Protein AF-A0A133UNB1-F1 (afdb_monomer)

Radius of gyration: 30.19 Å; Cα contacts (8 Å, |Δi|>4): 813; chains: 1; bounding box: 70×57×89 Å

Organism: NCBI:txid1698264

Secondary structure (DSSP, 8-state):
----EEEEEE-GGGHHHHHHHHTTSSS-EEEEE-S-SSGGG--HHHHHHH--TTTSTTEEEEEE-TT--S-HHHHHHHH-S-EEE--SSGGGHHHHHHTGGG----SSS-HHHHHHHHHHHHHHHHHHHHHHHHHHH--TTSEEEESSGGG-EEEETTSPPPPEEEETTGGGS-HHHHHHHHHHHHHHT-SEEEEE--TT---HHHHHHHHHHHHHH--S-EEEE---HHHHHHHHHTT-SEEEEE-TTTTTTTTT--S-EEE-S-BTTTTB---SHHHHHHHHHHHHHHHHHTT-S-EEE---PPPTTTTHHHHHH---EEEEEEEETTT--EEEESSSPPPSS-TTT--S-EEEEEEEEE-S-SS-HHHHHHHS-HHHHHHHS-HHHHTTB---SSS-HHHHHHHHHHHHHHHHHHHTT----HHHHHHHHH-HHHHHHHHHHHH-TTS-HHHHTTTSHHHHHHHHHHH-

Foldseek 3Di:
DLQFEEEEEFEDCCQVLLVVQLVVAPGHYDYFYFPHHGQLPDELVRLLVRDDPVNCVRHQAYEGAQNNDYQQVVSCVNNVHHYFHEYNDSNCRRVCRNCVVPFDTHNNGHSNVSCVVVVVVVVVVVLVVLQVVLVVVPDPVFWDWFADDPQIDIDGDSHDDAAEAEPAQQLPDDLVRLLVSVVVVVVVPHQEYEYHHDPPDDDLVSLLVSLVSCVVRDRGAYEYADADQSNVVSNVVSPHQEYRAHEPQCLVVQQQAPHEHEYFLAHDVVRDDDPDQVSLVVSQVVSVVSNVVSNHPHYDYDSDQDDDPPCNVVNVQWPFFWWWWKAAPPPRAIAIESDPDDDCAQPVPRDRRIDTQDIDGDGDAPDDLVLLLVVDPLLVLQVLADPSLLSRYDDYPDPPSRNRSSSVQLSVLQLLCQLLVHHSDNVSSSCCRNPPVVVVVSLCSQPDDDDHSLRSVPPDNRSSSVSNSPSD

Mean predicted aligned error: 16.95 Å

pLDDT: mean 83.38, std 12.55, range [40.88, 97.94]

Solvent-accessible surface area (backbone atoms only — not comparable to full-atom values): 25930 Å² total; per-residue (Å²): 134,83,94,40,33,34,35,38,43,38,7,57,77,47,44,67,52,41,56,58,26,48,71,69,28,92,53,62,67,44,80,45,73,34,102,39,62,55,40,49,75,47,44,65,68,53,48,64,75,56,58,47,77,79,76,52,63,66,41,58,32,34,32,37,37,24,57,44,80,52,70,36,67,65,47,22,70,77,68,72,44,53,47,29,22,25,33,72,47,51,84,47,39,27,62,52,57,69,38,47,95,81,46,89,76,29,62,84,51,23,34,50,63,61,42,50,61,52,50,49,51,51,50,49,53,49,53,51,49,48,52,54,57,27,70,80,66,56,58,75,91,58,41,47,79,40,40,60,82,94,26,42,45,77,45,41,85,68,39,78,87,80,39,72,35,72,37,75,48,44,82,79,48,53,74,66,58,49,50,52,52,50,55,48,38,49,74,74,57,35,61,28,44,28,41,23,58,65,95,86,63,93,56,36,67,54,48,39,53,51,52,52,56,47,58,76,76,44,73,57,21,37,32,40,42,53,70,51,65,64,43,52,52,33,36,54,76,69,60,56,36,30,42,35,38,40,29,68,60,43,55,79,80,54,56,58,33,77,52,39,32,30,37,39,44,38,24,69,85,77,69,44,66,59,81,51,70,67,56,21,49,56,45,32,52,52,50,53,56,46,39,56,76,35,49,36,70,37,75,38,87,42,83,71,83,56,57,86,87,62,60,23,73,57,71,80,63,46,77,67,41,34,42,22,34,32,34,25,76,82,80,62,52,59,32,38,24,67,36,86,73,74,71,73,46,39,87,91,75,67,43,69,51,65,41,84,72,40,77,35,74,42,68,67,68,102,47,66,64,65,64,38,60,77,70,40,64,31,48,58,48,37,72,58,33,51,67,76,65,55,67,28,50,45,87,53,92,54,97,42,70,44,48,53,45,12,49,53,51,44,53,51,31,27,51,46,36,36,33,48,73,46,77,56,42,62,78,51,24,54,39,42,50,61,33,62,73,59,32,50,56,35,50,51,55,22,67,38,81,98,50,54,34,17,62,53,37,74,83,47,71,56,56,18,49,50,34,30,69,72,72,98

Nearest PDB structures (foldseek):
  4d8z-assembly2_B  TM=7.518E-01  e=2.051E-05  Bacillus anthracis str. A2012
  5ks8-assembly1_F  TM=3.456E-01  e=5.263E-04  Methylobacillus flagellatus KT
  5ks8-assembly1_C  TM=3.121E-01  e=2.000E-04  Methylobacillus flagellatus KT
  5ks8-assembly1_E  TM=3.091E-01  e=9.300E-04  Methylobacillus flagellatus KT
  3ivs-assembly1_B  TM=3.575E-01  e=8.091E-03  Schizosaccharomyces pombe

Sequence (472 aa):
MNKGVILLVTGKRAEELVKKYSAQSEVDTRVRVLPIEIASFMDMDHILSGLKKKDLKESSMILVPGQAGFDLSSAEEEVGVPIFKGPNHAADIPMVLNNLNDLELSKELSASKLLVEKAAELAKKRVHQIKGEAIESAGEDSNFRLGRNKGSIMVGKDFPPRIVGEIVNAPNLTAEELIDRTSRYLKEGADIIDIGMKAEKSDPEKIRETIRLLRENFNVPLSIDTTDESEIKAALEEGIDMIVSIDGSTIEEFGGLDIPAVIIPRNQDTNYFPEDQKEKLDYLLKLLKRAKKLEYERPIADPLLRPVGKDFADSESQLLFDVAVFRCRNCGNKLLSLSEEKPAKCPNCAKENLAVVVKEGVQGFPFDVLDMAEALDLEEIWDSCPEKSREMVAETYLDDSKFSGGALISVFAGLLCKAAGGKPKPGQIERVVRDEEYRERLLEKVSSPPLSAGHKLSGRQWMSEIATAFWD

Structure (mmCIF, N/CA/C/O backbone):
data_AF-A0A133UNB1-F1
#
_entry.id   AF-A0A133UNB1-F1
#
loop_
_atom_site.group_PDB
_atom_site.id
_atom_site.type_symbol
_atom_site.label_atom_id
_atom_site.label_alt_id
_atom_site.label_comp_id
_atom_site.label_asym_id
_atom_site.label_entity_id
_atom_site.label_seq_id
_atom_site.pdbx_PDB_ins_code
_atom_site.Cartn_x
_atom_site.Cartn_y
_atom_site.Cartn_z
_atom_site.occupancy
_atom_site.B_iso_or_equiv
_atom_site.auth_seq_id
_atom_site.auth_comp_id
_atom_site.auth_asym_id
_atom_site.auth_atom_id
_atom_site.pdbx_PDB_model_num
ATOM 1 N N . MET A 1 1 ? -20.532 -15.778 32.319 1.00 40.88 1 MET A N 1
ATOM 2 C CA . MET A 1 1 ? -21.490 -14.719 31.932 1.00 40.88 1 MET A CA 1
ATOM 3 C C . MET A 1 1 ? -21.739 -13.814 33.131 1.00 40.88 1 MET A C 1
ATOM 5 O O . MET A 1 1 ? -22.528 -14.177 33.996 1.00 40.88 1 MET A O 1
ATOM 9 N N . ASN A 1 2 ? -21.054 -12.671 33.216 1.00 42.34 2 ASN A N 1
ATOM 10 C CA . ASN A 1 2 ? -21.413 -11.624 34.176 1.00 42.34 2 ASN A CA 1
ATOM 11 C C . ASN A 1 2 ? -22.629 -10.871 33.620 1.00 42.34 2 ASN A C 1
ATOM 13 O O . ASN A 1 2 ? -22.497 -10.055 32.717 1.00 42.34 2 ASN A O 1
ATOM 17 N N . LYS A 1 3 ? -23.823 -11.199 34.125 1.00 52.75 3 LYS A N 1
ATOM 18 C CA . 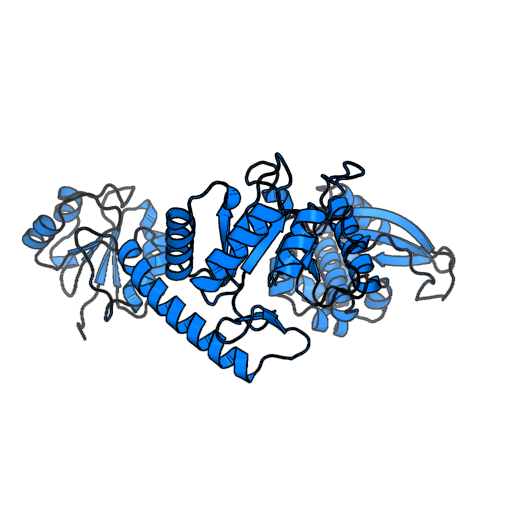LYS A 1 3 ? -25.099 -10.538 33.797 1.00 52.75 3 LYS A CA 1
ATOM 19 C C . LYS A 1 3 ? -25.206 -9.176 34.501 1.00 52.75 3 LYS A C 1
ATOM 21 O O . LYS A 1 3 ? -26.027 -9.018 35.399 1.00 52.75 3 LYS A O 1
ATOM 26 N N . GLY A 1 4 ? -24.348 -8.220 34.163 1.00 70.06 4 GLY A N 1
ATOM 27 C CA . GLY A 1 4 ? -24.418 -6.870 34.724 1.00 70.06 4 GLY A CA 1
ATOM 28 C C . GLY A 1 4 ? -24.035 -5.824 33.691 1.00 70.06 4 GLY A C 1
ATOM 29 O O . GLY A 1 4 ? -23.175 -6.074 32.849 1.00 70.06 4 GLY A O 1
ATOM 30 N N . VAL A 1 5 ? -24.679 -4.665 33.770 1.00 88.38 5 VAL A N 1
ATOM 31 C CA . VAL A 1 5 ? -24.543 -3.569 32.804 1.00 88.38 5 VAL A CA 1
ATOM 32 C C . VAL A 1 5 ? -23.169 -2.917 32.954 1.00 88.38 5 VAL A C 1
ATOM 34 O O . VAL A 1 5 ? -22.687 -2.741 34.070 1.00 88.38 5 VAL A O 1
ATOM 37 N N . ILE A 1 6 ? -22.520 -2.532 31.858 1.00 92.56 6 ILE A N 1
ATOM 38 C CA . ILE A 1 6 ? -21.236 -1.818 31.921 1.00 92.56 6 ILE A CA 1
ATOM 39 C C . ILE A 1 6 ? -21.482 -0.313 31.933 1.00 92.56 6 ILE A C 1
ATOM 41 O O . ILE A 1 6 ? -22.169 0.223 31.060 1.00 92.56 6 ILE A O 1
ATOM 45 N N . LEU A 1 7 ? -20.911 0.387 32.914 1.00 94.44 7 LEU A N 1
ATOM 46 C CA . LEU A 1 7 ? -21.036 1.837 33.025 1.00 94.44 7 LEU A CA 1
ATOM 47 C C . LEU A 1 7 ? -19.876 2.532 32.301 1.00 94.44 7 LEU A C 1
ATOM 49 O O . LEU A 1 7 ? -18.740 2.513 32.767 1.00 94.44 7 LEU A O 1
ATOM 53 N N . LEU A 1 8 ? -20.162 3.181 31.176 1.00 95.06 8 LEU A N 1
ATOM 54 C CA . LEU A 1 8 ? -19.206 3.999 30.434 1.00 95.06 8 LEU A CA 1
ATOM 55 C C . LEU A 1 8 ? -19.224 5.428 30.976 1.00 95.06 8 LEU A C 1
ATOM 57 O O . LEU A 1 8 ? -20.251 6.107 30.910 1.00 95.06 8 LEU A O 1
ATOM 61 N N . VAL A 1 9 ? -18.097 5.903 31.493 1.00 94.56 9 VAL A N 1
ATOM 62 C CA . VAL A 1 9 ? -17.977 7.249 32.063 1.00 94.56 9 VAL A CA 1
ATOM 63 C C . VAL A 1 9 ? -17.326 8.180 31.051 1.00 94.56 9 VAL A C 1
ATOM 65 O O . VAL A 1 9 ? -16.306 7.853 30.450 1.00 94.56 9 VAL A O 1
ATOM 68 N N . THR A 1 10 ? -17.913 9.357 30.844 1.00 95.06 10 THR A N 1
ATOM 69 C CA . THR A 1 10 ? -17.414 10.327 29.861 1.00 95.06 10 THR A CA 1
ATOM 70 C C . THR A 1 10 ? -17.668 11.776 30.284 1.00 95.06 10 THR A C 1
ATOM 72 O O . THR A 1 10 ? -18.382 12.042 31.252 1.00 95.06 10 THR A O 1
ATOM 75 N N . GLY A 1 11 ? -17.066 12.721 29.562 1.00 93.06 11 GLY A N 1
ATOM 76 C CA . GLY A 1 11 ? -17.346 14.157 29.656 1.00 93.06 11 GLY A CA 1
ATOM 77 C C . GLY A 1 11 ? -18.366 14.611 28.608 1.00 93.06 11 GLY A C 1
ATOM 78 O O . GLY A 1 11 ? -18.685 13.872 27.675 1.00 93.06 11 GLY A O 1
ATOM 79 N N . LYS A 1 12 ? -18.854 15.847 28.725 1.00 92.62 12 LYS A N 1
ATOM 80 C CA . LYS A 1 12 ? -19.942 16.384 27.889 1.00 92.62 12 LYS A CA 1
ATOM 81 C C . LYS A 1 12 ? -19.642 16.345 26.391 1.00 92.62 12 LYS A C 1
ATOM 83 O O . LYS A 1 12 ? -20.497 15.946 25.609 1.00 92.62 12 LYS A O 1
ATOM 88 N N . ARG A 1 13 ? -18.422 16.702 25.963 1.00 92.56 13 ARG A N 1
ATOM 89 C CA . ARG A 1 13 ? -18.083 16.763 24.525 1.00 92.56 13 ARG A CA 1
ATOM 90 C C . ARG A 1 13 ? -18.101 15.404 23.829 1.00 92.56 13 ARG A C 1
ATOM 92 O O . ARG A 1 13 ? -18.276 15.353 22.616 1.00 92.56 13 ARG A O 1
ATOM 99 N N . ALA A 1 14 ? -17.888 14.323 24.574 1.00 92.25 14 ALA A N 1
ATOM 100 C CA . ALA A 1 14 ? -17.831 12.971 24.030 1.00 92.25 14 ALA A CA 1
ATOM 101 C C . ALA A 1 14 ? -19.132 12.182 24.255 1.00 92.25 14 ALA A C 1
ATOM 103 O O . ALA A 1 14 ? -19.212 11.039 23.819 1.00 92.25 14 ALA A O 1
ATOM 104 N N . GLU A 1 15 ? -20.148 12.768 24.898 1.00 94.44 15 GLU A N 1
ATOM 105 C CA . GLU A 1 15 ? -21.415 12.107 25.231 1.00 94.44 15 GLU A CA 1
ATOM 106 C C . GLU A 1 15 ? -22.074 11.449 24.013 1.00 94.44 15 GLU A C 1
ATOM 108 O O . GLU A 1 15 ? -22.327 10.244 24.025 1.00 94.44 15 GLU A O 1
ATOM 113 N N . GLU A 1 16 ? -22.308 12.222 22.952 1.00 95.00 16 GLU A N 1
ATOM 114 C CA . GLU A 1 16 ? -23.017 11.738 21.763 1.00 95.00 16 GLU A CA 1
ATOM 115 C C . GLU A 1 16 ? -22.234 10.646 21.028 1.00 95.00 16 GLU A C 1
ATOM 117 O O . GLU A 1 16 ? -22.813 9.658 20.579 1.00 95.00 16 GLU A O 1
ATOM 122 N N . LEU A 1 17 ? -20.903 10.767 20.963 1.00 93.50 17 LEU A N 1
ATOM 123 C CA . LEU A 1 17 ? -20.051 9.740 20.362 1.00 93.50 17 LEU A CA 1
ATOM 124 C C . LEU A 1 17 ? -20.059 8.455 21.192 1.00 93.50 17 LEU A C 1
ATOM 126 O O . LEU A 1 17 ? -20.219 7.374 20.633 1.00 93.50 17 LEU A O 1
ATOM 130 N N . VAL A 1 18 ? -19.918 8.562 22.515 1.00 95.00 18 VAL A N 1
ATOM 131 C CA . VAL A 1 18 ? -19.911 7.399 23.411 1.00 95.00 18 VAL A CA 1
ATOM 132 C C . VAL A 1 18 ? -21.253 6.673 23.356 1.00 95.00 18 VAL A C 1
ATOM 134 O O . VAL A 1 18 ? -21.245 5.459 23.204 1.00 95.00 18 VAL A O 1
ATOM 137 N N . LYS A 1 19 ? -22.390 7.385 23.381 1.00 95.12 19 LYS A N 1
ATOM 138 C CA . LYS A 1 19 ? -23.723 6.775 23.207 1.00 95.12 19 LYS A CA 1
ATOM 139 C C . LYS A 1 19 ? -23.887 6.106 21.842 1.00 95.12 19 LYS A C 1
ATOM 141 O O . LYS A 1 19 ? -24.414 4.999 21.764 1.00 95.12 19 LYS A O 1
ATOM 146 N N . LYS A 1 20 ? -23.445 6.771 20.766 1.00 94.75 20 LYS A N 1
ATOM 147 C CA . LYS A 1 20 ? -23.517 6.232 19.401 1.00 94.75 20 LYS A CA 1
ATOM 148 C C . LYS A 1 20 ? -22.780 4.899 19.301 1.00 94.75 20 LYS A C 1
ATOM 150 O O . LYS A 1 20 ? -23.335 3.945 18.769 1.00 94.75 20 LYS A O 1
ATOM 155 N N . TYR A 1 21 ? -21.541 4.846 19.782 1.00 93.25 21 TYR A N 1
ATOM 156 C CA . TYR A 1 21 ? -20.708 3.652 19.664 1.00 93.25 21 TYR A CA 1
ATOM 157 C C . TYR A 1 21 ? -21.062 2.581 20.698 1.00 93.25 21 TYR A C 1
ATOM 159 O O . TYR A 1 21 ? -21.015 1.399 20.380 1.00 93.25 21 TYR A O 1
ATOM 167 N N . SER A 1 22 ? -21.506 2.950 21.901 1.00 93.31 22 SER A N 1
ATOM 168 C CA . SER A 1 22 ? -21.967 1.965 22.884 1.00 93.31 22 SER A CA 1
ATOM 169 C C . SER A 1 22 ? -23.191 1.185 22.392 1.00 93.31 22 SER A C 1
ATOM 171 O O . SER A 1 22 ? -23.295 -0.006 22.654 1.00 93.31 22 SER A O 1
ATOM 173 N N . ALA A 1 23 ? -24.078 1.827 21.623 1.00 91.56 23 ALA A N 1
ATOM 174 C CA . ALA A 1 23 ? -25.249 1.190 21.016 1.00 91.56 23 ALA A CA 1
ATOM 175 C C . ALA A 1 23 ? -24.919 0.205 19.874 1.00 91.56 23 ALA A C 1
ATOM 177 O O . ALA A 1 23 ? -25.809 -0.503 19.414 1.00 91.56 23 ALA A O 1
ATOM 178 N N . GLN A 1 24 ? -23.669 0.167 19.399 1.00 89.62 24 GLN A N 1
ATOM 179 C CA . GLN A 1 24 ? -23.202 -0.770 18.366 1.00 89.62 24 GLN A CA 1
ATOM 180 C C . GLN A 1 24 ? -22.583 -2.047 18.957 1.00 89.62 24 GLN A C 1
ATOM 182 O O . GLN A 1 24 ? -22.114 -2.902 18.210 1.00 89.62 24 GLN A O 1
ATOM 187 N N . SER A 1 25 ? -22.531 -2.166 20.286 1.00 85.19 25 SER A N 1
ATOM 188 C CA . SER A 1 25 ? -22.046 -3.364 20.967 1.00 85.19 25 SER A CA 1
ATOM 189 C C . SER A 1 25 ? -23.198 -4.299 21.327 1.00 85.19 25 SER A C 1
ATOM 191 O O . SER A 1 25 ? -24.309 -3.856 21.602 1.00 85.19 25 SER A O 1
ATOM 193 N N . GLU A 1 26 ? -22.906 -5.598 21.378 1.00 82.69 26 GLU A N 1
ATOM 194 C CA . GLU A 1 26 ? -23.832 -6.628 21.864 1.00 82.69 26 GLU A CA 1
ATOM 195 C C . GLU A 1 26 ? -23.939 -6.655 23.401 1.00 82.69 26 GLU A C 1
ATOM 197 O O . GLU A 1 26 ? -24.746 -7.397 23.961 1.00 82.69 26 GLU A O 1
ATOM 202 N N . VAL A 1 27 ? -23.113 -5.865 24.098 1.00 87.94 27 VAL A N 1
ATOM 203 C CA . VAL A 1 27 ? -23.056 -5.808 25.561 1.00 87.94 27 VAL A CA 1
ATOM 204 C C . VAL A 1 27 ? -23.938 -4.681 26.094 1.00 87.94 27 VAL A C 1
ATOM 206 O O . VAL A 1 27 ? -23.853 -3.538 25.645 1.00 87.94 27 VAL A O 1
ATOM 209 N N . ASP A 1 28 ? -24.737 -4.983 27.120 1.00 89.38 28 ASP A N 1
ATOM 210 C CA . ASP A 1 28 ? -25.562 -3.984 27.798 1.00 89.38 28 ASP A CA 1
ATOM 211 C C . ASP A 1 28 ? -24.693 -2.904 28.455 1.00 89.38 28 ASP A C 1
ATOM 213 O O . ASP A 1 28 ? -23.895 -3.171 29.363 1.00 89.38 28 ASP A O 1
ATOM 217 N N . THR A 1 29 ? -24.882 -1.655 28.029 1.00 92.56 29 THR A N 1
ATOM 218 C CA . THR A 1 29 ? -24.123 -0.506 28.530 1.00 92.56 29 THR A CA 1
ATOM 219 C C . THR A 1 29 ? -25.015 0.641 28.988 1.00 92.56 29 THR A C 1
ATOM 221 O O . THR A 1 29 ? -26.127 0.851 28.505 1.00 92.56 29 THR A O 1
ATOM 224 N N . ARG A 1 30 ? -24.504 1.431 29.935 1.00 92.75 30 ARG A N 1
ATOM 225 C CA . ARG A 1 30 ? -25.076 2.714 30.355 1.00 92.75 30 ARG A CA 1
ATOM 226 C C . ARG A 1 30 ? -24.005 3.784 30.279 1.00 92.75 30 ARG A C 1
ATOM 228 O O . ARG A 1 30 ? -22.881 3.564 30.710 1.00 92.75 30 ARG A O 1
ATOM 235 N N . VAL A 1 31 ? -24.363 4.963 29.784 1.00 93.38 31 VAL A N 1
ATOM 236 C CA . VAL A 1 31 ? -23.437 6.098 29.692 1.00 93.38 31 VAL A CA 1
ATOM 237 C C . VAL A 1 31 ? -23.688 7.063 30.844 1.00 93.38 31 VAL A C 1
ATOM 239 O O . VAL A 1 31 ? -24.808 7.546 31.029 1.00 93.38 31 VAL A O 1
ATOM 242 N N . ARG A 1 32 ? -22.642 7.369 31.616 1.00 93.69 32 ARG A N 1
ATOM 243 C CA . ARG A 1 32 ? -22.661 8.377 32.676 1.00 93.69 32 ARG A CA 1
ATOM 244 C C . ARG A 1 32 ? -21.779 9.557 32.300 1.00 93.69 32 ARG A C 1
ATOM 246 O O . ARG A 1 32 ? -20.558 9.459 32.247 1.00 93.69 32 ARG A O 1
ATOM 253 N N . VAL A 1 33 ? -22.427 10.696 32.092 1.00 93.25 33 VAL A N 1
ATOM 254 C CA . VAL A 1 33 ? -21.751 11.960 31.797 1.00 93.25 33 VAL A CA 1
ATOM 255 C C . VAL A 1 33 ? -21.441 12.682 33.102 1.00 93.25 33 VAL A C 1
ATOM 257 O O . VAL A 1 33 ? -22.346 12.968 33.896 1.00 93.25 33 VAL A O 1
ATOM 260 N N . LEU A 1 34 ? -20.159 12.946 33.329 1.00 92.00 34 LEU A N 1
ATOM 261 C CA . LEU A 1 34 ? -19.669 13.742 34.448 1.00 92.00 34 LEU A CA 1
ATOM 262 C C . LEU A 1 34 ? -19.736 15.239 34.109 1.00 92.00 34 LEU A C 1
ATOM 264 O O . LEU A 1 34 ? -19.734 15.600 32.930 1.00 92.00 34 LEU A O 1
ATOM 268 N N . PRO A 1 35 ? -19.772 16.137 35.111 1.00 88.50 35 PRO A N 1
ATOM 269 C CA . PRO A 1 35 ? -19.821 17.583 34.890 1.00 88.50 35 PRO A CA 1
ATOM 270 C C . PRO A 1 35 ? -18.476 18.179 34.408 1.00 88.50 35 PRO A C 1
ATOM 272 O O . PRO A 1 35 ? -18.092 19.256 34.848 1.00 88.50 35 PRO A O 1
ATOM 275 N N . ILE A 1 36 ? -17.791 17.515 33.470 1.00 89.62 36 ILE A N 1
ATOM 276 C CA . ILE A 1 36 ? -16.530 17.937 32.837 1.00 89.62 36 ILE A CA 1
ATOM 277 C C . ILE A 1 36 ? -16.702 18.067 31.326 1.00 89.62 36 ILE A C 1
ATOM 279 O O . ILE A 1 36 ? -17.439 17.298 30.711 1.00 89.62 36 ILE A O 1
ATOM 283 N N . GLU A 1 37 ? -16.006 19.017 30.704 1.00 90.62 37 GLU A N 1
ATOM 284 C CA . GLU A 1 37 ? -16.081 19.208 29.250 1.00 90.62 37 GLU A CA 1
ATOM 285 C C . GLU A 1 37 ? -15.335 18.105 28.485 1.00 90.62 37 GLU A C 1
ATOM 287 O O . GLU A 1 37 ? -15.884 17.513 27.552 1.00 90.62 37 GLU A O 1
ATOM 292 N N . ILE A 1 38 ? -14.097 17.803 28.890 1.00 87.25 38 ILE A N 1
ATOM 293 C CA . ILE A 1 38 ? -13.209 16.853 28.210 1.00 87.25 38 ILE A CA 1
ATOM 294 C C . ILE A 1 38 ? -12.983 15.640 29.110 1.00 87.25 38 ILE A C 1
ATOM 296 O O . ILE A 1 38 ? -12.517 15.767 30.237 1.00 87.25 38 ILE A O 1
ATOM 300 N N . ALA A 1 39 ? -13.299 14.455 28.589 1.00 84.44 39 ALA A N 1
ATOM 301 C CA . ALA A 1 39 ? -13.310 13.212 29.354 1.00 84.44 39 ALA A CA 1
ATOM 302 C C . ALA A 1 39 ? -11.917 12.792 29.872 1.00 84.44 39 ALA A C 1
ATOM 304 O O . ALA A 1 39 ? -11.819 12.188 30.935 1.00 84.44 39 ALA A O 1
ATOM 305 N N . SER A 1 40 ? -10.839 13.135 29.157 1.00 85.56 40 SER A N 1
ATOM 306 C CA . SER A 1 40 ? -9.460 12.828 29.567 1.00 85.56 40 SER A CA 1
ATOM 307 C C . SER A 1 40 ? -8.966 13.648 30.765 1.00 85.56 40 SER A C 1
ATOM 309 O O . SER A 1 40 ? -7.991 13.253 31.392 1.00 85.56 40 SER A O 1
ATOM 311 N N . PHE A 1 41 ? -9.645 14.745 31.121 1.00 88.00 41 PHE A N 1
ATOM 312 C CA . PHE A 1 41 ? -9.322 15.575 32.294 1.00 88.00 41 PHE A CA 1
ATOM 313 C C . PHE A 1 41 ? -10.056 15.139 33.566 1.00 88.00 41 PHE A C 1
ATOM 315 O O . PHE A 1 41 ? -10.123 15.885 34.536 1.00 88.00 41 PHE A O 1
ATOM 322 N N . MET A 1 42 ? -10.651 13.950 33.549 1.00 88.12 42 MET A N 1
ATOM 323 C CA . MET A 1 42 ? -11.288 13.368 34.720 1.00 88.12 42 MET A CA 1
ATOM 324 C C . MET A 1 42 ? -10.258 13.091 35.820 1.00 88.12 42 MET A C 1
ATOM 326 O O . MET A 1 42 ? -9.142 12.659 35.532 1.00 88.12 42 MET A O 1
ATOM 330 N N . ASP A 1 43 ? -10.667 13.298 37.067 1.00 89.19 43 ASP A N 1
ATOM 331 C CA . ASP A 1 43 ? -9.901 12.988 38.273 1.00 89.19 43 ASP A CA 1
ATOM 332 C C . ASP A 1 43 ? -10.789 12.276 39.315 1.00 89.19 43 ASP A C 1
ATOM 334 O O . ASP A 1 43 ? -11.961 11.963 39.062 1.00 89.19 43 ASP A O 1
ATOM 338 N N . MET A 1 44 ? -10.215 12.037 40.495 1.00 86.69 44 MET A N 1
ATOM 339 C CA . MET A 1 44 ? -10.882 11.385 41.618 1.00 86.69 44 MET A CA 1
ATOM 340 C C . MET A 1 44 ? -12.155 12.123 42.067 1.00 86.69 44 MET A C 1
ATOM 342 O O . MET A 1 44 ? -13.193 11.491 42.271 1.00 86.69 44 MET A O 1
ATOM 346 N N . ASP A 1 45 ? -12.118 13.453 42.169 1.00 86.81 45 ASP A N 1
ATOM 347 C CA . ASP A 1 45 ? -13.248 14.254 42.651 1.00 86.81 45 ASP A CA 1
ATOM 348 C C . ASP A 1 45 ? -14.426 14.190 41.676 1.00 86.81 45 ASP A C 1
ATOM 350 O O . ASP A 1 45 ? -15.588 14.077 42.088 1.00 86.81 45 ASP A O 1
ATOM 354 N N . HIS A 1 46 ? -14.152 14.202 40.370 1.00 90.00 46 HIS A N 1
ATOM 355 C CA . HIS A 1 46 ? -15.186 14.048 39.348 1.00 90.00 46 HIS A CA 1
ATOM 356 C C . HIS A 1 46 ? -15.862 12.673 39.412 1.00 90.00 46 HIS A C 1
ATOM 358 O O . HIS A 1 46 ? -17.086 12.589 39.262 1.00 90.00 46 HIS A O 1
ATOM 364 N N . ILE A 1 47 ? -15.095 11.606 39.656 1.00 88.25 47 ILE A N 1
ATOM 365 C CA . ILE A 1 47 ? -15.632 10.251 39.833 1.00 88.25 47 ILE A CA 1
ATOM 366 C C . ILE A 1 47 ? -16.503 10.173 41.087 1.00 88.25 47 ILE A C 1
ATOM 368 O O . ILE A 1 47 ? -17.673 9.799 40.992 1.00 88.25 47 ILE A O 1
ATOM 372 N N . LEU A 1 48 ? -15.973 10.579 42.243 1.00 85.00 48 LEU A N 1
ATOM 373 C CA . LEU A 1 48 ? -16.667 10.462 43.527 1.00 85.00 48 LEU A CA 1
ATOM 374 C C . LEU A 1 48 ? -17.933 11.323 43.593 1.00 85.00 48 LEU A C 1
ATOM 376 O O . LEU A 1 48 ? -18.969 10.886 44.095 1.00 85.00 48 LEU A O 1
ATOM 380 N N . SER A 1 49 ? -17.884 12.545 43.056 1.00 84.19 49 SER A N 1
ATOM 381 C CA . SER A 1 49 ? -19.046 13.443 43.033 1.00 84.19 49 SER A CA 1
ATOM 382 C C . SER A 1 49 ? -20.075 13.064 41.961 1.00 84.19 49 SER A C 1
ATOM 384 O O . SER A 1 49 ? -21.279 13.317 42.114 1.00 84.19 49 SER A O 1
ATOM 386 N N . GLY A 1 50 ? -19.621 12.460 40.861 1.00 82.19 50 GLY A N 1
ATOM 387 C CA . GLY A 1 50 ? -20.442 12.174 39.694 1.00 82.19 50 GLY A CA 1
ATOM 388 C C . GLY A 1 50 ? -21.103 10.797 39.687 1.00 82.19 50 GLY A C 1
ATOM 389 O O . GLY A 1 50 ? -22.188 10.658 39.105 1.00 82.19 50 GLY A O 1
ATOM 390 N N . LEU A 1 51 ? -20.514 9.802 40.354 1.00 85.25 51 LEU A N 1
ATOM 391 C CA . LEU A 1 51 ? -21.059 8.451 40.480 1.00 85.25 51 LEU A CA 1
ATOM 392 C C . LEU A 1 51 ? -21.875 8.314 41.770 1.00 85.25 51 LEU A C 1
ATOM 394 O O . LEU A 1 51 ? -21.345 8.120 42.859 1.00 85.25 51 LEU A O 1
ATOM 398 N N . LYS A 1 52 ? -23.206 8.398 41.671 1.00 76.06 52 LYS A N 1
ATOM 399 C CA . LYS A 1 52 ? -24.080 8.201 42.839 1.00 76.06 52 LYS A CA 1
ATOM 400 C C . LYS A 1 52 ? -24.365 6.711 43.024 1.00 76.06 52 LYS A C 1
ATOM 402 O O . LYS A 1 52 ? -24.512 5.991 42.045 1.00 76.06 52 LYS A O 1
ATOM 407 N N . LYS A 1 53 ? -24.615 6.254 44.260 1.00 71.69 53 LYS A N 1
ATOM 408 C CA . LYS A 1 53 ? -24.979 4.843 44.560 1.00 71.69 53 LYS A CA 1
ATOM 409 C C . LYS A 1 53 ? -26.118 4.273 43.698 1.00 71.69 53 LYS A C 1
ATOM 411 O O . LYS A 1 53 ? -26.180 3.073 43.472 1.00 71.69 53 LYS A O 1
ATOM 416 N N . LYS A 1 54 ? -27.028 5.122 43.209 1.00 68.56 54 LYS A N 1
ATOM 417 C CA . LYS A 1 54 ? -28.109 4.733 42.285 1.00 68.56 54 LYS A CA 1
ATOM 418 C C . LYS A 1 54 ? -27.630 4.398 40.863 1.00 68.56 54 LYS A C 1
ATOM 420 O O . LYS A 1 54 ? -28.286 3.617 40.188 1.00 68.56 54 LYS A O 1
ATOM 425 N N . ASP A 1 55 ? -26.522 4.990 40.421 1.00 67.12 55 ASP A N 1
ATOM 426 C CA . ASP A 1 55 ? -25.926 4.801 39.091 1.00 67.12 55 ASP A CA 1
ATOM 427 C C . ASP A 1 55 ? -25.081 3.516 39.040 1.00 67.12 55 ASP A C 1
ATOM 429 O O . ASP A 1 55 ? -24.808 2.991 37.967 1.00 67.12 55 ASP A O 1
ATOM 433 N N . LEU A 1 56 ? -24.707 3.007 40.218 1.00 75.38 56 LEU A N 1
ATOM 434 C CA . LEU A 1 56 ? -23.899 1.805 40.427 1.00 75.38 56 LEU A CA 1
ATOM 435 C C . LEU A 1 56 ? -24.745 0.544 40.648 1.00 75.38 56 LEU A C 1
ATOM 437 O O . LEU A 1 56 ? -24.225 -0.567 40.586 1.00 75.38 56 LEU A O 1
ATOM 441 N N . LYS A 1 57 ? -26.051 0.695 40.917 1.00 67.88 57 LYS A N 1
ATOM 442 C CA . LYS A 1 57 ? -26.960 -0.450 41.021 1.00 67.88 57 LYS A CA 1
ATOM 443 C C . LYS A 1 57 ? -26.988 -1.174 39.674 1.00 67.88 57 LYS A C 1
ATOM 445 O O . LYS A 1 57 ? -27.311 -0.546 38.670 1.00 67.88 57 LYS A O 1
ATOM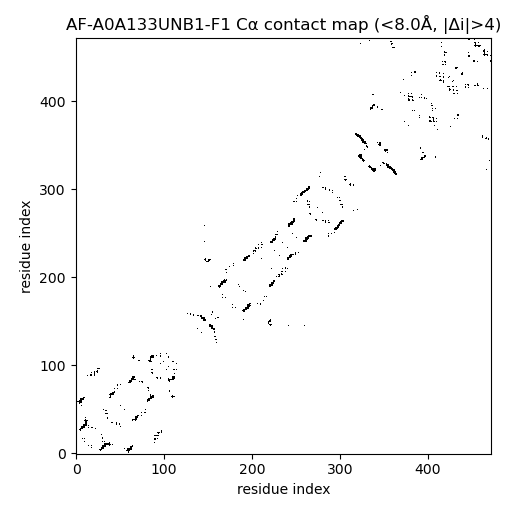 450 N N . GLU A 1 58 ? -26.678 -2.473 39.707 1.00 74.94 58 GLU A N 1
ATOM 451 C CA . GLU A 1 58 ? -26.657 -3.407 38.562 1.00 74.94 58 GLU A CA 1
ATOM 452 C C . GLU A 1 58 ? -25.438 -3.287 37.629 1.00 74.94 58 GLU A C 1
ATOM 454 O O . GLU A 1 58 ? -25.342 -4.038 36.654 1.00 74.94 58 GLU A O 1
ATOM 459 N N . SER A 1 59 ? -24.487 -2.399 37.939 1.00 83.94 59 SER A N 1
ATOM 460 C CA . SER A 1 59 ? -23.270 -2.242 37.142 1.00 83.94 59 SER A CA 1
ATOM 461 C C . SER A 1 59 ? -22.249 -3.334 37.476 1.00 83.94 59 SER A C 1
ATOM 463 O O . SER A 1 59 ? -21.895 -3.505 38.641 1.00 83.94 59 SER A O 1
ATOM 465 N N . SER A 1 60 ? -21.761 -4.068 36.472 1.00 89.06 60 SER A N 1
ATOM 466 C CA . SER A 1 60 ? -20.726 -5.100 36.668 1.00 89.06 60 SER A CA 1
ATOM 467 C C . SER A 1 60 ? -19.319 -4.509 36.752 1.00 89.06 60 SER A C 1
ATOM 469 O O . SER A 1 60 ? -18.468 -5.042 37.460 1.00 89.06 60 SER A O 1
ATOM 471 N N . MET A 1 61 ? -19.081 -3.411 36.035 1.00 92.50 61 MET A N 1
ATOM 472 C CA . MET A 1 61 ? -17.826 -2.664 36.018 1.00 92.50 61 MET A CA 1
ATOM 473 C C . MET A 1 61 ? -18.040 -1.257 35.452 1.00 92.50 61 MET A C 1
ATOM 475 O O . MET A 1 61 ? -19.080 -0.951 34.856 1.00 92.50 61 MET A O 1
ATOM 479 N N . ILE A 1 62 ? -17.024 -0.416 35.609 1.00 94.06 62 ILE A N 1
ATOM 480 C CA . ILE A 1 62 ? -16.963 0.954 35.118 1.00 94.06 62 ILE A CA 1
ATOM 481 C C . ILE A 1 62 ? -15.784 1.071 34.154 1.00 94.06 62 ILE A C 1
ATOM 483 O O . ILE A 1 62 ? -14.657 0.725 34.504 1.00 94.06 62 ILE A O 1
ATOM 487 N N . LEU A 1 63 ? -16.030 1.600 32.955 1.00 94.50 63 LEU A N 1
ATOM 488 C CA . LEU A 1 63 ? -14.972 1.972 32.019 1.00 94.50 63 LEU A CA 1
ATOM 489 C C . LEU A 1 63 ? -14.840 3.489 31.973 1.00 94.50 63 LEU A C 1
ATOM 491 O O . LEU A 1 63 ? -15.782 4.197 31.607 1.00 94.50 63 LEU A O 1
ATOM 495 N N . VAL A 1 64 ? -13.657 3.980 32.324 1.00 94.44 64 VAL A N 1
ATOM 496 C CA . VAL A 1 64 ? -13.283 5.391 32.171 1.00 94.44 64 VAL A CA 1
ATOM 497 C C . VAL A 1 64 ? -12.547 5.600 30.842 1.00 94.44 64 VAL A C 1
ATOM 499 O O . VAL A 1 64 ? -12.083 4.628 30.244 1.00 94.44 64 VAL A O 1
ATOM 502 N N . PRO A 1 65 ? -12.404 6.835 30.338 1.00 92.62 65 PRO A N 1
ATOM 503 C CA . PRO A 1 65 ? -11.632 7.089 29.125 1.00 92.62 65 PRO A CA 1
ATOM 504 C C . PRO A 1 65 ? -10.197 6.568 29.258 1.00 92.62 65 PRO A C 1
ATOM 506 O O . PRO A 1 65 ? -9.568 6.746 30.299 1.00 92.62 65 PRO A O 1
ATOM 509 N N . GLY A 1 66 ? -9.643 5.986 28.192 1.00 90.12 66 GLY A N 1
ATOM 510 C CA . GLY A 1 66 ? -8.293 5.408 28.219 1.00 90.12 66 GLY A CA 1
ATOM 511 C C . GLY A 1 66 ? -7.180 6.401 28.573 1.00 90.12 66 GLY A C 1
ATOM 512 O O . GLY A 1 66 ? -6.127 6.014 29.073 1.00 90.12 66 GLY A O 1
ATOM 513 N N . GLN A 1 67 ? -7.432 7.693 28.359 1.00 87.38 67 GLN A N 1
ATOM 514 C CA . GLN A 1 67 ? -6.514 8.789 28.675 1.00 87.38 67 GLN A CA 1
ATOM 515 C C . GLN A 1 67 ? -6.682 9.357 30.093 1.00 87.38 67 GLN A C 1
ATOM 517 O O . GLN A 1 67 ? -5.991 10.312 30.436 1.00 87.38 67 GLN A O 1
ATOM 522 N N . ALA A 1 68 ? -7.589 8.812 30.909 1.00 86.31 68 ALA A N 1
ATOM 523 C CA . ALA A 1 68 ? -7.728 9.223 32.301 1.00 86.31 68 ALA A CA 1
ATOM 524 C C . ALA A 1 68 ? -6.407 9.005 33.062 1.00 86.31 68 ALA A C 1
ATOM 526 O O . ALA A 1 68 ? -5.792 7.937 32.976 1.00 86.31 68 ALA A O 1
ATOM 527 N N . GLY A 1 69 ? -5.963 10.040 33.778 1.00 83.31 69 GLY A N 1
ATOM 528 C CA . GLY A 1 69 ? -4.632 10.112 34.390 1.00 83.31 69 GLY A CA 1
ATOM 529 C C . GLY A 1 69 ? -4.606 10.013 35.916 1.00 83.31 69 GLY A C 1
ATOM 530 O O . GLY A 1 69 ? -3.642 10.477 36.514 1.00 83.31 69 GLY A O 1
ATOM 531 N N . PHE A 1 70 ? -5.651 9.478 36.550 1.00 85.81 70 PHE A N 1
ATOM 532 C CA . PHE A 1 70 ? -5.763 9.375 38.010 1.00 85.81 70 PHE A CA 1
ATOM 533 C C . PHE A 1 70 ? -5.731 7.917 38.487 1.00 85.81 70 PHE A C 1
ATOM 535 O O . PHE A 1 70 ? -5.910 6.993 37.693 1.00 85.81 70 PHE A O 1
ATOM 542 N N . ASP A 1 71 ? -5.500 7.726 39.787 1.00 87.75 71 ASP A N 1
ATOM 543 C CA . ASP A 1 71 ? -5.418 6.404 40.410 1.00 87.75 71 ASP A CA 1
ATOM 544 C C . ASP A 1 71 ? -6.793 5.719 40.459 1.00 87.75 71 ASP A C 1
ATOM 546 O O . ASP A 1 71 ? -7.660 6.045 41.275 1.00 87.75 71 ASP A O 1
ATOM 550 N N . LEU A 1 72 ? -6.980 4.744 39.568 1.00 89.56 72 LEU A N 1
ATOM 551 C CA . LEU A 1 72 ? -8.210 3.961 39.489 1.00 89.56 72 LEU A CA 1
ATOM 552 C C . LEU A 1 72 ? -8.330 2.920 40.604 1.00 89.56 72 LEU A C 1
ATOM 554 O O . LEU A 1 72 ? -9.438 2.460 40.867 1.00 89.56 72 LEU A O 1
ATOM 558 N N . SER A 1 73 ? -7.230 2.544 41.260 1.00 90.38 73 SER A N 1
ATOM 559 C CA . SER A 1 73 ? -7.272 1.595 42.376 1.00 90.38 73 SER A CA 1
ATOM 560 C C . SER A 1 73 ? -7.943 2.238 43.582 1.00 90.38 73 SER A C 1
ATOM 562 O O . SER A 1 73 ? -8.921 1.693 44.086 1.00 90.38 73 SER A O 1
ATOM 564 N N . SER A 1 74 ? -7.512 3.449 43.946 1.00 87.69 74 SER A N 1
ATOM 565 C CA . SER A 1 74 ? -8.171 4.251 44.985 1.00 87.69 74 SER A CA 1
ATOM 566 C C . SER A 1 74 ? -9.635 4.554 44.633 1.00 87.69 74 SER A C 1
ATOM 568 O O . SER A 1 74 ? -10.520 4.463 45.483 1.00 87.69 74 SER A O 1
ATOM 570 N N . ALA A 1 75 ? -9.924 4.873 43.364 1.00 88.50 75 ALA A N 1
ATOM 571 C CA . ALA A 1 75 ? -11.294 5.113 42.903 1.00 88.50 75 ALA A CA 1
ATOM 572 C C . ALA A 1 75 ? -12.199 3.882 43.045 1.00 88.50 75 ALA A C 1
ATOM 574 O O . ALA A 1 75 ? -13.355 4.009 43.446 1.00 88.50 75 ALA A O 1
ATOM 575 N N . GLU A 1 76 ? -11.688 2.694 42.730 1.00 91.06 76 GLU A N 1
ATOM 576 C CA . GLU A 1 76 ? -12.423 1.440 42.872 1.00 91.06 76 GLU A CA 1
ATOM 577 C C . GLU A 1 76 ? -12.742 1.112 44.334 1.00 91.06 76 GLU A C 1
ATOM 579 O O . GLU A 1 76 ? -13.865 0.693 44.614 1.00 91.06 76 GLU A O 1
ATOM 584 N N . GLU A 1 77 ? -11.805 1.339 45.260 1.00 89.00 77 GLU A N 1
ATOM 585 C CA . GLU A 1 77 ? -12.021 1.108 46.697 1.00 89.00 77 GLU A CA 1
ATOM 586 C C . GLU A 1 77 ? -13.171 1.962 47.252 1.00 89.00 77 GLU A C 1
ATOM 588 O O . GLU A 1 77 ? -14.038 1.455 47.965 1.00 89.00 77 GLU A O 1
ATOM 593 N N . GLU A 1 78 ? -13.227 3.239 46.870 1.00 87.38 78 GLU A N 1
ATOM 594 C CA . GLU A 1 78 ? -14.272 4.174 47.306 1.00 87.38 78 GLU A CA 1
ATOM 595 C C . GLU A 1 78 ? -15.634 3.904 46.639 1.00 87.38 78 GLU A C 1
ATOM 597 O O . GLU A 1 78 ? -16.696 4.033 47.260 1.00 87.38 78 GLU A O 1
ATOM 602 N N . VAL A 1 79 ? -15.628 3.534 45.354 1.00 86.94 79 VAL A N 1
ATOM 603 C CA . VAL A 1 79 ? -16.851 3.308 44.565 1.00 86.94 79 VAL A CA 1
ATOM 604 C C . VAL A 1 79 ? -17.448 1.917 44.819 1.00 86.94 79 VAL A C 1
ATOM 606 O O . VAL A 1 79 ? -18.670 1.750 44.754 1.00 86.94 79 VAL A O 1
ATOM 609 N N . GLY A 1 80 ? -16.614 0.920 45.124 1.00 87.12 80 GLY A N 1
ATOM 610 C CA . GLY A 1 80 ? -17.017 -0.462 45.401 1.00 87.12 80 GLY A CA 1
ATOM 611 C C . GLY A 1 80 ? -17.444 -1.270 44.167 1.00 87.12 80 GLY A C 1
ATOM 612 O O . GLY A 1 80 ? -18.076 -2.316 44.314 1.00 87.12 80 GLY A O 1
ATOM 613 N N . VAL A 1 81 ? -17.138 -0.788 42.958 1.00 90.44 81 VAL A N 1
ATOM 614 C CA . VAL A 1 81 ? -17.397 -1.460 41.672 1.00 90.44 81 VAL A CA 1
ATOM 615 C C . VAL A 1 81 ? -16.099 -1.450 40.865 1.00 90.44 81 VAL A C 1
ATOM 617 O O . VAL A 1 81 ? -15.482 -0.387 40.814 1.00 90.44 81 VAL A O 1
ATOM 620 N N . PRO A 1 82 ? -15.703 -2.558 40.206 1.00 92.56 82 PRO A N 1
ATOM 621 C CA . PRO A 1 82 ? -14.471 -2.610 39.421 1.00 92.56 82 PRO A CA 1
ATOM 622 C C . PRO A 1 82 ? -14.358 -1.474 38.400 1.00 92.56 82 PRO A C 1
ATOM 624 O O . PRO A 1 82 ? -15.303 -1.246 37.638 1.00 92.56 82 PRO A O 1
ATOM 627 N N . ILE A 1 83 ? -13.216 -0.782 38.363 1.00 93.62 83 ILE A N 1
ATOM 628 C CA . ILE A 1 83 ? -12.958 0.346 37.454 1.00 93.62 83 ILE A CA 1
ATOM 629 C C . ILE A 1 83 ? -11.743 0.042 36.583 1.00 93.62 83 ILE A C 1
ATOM 631 O O . ILE A 1 83 ? -10.673 -0.289 37.088 1.00 93.62 83 ILE A O 1
ATOM 635 N N . PHE A 1 84 ? -11.886 0.218 35.270 1.00 94.88 84 PHE A N 1
ATOM 636 C CA . PHE A 1 84 ? -10.808 0.001 34.309 1.00 94.88 84 PHE A CA 1
ATOM 637 C C . PHE A 1 84 ? -10.714 1.125 33.282 1.00 94.88 84 PHE A C 1
ATOM 639 O O . PHE A 1 84 ? -11.689 1.831 33.002 1.00 94.88 84 PHE A O 1
ATOM 646 N N . LYS A 1 85 ? -9.541 1.255 32.657 1.00 93.50 85 LYS A N 1
ATOM 647 C CA . LYS A 1 85 ? -9.369 2.126 31.497 1.00 93.50 85 LYS A CA 1
ATOM 648 C C . LYS A 1 85 ? -9.994 1.489 30.262 1.00 93.50 85 LYS A C 1
ATOM 650 O O . LYS A 1 85 ? -9.571 0.436 29.793 1.00 93.50 85 LYS A O 1
ATOM 655 N N . GLY A 1 86 ? -10.972 2.180 29.699 1.00 92.88 86 GLY A N 1
ATOM 656 C CA . GLY A 1 86 ? -11.527 1.909 28.382 1.00 92.88 86 GLY A CA 1
ATOM 657 C C . GLY A 1 86 ? -10.598 2.366 27.248 1.00 92.88 86 GLY A C 1
ATOM 658 O O . GLY A 1 86 ? -9.400 2.600 27.455 1.00 92.88 86 GLY A O 1
ATOM 659 N N . PRO A 1 87 ? -11.123 2.481 26.018 1.00 91.25 87 PRO A N 1
ATOM 660 C CA . PRO A 1 87 ? -10.331 2.908 24.874 1.00 91.25 87 PRO A CA 1
ATOM 661 C C . PRO A 1 87 ? -9.991 4.404 24.919 1.00 91.25 87 PRO A C 1
ATOM 663 O O . PRO A 1 87 ? -10.663 5.205 25.573 1.00 91.25 87 PRO A O 1
ATOM 666 N N . ASN A 1 88 ? -8.943 4.791 24.190 1.00 89.62 88 ASN A N 1
ATOM 667 C CA . ASN A 1 88 ? -8.566 6.191 23.989 1.00 89.62 88 ASN A CA 1
ATOM 668 C C . ASN A 1 88 ? -9.587 6.932 23.114 1.00 89.62 88 ASN A C 1
ATOM 670 O O . ASN A 1 88 ? -9.824 8.121 23.323 1.00 89.62 88 ASN A O 1
ATOM 674 N N . HIS A 1 89 ? -10.193 6.231 22.152 1.00 89.38 89 HIS A N 1
ATOM 675 C CA . HIS A 1 89 ? -11.161 6.787 21.214 1.00 89.38 89 HIS A CA 1
ATOM 676 C C . HIS A 1 89 ? -12.526 6.122 21.392 1.00 89.38 89 HIS A C 1
ATOM 678 O O . HIS A 1 89 ? -12.631 4.906 21.524 1.00 89.38 89 HIS A O 1
ATOM 684 N N . ALA A 1 90 ? -13.598 6.920 21.353 1.00 89.94 90 ALA A N 1
ATOM 685 C CA . ALA A 1 90 ? -14.961 6.401 21.480 1.00 89.94 90 ALA A CA 1
ATOM 686 C C . ALA A 1 90 ? -15.327 5.412 20.355 1.00 89.94 90 ALA A C 1
ATOM 688 O O . ALA A 1 90 ? -16.136 4.519 20.578 1.00 89.94 90 ALA A O 1
ATOM 689 N N . ALA A 1 91 ? -14.711 5.548 19.175 1.00 87.88 91 ALA A N 1
ATOM 690 C CA . ALA A 1 91 ? -14.914 4.645 18.041 1.00 87.88 91 ALA A CA 1
ATOM 691 C C . ALA A 1 91 ? -14.482 3.197 18.332 1.00 87.88 91 ALA A C 1
ATOM 693 O O . ALA A 1 91 ? -15.042 2.278 17.745 1.00 87.88 91 ALA A O 1
ATOM 694 N N . ASP A 1 92 ? -13.562 2.986 19.279 1.00 88.44 92 ASP A N 1
ATOM 695 C CA . ASP A 1 92 ? -13.061 1.651 19.630 1.00 88.44 92 ASP A CA 1
ATOM 696 C C . ASP A 1 92 ? -13.928 0.964 20.704 1.00 88.44 92 ASP A C 1
ATOM 698 O O . ASP A 1 92 ? -13.687 -0.191 21.055 1.00 88.44 92 ASP A O 1
ATOM 702 N N . ILE A 1 93 ? -14.939 1.653 21.254 1.00 91.88 93 ILE A N 1
ATOM 703 C CA . ILE A 1 93 ? -15.841 1.101 22.281 1.00 91.88 93 ILE A CA 1
ATOM 704 C C . ILE A 1 93 ? -16.475 -0.230 21.845 1.00 91.88 93 ILE A C 1
ATOM 706 O O . ILE A 1 93 ? -16.401 -1.171 22.637 1.00 91.88 93 ILE A O 1
ATOM 710 N N . PRO A 1 94 ? -17.042 -0.379 20.627 1.00 89.69 94 PRO A N 1
ATOM 711 C CA . PRO A 1 94 ? -17.655 -1.638 20.211 1.00 89.69 94 PRO A CA 1
ATOM 712 C C . PRO A 1 94 ? -16.631 -2.774 20.203 1.00 89.69 94 PRO A C 1
ATOM 714 O O . PRO A 1 94 ? -16.912 -3.871 20.677 1.00 89.69 94 PRO A O 1
ATOM 717 N N . MET A 1 95 ? -15.414 -2.490 19.733 1.00 84.25 95 MET A N 1
ATOM 718 C CA . MET A 1 95 ? -14.329 -3.464 19.672 1.00 84.25 95 MET A CA 1
ATOM 719 C C . MET A 1 95 ? -13.896 -3.920 21.068 1.00 84.25 95 MET A C 1
ATOM 721 O O . MET A 1 95 ? -13.745 -5.121 21.275 1.00 84.25 95 MET A O 1
ATOM 725 N N . VAL A 1 96 ? -13.741 -3.005 22.034 1.00 88.94 96 VAL A N 1
ATOM 726 C CA . VAL A 1 96 ? -13.427 -3.366 23.431 1.00 88.94 96 VAL A CA 1
ATOM 727 C C . VAL A 1 96 ? -14.545 -4.216 24.024 1.00 88.94 96 VAL A C 1
ATOM 729 O O . VAL A 1 96 ? -14.280 -5.305 24.526 1.00 88.94 96 VAL A O 1
ATOM 732 N N . LEU A 1 97 ? -15.789 -3.734 23.945 1.00 89.56 97 LEU A N 1
ATOM 733 C CA . LEU A 1 97 ? -16.939 -4.367 24.588 1.00 89.56 97 LEU A CA 1
ATOM 734 C C . LEU A 1 97 ? -17.216 -5.770 24.033 1.00 89.56 97 LEU A C 1
ATOM 736 O O . LEU A 1 97 ? -17.380 -6.715 24.802 1.00 89.56 97 LEU A O 1
ATOM 740 N N . ASN A 1 98 ? -17.178 -5.937 22.709 1.00 85.19 98 ASN A N 1
ATOM 741 C CA . ASN A 1 98 ? -17.431 -7.227 22.063 1.00 85.19 98 ASN A CA 1
ATOM 742 C C . ASN A 1 98 ? -16.311 -8.255 22.324 1.00 85.19 98 ASN A C 1
ATOM 744 O O . ASN A 1 98 ? -16.511 -9.446 22.109 1.00 85.19 98 ASN A O 1
ATOM 748 N N . ASN A 1 99 ? -15.141 -7.821 22.810 1.00 82.81 99 ASN A N 1
ATOM 749 C CA . ASN A 1 99 ? -13.984 -8.679 23.083 1.00 82.81 99 ASN A CA 1
ATOM 750 C C . ASN A 1 99 ? -13.676 -8.855 24.581 1.00 82.81 99 ASN A C 1
ATOM 752 O O . ASN A 1 99 ? -12.628 -9.415 24.908 1.00 82.81 99 ASN A O 1
ATOM 756 N N . LEU A 1 100 ? -14.556 -8.410 25.488 1.00 85.00 100 LEU A N 1
ATOM 757 C CA . LEU A 1 100 ? -14.309 -8.409 26.940 1.00 85.00 100 LEU A CA 1
ATOM 758 C C . LEU A 1 100 ? -14.025 -9.787 27.542 1.00 85.00 100 LEU A C 1
ATOM 760 O O . LEU A 1 100 ? -13.267 -9.879 28.499 1.00 85.00 100 LEU A O 1
ATOM 764 N N . ASN A 1 101 ? -14.610 -10.857 26.997 1.00 79.50 101 ASN A N 1
ATOM 765 C CA . ASN A 1 101 ? -14.369 -12.217 27.504 1.00 79.50 101 ASN A CA 1
ATOM 766 C C . ASN A 1 101 ? -12.912 -12.658 27.337 1.00 79.50 101 ASN A C 1
ATOM 768 O O . ASN A 1 101 ? -12.421 -13.487 28.094 1.00 79.50 101 ASN A O 1
ATOM 772 N N . ASP A 1 102 ? -12.243 -12.079 26.351 1.00 75.88 102 ASP A N 1
ATOM 773 C CA . ASP A 1 102 ? -10.913 -12.459 25.916 1.00 75.88 102 ASP A CA 1
ATOM 774 C C . ASP A 1 102 ? -9.928 -11.283 26.118 1.00 75.88 102 ASP A C 1
ATOM 776 O O . ASP A 1 102 ? -8.859 -11.262 25.509 1.00 75.88 102 ASP A O 1
ATOM 780 N N . LEU A 1 103 ? -10.315 -10.227 26.846 1.00 80.00 103 LEU A N 1
ATOM 781 C CA . LEU A 1 103 ? -9.506 -9.027 27.077 1.00 80.00 103 LEU A CA 1
ATOM 782 C C . LEU A 1 103 ? -9.390 -8.769 28.580 1.00 80.00 103 LEU A C 1
ATOM 784 O O . LEU A 1 103 ? -10.369 -8.417 29.236 1.00 80.00 103 LEU A O 1
ATOM 788 N N . GLU A 1 104 ? -8.178 -8.887 29.113 1.00 85.88 104 GLU A N 1
ATOM 789 C CA . GLU A 1 104 ? -7.897 -8.532 30.501 1.00 85.88 104 GLU A CA 1
ATOM 790 C C . GLU A 1 104 ? -7.684 -7.018 30.608 1.00 85.88 104 GLU A C 1
ATOM 792 O O . GLU A 1 104 ? -6.650 -6.482 30.215 1.00 85.88 104 GLU A O 1
ATOM 797 N N . LEU A 1 105 ? -8.711 -6.307 31.076 1.00 90.00 105 LEU A N 1
ATOM 798 C CA . LEU A 1 105 ? -8.677 -4.855 31.218 1.00 90.00 105 LEU A CA 1
ATOM 799 C C . LEU A 1 105 ? -7.687 -4.410 32.303 1.00 90.00 105 LEU A C 1
ATOM 801 O O . LEU A 1 105 ? -7.492 -5.082 33.313 1.00 90.00 105 LEU A O 1
ATOM 805 N N . SER A 1 106 ? -7.102 -3.225 32.120 1.00 90.31 106 SER A N 1
ATOM 806 C CA . SER A 1 106 ? -6.098 -2.668 33.030 1.00 90.31 106 SER A CA 1
ATOM 807 C C . SER A 1 106 ? -6.559 -1.355 33.660 1.00 90.31 106 SER A C 1
ATOM 809 O O . SER A 1 106 ? -7.320 -0.581 33.075 1.00 90.31 106 SER A O 1
ATOM 811 N N . LYS A 1 107 ? -6.064 -1.098 34.873 1.00 91.88 107 LYS A N 1
ATOM 812 C CA . LYS A 1 107 ? -6.175 0.199 35.556 1.00 91.88 107 LYS A CA 1
ATOM 813 C C . LYS A 1 107 ? -5.123 1.204 35.068 1.00 91.88 107 LYS A C 1
ATOM 815 O O . LYS A 1 107 ? -5.347 2.407 35.133 1.00 91.88 107 LYS A O 1
ATOM 820 N N . GLU A 1 108 ? -4.017 0.713 34.507 1.00 86.88 108 GLU A N 1
ATOM 821 C CA . GLU A 1 108 ? -2.864 1.520 34.087 1.00 86.88 108 GLU A CA 1
ATOM 822 C C . GLU A 1 108 ? -2.817 1.727 32.570 1.00 86.88 108 GLU A C 1
ATOM 824 O O . GLU A 1 108 ? -2.695 2.859 32.082 1.00 86.88 108 GLU A O 1
ATOM 829 N N . LEU A 1 109 ? -2.957 0.636 31.811 1.00 88.00 109 LEU A N 1
ATOM 830 C CA . LEU A 1 109 ? -2.938 0.638 30.351 1.00 88.00 109 LEU A CA 1
ATOM 831 C C . LEU A 1 109 ? -4.346 0.843 29.796 1.00 88.00 109 LEU A C 1
ATOM 833 O O . LEU A 1 109 ? -5.304 0.240 30.267 1.00 88.00 109 LEU A O 1
ATOM 837 N N . SER A 1 110 ? -4.479 1.674 28.762 1.00 89.69 110 SER A N 1
ATOM 838 C CA . SER A 1 110 ? -5.769 1.838 28.096 1.00 89.69 110 SER A CA 1
ATOM 839 C C . SER A 1 110 ? -6.158 0.596 27.306 1.00 89.69 110 SER A C 1
ATOM 841 O O . SER A 1 110 ? -5.299 -0.078 26.730 1.00 89.69 110 SER A O 1
ATOM 843 N N . ALA A 1 111 ? -7.464 0.335 27.206 1.00 86.81 111 ALA A N 1
ATOM 844 C CA . ALA A 1 111 ? -7.967 -0.784 26.418 1.00 86.81 111 ALA A CA 1
ATOM 845 C C . ALA A 1 111 ? -7.515 -0.704 24.952 1.00 86.81 111 ALA A C 1
ATOM 847 O O . ALA A 1 111 ? -7.261 -1.740 24.358 1.00 86.81 111 ALA A O 1
ATOM 848 N N . SER A 1 112 ? -7.311 0.495 24.383 1.00 82.31 112 SER A N 1
ATOM 849 C CA . SER A 1 112 ? -6.751 0.632 23.028 1.00 82.31 112 SER A CA 1
ATOM 850 C C . SER A 1 112 ? -5.356 0.008 22.909 1.00 82.31 112 SER A C 1
ATOM 852 O O . SER A 1 112 ? -5.078 -0.627 21.902 1.00 82.31 112 SER A O 1
ATOM 854 N N . LYS A 1 113 ? -4.482 0.128 23.922 1.00 82.25 113 LYS A N 1
ATOM 855 C CA . LYS A 1 113 ? -3.151 -0.510 23.891 1.00 82.25 113 LYS A CA 1
ATOM 856 C C . LYS A 1 113 ? -3.242 -2.029 24.012 1.00 82.25 113 LYS A C 1
ATOM 858 O O . LYS A 1 113 ? -2.568 -2.735 23.275 1.00 82.25 113 LYS A O 1
ATOM 863 N N . LEU A 1 114 ? -4.101 -2.516 24.904 1.00 80.94 114 LEU A N 1
ATOM 864 C CA . LEU A 1 114 ? -4.326 -3.951 25.108 1.00 80.94 114 LEU A CA 1
ATOM 865 C C . LEU A 1 114 ? -4.957 -4.603 23.869 1.00 80.94 114 LEU A C 1
ATOM 867 O O . LEU A 1 114 ? -4.628 -5.727 23.495 1.00 80.94 114 LEU A O 1
ATOM 871 N N . LEU A 1 115 ? -5.833 -3.862 23.191 1.00 75.25 115 LEU A N 1
ATOM 872 C CA . LEU A 1 115 ? -6.412 -4.272 21.926 1.00 75.25 115 LEU A CA 1
ATOM 873 C C . LEU A 1 115 ? -5.373 -4.369 20.813 1.00 75.25 115 LEU A C 1
ATOM 875 O O . LEU A 1 115 ? -5.546 -5.238 19.977 1.00 75.25 115 LEU A O 1
ATOM 879 N N . VAL A 1 116 ? -4.318 -3.547 20.771 1.00 69.94 116 VAL A N 1
ATOM 880 C CA . VAL A 1 116 ? -3.313 -3.619 19.689 1.00 69.94 116 VAL A CA 1
ATOM 881 C C . VAL A 1 116 ? -2.666 -5.002 19.623 1.00 69.94 116 VAL A C 1
ATOM 883 O O . VAL A 1 116 ? -2.581 -5.573 18.540 1.00 69.94 116 VAL A O 1
ATOM 886 N N . GLU A 1 117 ? -2.261 -5.576 20.756 1.00 67.94 117 GLU A N 1
ATOM 887 C CA . GLU A 1 117 ? -1.602 -6.890 20.780 1.00 67.94 117 GLU A CA 1
ATOM 888 C C . GLU A 1 117 ? -2.546 -8.006 20.325 1.00 67.94 117 GLU A C 1
ATOM 890 O O . GLU A 1 117 ? -2.201 -8.834 19.479 1.00 67.94 117 GLU A O 1
ATOM 895 N N . LYS A 1 118 ? -3.779 -7.988 20.827 1.00 67.00 118 LYS A N 1
ATOM 896 C CA . LYS A 1 118 ? -4.774 -9.003 20.494 1.00 67.00 118 LYS A CA 1
ATOM 897 C C . LYS A 1 118 ? -5.363 -8.829 19.095 1.00 67.00 118 LYS A C 1
ATOM 899 O O . LYS A 1 118 ? -5.596 -9.812 18.397 1.00 67.00 118 LYS A O 1
ATOM 904 N N . ALA A 1 119 ? -5.562 -7.593 18.648 1.00 66.81 119 ALA A N 1
ATOM 905 C CA . ALA A 1 119 ? -5.926 -7.271 17.275 1.00 66.81 119 ALA A CA 1
ATOM 906 C C . ALA A 1 119 ? -4.819 -7.701 16.316 1.00 66.81 119 ALA A C 1
ATOM 908 O O . ALA A 1 119 ? -5.129 -8.269 15.276 1.00 66.81 119 ALA A O 1
ATOM 909 N N . ALA A 1 120 ? -3.546 -7.519 16.680 1.00 70.50 120 ALA A N 1
ATOM 910 C CA . ALA A 1 120 ? -2.430 -8.043 15.906 1.00 70.50 120 ALA A CA 1
ATOM 911 C C . ALA A 1 120 ? -2.451 -9.578 15.855 1.00 70.50 120 ALA A C 1
ATOM 913 O O . ALA A 1 120 ? -2.209 -10.148 14.794 1.00 70.50 120 ALA A O 1
ATOM 914 N N . GLU A 1 121 ? -2.779 -10.269 16.950 1.00 72.12 121 GLU A N 1
ATOM 915 C CA . GLU A 1 121 ? -2.921 -11.731 16.948 1.00 72.12 121 GLU A CA 1
ATOM 916 C C . GLU A 1 121 ? -4.082 -12.203 16.053 1.00 72.12 121 GLU A C 1
ATOM 918 O O . GLU A 1 121 ? -3.910 -13.108 15.232 1.00 72.12 121 GLU A O 1
ATOM 923 N N . LEU A 1 122 ? -5.253 -11.570 16.161 1.00 67.94 122 LEU A N 1
ATOM 924 C CA . LEU A 1 122 ? -6.416 -11.859 15.317 1.00 67.94 122 LEU A CA 1
ATOM 925 C C . LEU A 1 122 ? -6.134 -11.547 13.844 1.00 67.94 122 LEU A C 1
ATOM 927 O O . LEU A 1 122 ? -6.448 -12.362 12.977 1.00 67.94 122 LEU A O 1
ATOM 931 N N . ALA A 1 123 ? -5.484 -10.418 13.558 1.00 72.44 123 ALA A N 1
ATOM 932 C CA . ALA A 1 123 ? -5.052 -10.044 12.218 1.00 72.44 123 ALA A CA 1
ATOM 933 C C . ALA A 1 123 ? -4.062 -11.070 11.658 1.00 72.44 123 ALA A C 1
ATOM 935 O O . ALA A 1 123 ? -4.234 -11.516 10.529 1.00 72.44 123 ALA A O 1
ATOM 936 N N . LYS A 1 124 ? -3.088 -11.532 12.454 1.00 76.25 124 LYS A N 1
ATOM 937 C CA . LYS A 1 124 ? -2.161 -12.607 12.060 1.00 76.25 124 LYS A CA 1
ATOM 938 C C . LYS A 1 124 ? -2.903 -13.899 11.723 1.00 76.25 124 LYS A C 1
ATOM 940 O O . LYS A 1 124 ? -2.632 -14.486 10.678 1.00 76.25 124 LYS A O 1
ATOM 945 N N . LYS A 1 125 ? -3.863 -14.322 12.556 1.00 75.94 125 LYS A N 1
ATOM 946 C CA . LYS A 1 125 ? -4.704 -15.504 12.282 1.00 75.94 125 LYS A CA 1
ATOM 947 C C . LYS A 1 125 ? -5.502 -15.332 10.991 1.00 75.94 125 LYS A C 1
ATOM 949 O O . LYS A 1 125 ? -5.525 -16.243 10.169 1.00 75.94 125 LYS A O 1
ATOM 954 N N . ARG A 1 126 ? -6.099 -14.156 10.779 1.00 75.00 126 ARG A N 1
ATOM 955 C CA . ARG A 1 126 ? -6.886 -13.861 9.579 1.00 75.00 126 ARG A CA 1
ATOM 956 C C . ARG A 1 126 ? -6.024 -13.822 8.321 1.00 75.00 126 ARG A C 1
ATOM 958 O O . ARG A 1 126 ? -6.393 -14.437 7.331 1.00 75.00 126 ARG A O 1
ATOM 965 N N . VAL A 1 127 ? -4.861 -13.175 8.367 1.00 80.31 127 VAL A N 1
ATOM 966 C CA . VAL A 1 127 ? -3.884 -13.164 7.267 1.00 80.31 127 VAL A CA 1
ATOM 967 C C . VAL A 1 127 ? -3.406 -14.580 6.959 1.00 80.31 127 VAL A C 1
ATOM 969 O O . VAL A 1 127 ? -3.295 -14.935 5.792 1.00 80.31 127 VAL A O 1
ATOM 972 N N . HIS A 1 128 ? -3.154 -15.407 7.977 1.00 80.06 128 HIS A N 1
ATOM 973 C CA . HIS A 1 128 ? -2.768 -16.804 7.778 1.00 80.06 128 HIS A CA 1
ATOM 974 C C . HIS A 1 128 ? -3.880 -17.617 7.103 1.00 80.06 128 HIS A C 1
ATOM 976 O O . HIS A 1 128 ? -3.605 -18.344 6.154 1.00 80.06 128 HIS A O 1
ATOM 982 N N . GLN A 1 129 ? -5.129 -17.439 7.540 1.00 78.44 129 GLN A N 1
ATOM 983 C CA . GLN A 1 129 ? -6.294 -18.064 6.917 1.00 78.44 129 GLN A CA 1
ATOM 984 C C . GLN A 1 129 ? -6.453 -17.631 5.452 1.00 78.44 129 GLN A C 1
ATOM 986 O O . GLN A 1 129 ? -6.536 -18.492 4.585 1.00 78.44 129 GLN A O 1
ATOM 991 N N . ILE A 1 130 ? -6.412 -16.321 5.171 1.00 76.38 130 ILE A N 1
ATOM 992 C CA . ILE A 1 130 ? -6.508 -15.778 3.805 1.00 76.38 130 ILE A CA 1
ATOM 993 C C . ILE A 1 130 ? -5.383 -16.337 2.933 1.00 76.38 130 ILE A C 1
ATOM 995 O O . ILE A 1 130 ? -5.636 -16.784 1.824 1.00 76.38 130 ILE A O 1
ATOM 999 N N . LYS A 1 131 ? -4.140 -16.364 3.437 1.00 76.44 131 LYS A N 1
ATOM 1000 C CA . LYS A 1 131 ? -3.002 -16.949 2.711 1.00 76.44 131 LYS A CA 1
ATOM 1001 C C . LYS A 1 131 ? -3.236 -18.437 2.402 1.00 76.44 131 LYS A C 1
ATOM 1003 O O . LYS A 1 131 ? -2.824 -18.875 1.336 1.00 76.44 131 LYS A O 1
ATOM 1008 N N . GLY A 1 132 ? -3.875 -19.196 3.296 1.00 75.31 132 GLY A N 1
ATOM 1009 C CA . GLY A 1 132 ? -4.229 -20.603 3.071 1.00 75.31 132 GLY A CA 1
ATOM 1010 C C . GLY A 1 132 ? -5.316 -20.789 2.008 1.00 75.31 132 GLY A C 1
ATOM 1011 O O . GLY A 1 132 ? -5.103 -21.520 1.047 1.00 75.31 132 GLY A O 1
ATOM 1012 N N . GLU A 1 133 ? -6.435 -20.074 2.140 1.00 73.38 133 GLU A N 1
ATOM 1013 C CA . GLU A 1 133 ? -7.569 -20.108 1.197 1.00 73.38 133 GLU A CA 1
ATOM 1014 C C . GLU A 1 133 ? -7.166 -19.624 -0.211 1.00 73.38 133 GLU A C 1
ATOM 1016 O O . GLU A 1 133 ? -7.581 -20.191 -1.225 1.00 73.38 133 GLU A O 1
ATOM 1021 N N . ALA A 1 134 ? -6.300 -18.608 -0.287 1.00 71.50 134 ALA A N 1
ATOM 1022 C CA . ALA A 1 134 ? -5.779 -18.076 -1.542 1.00 71.50 134 ALA A CA 1
ATOM 1023 C C . ALA A 1 134 ? -4.899 -19.085 -2.295 1.00 71.50 134 ALA A C 1
ATOM 1025 O O . ALA A 1 134 ? -4.939 -19.122 -3.517 1.00 71.50 134 ALA A O 1
ATOM 1026 N N . ILE A 1 135 ? -4.132 -19.944 -1.610 1.00 72.19 135 ILE A N 1
ATOM 1027 C CA . ILE A 1 135 ? -3.314 -20.971 -2.290 1.00 72.19 135 ILE A CA 1
ATOM 1028 C C . ILE A 1 135 ? -4.196 -21.966 -3.058 1.00 72.19 135 ILE A C 1
ATOM 1030 O O . ILE A 1 135 ? -3.789 -22.442 -4.113 1.00 72.19 135 ILE A O 1
ATOM 1034 N N . GLU A 1 136 ? -5.392 -22.269 -2.552 1.00 65.88 136 GLU A N 1
ATOM 1035 C CA . GLU A 1 136 ? -6.310 -23.231 -3.175 1.00 65.88 136 GLU A CA 1
ATOM 1036 C C . GLU A 1 136 ? -7.086 -22.647 -4.366 1.00 65.88 136 GLU A C 1
ATOM 1038 O O . GLU A 1 136 ? -7.567 -23.400 -5.212 1.00 65.88 136 GLU A O 1
ATOM 1043 N N . SER A 1 137 ? -7.208 -21.319 -4.437 1.00 65.12 137 SER A N 1
ATOM 1044 C CA . SER A 1 137 ? -8.066 -20.606 -5.396 1.00 65.12 137 SER A CA 1
ATOM 1045 C C . SER A 1 137 ? -7.321 -19.649 -6.335 1.00 65.12 137 SER A C 1
ATOM 1047 O O . SER A 1 137 ? -7.938 -19.104 -7.250 1.00 65.12 137 SER A O 1
ATOM 1049 N N . ALA A 1 138 ? -6.015 -19.449 -6.133 1.00 65.75 138 ALA A N 1
ATOM 1050 C CA . ALA A 1 138 ? -5.204 -18.507 -6.897 1.00 65.75 138 ALA A CA 1
ATOM 1051 C C . ALA A 1 138 ? -5.195 -18.842 -8.394 1.00 65.75 138 ALA A C 1
ATOM 1053 O O . ALA A 1 138 ? -4.786 -19.930 -8.804 1.00 65.75 138 ALA A O 1
ATOM 1054 N N . GLY A 1 139 ? -5.584 -17.866 -9.216 1.00 64.06 139 GLY A N 1
ATOM 1055 C CA . GLY A 1 139 ? -5.435 -17.958 -10.667 1.00 64.06 139 GLY A CA 1
ATOM 1056 C C . GLY A 1 139 ? -3.965 -17.849 -11.078 1.00 64.06 139 GLY A C 1
ATOM 1057 O O . GLY A 1 139 ? -3.233 -17.010 -10.547 1.00 64.06 139 GLY A O 1
ATOM 1058 N N . GLU A 1 140 ? -3.529 -18.670 -12.033 1.00 64.25 140 GLU A N 1
ATOM 1059 C CA . GLU A 1 140 ? -2.136 -18.686 -12.509 1.00 64.25 140 GLU A CA 1
ATOM 1060 C C . GLU A 1 140 ? -1.742 -17.387 -13.242 1.00 64.25 140 GLU A C 1
ATOM 1062 O O . GLU A 1 140 ? -0.587 -16.981 -13.179 1.00 64.25 140 GLU A O 1
ATOM 1067 N N . ASP A 1 141 ? -2.702 -16.678 -13.848 1.00 71.00 141 ASP A N 1
ATOM 1068 C CA . ASP A 1 141 ? -2.435 -15.499 -14.691 1.00 71.00 141 ASP A CA 1
ATOM 1069 C C . ASP A 1 141 ? -2.134 -14.206 -13.913 1.00 71.00 141 ASP A C 1
ATOM 1071 O O . ASP A 1 141 ? -1.606 -13.245 -14.470 1.00 71.00 141 ASP A O 1
ATOM 1075 N N . SER A 1 142 ? -2.497 -14.138 -12.629 1.00 73.00 142 SER A N 1
ATOM 1076 C CA . SER A 1 142 ? -2.400 -12.909 -11.820 1.00 73.00 142 SER A CA 1
ATOM 1077 C C . SER A 1 142 ? -1.539 -13.038 -10.571 1.00 73.00 142 SER A C 1
ATOM 1079 O O . SER A 1 142 ? -1.472 -12.101 -9.771 1.00 73.00 142 SER A O 1
ATOM 1081 N N . ASN A 1 143 ? -0.905 -14.194 -10.387 1.00 86.62 143 ASN A N 1
ATOM 1082 C CA . ASN A 1 143 ? -0.040 -14.462 -9.253 1.00 86.62 143 ASN A CA 1
ATOM 1083 C C . ASN A 1 143 ? 1.266 -15.087 -9.725 1.00 86.62 143 ASN A C 1
ATOM 1085 O O . ASN A 1 143 ? 1.312 -15.822 -10.703 1.00 86.62 143 ASN A O 1
ATOM 1089 N N . PHE A 1 144 ? 2.336 -14.843 -8.984 1.00 88.06 144 PHE A N 1
ATOM 1090 C CA . PHE A 1 144 ? 3.634 -15.420 -9.269 1.00 88.06 144 PHE A CA 1
ATOM 1091 C C . PHE A 1 144 ? 4.364 -15.809 -7.990 1.00 88.06 144 PHE A C 1
ATOM 1093 O O . PHE A 1 144 ? 4.084 -15.317 -6.898 1.00 88.06 144 PHE A O 1
ATOM 1100 N N . ARG A 1 145 ? 5.328 -16.717 -8.126 1.00 90.50 145 ARG A N 1
ATOM 1101 C CA . ARG A 1 145 ? 6.199 -17.124 -7.025 1.00 90.50 145 ARG A CA 1
ATOM 1102 C C . ARG A 1 145 ? 7.441 -16.242 -6.997 1.00 90.50 145 ARG A C 1
ATOM 1104 O O . ARG A 1 145 ? 8.148 -16.163 -8.000 1.00 90.50 145 ARG A O 1
ATOM 1111 N N . LEU A 1 146 ? 7.705 -15.623 -5.852 1.00 93.62 146 LEU A N 1
ATOM 1112 C CA . LEU A 1 146 ? 8.906 -14.841 -5.580 1.00 93.62 146 LEU A CA 1
ATOM 1113 C C . LEU A 1 146 ? 9.809 -15.598 -4.604 1.00 93.62 146 LEU A C 1
ATOM 1115 O O . LEU A 1 146 ? 9.325 -16.151 -3.615 1.00 93.62 146 LEU A O 1
ATOM 1119 N N . GLY A 1 147 ? 11.115 -15.599 -4.853 1.00 90.69 147 GLY A N 1
ATOM 1120 C CA . GLY A 1 147 ? 12.080 -16.315 -4.025 1.00 90.69 147 GLY A CA 1
ATOM 1121 C C . GLY A 1 147 ? 12.311 -17.759 -4.455 1.00 90.69 147 GLY A C 1
ATOM 1122 O O . GLY A 1 147 ? 11.638 -18.309 -5.330 1.00 90.69 147 GLY A O 1
ATOM 1123 N N . ARG A 1 148 ? 13.278 -18.397 -3.795 1.00 82.25 148 ARG A N 1
ATOM 1124 C CA . ARG A 1 148 ? 13.754 -19.746 -4.123 1.00 82.25 148 ARG A CA 1
ATOM 1125 C C . ARG A 1 148 ? 13.408 -20.740 -3.021 1.00 82.25 148 ARG A C 1
ATOM 1127 O O . ARG A 1 148 ? 13.296 -20.390 -1.846 1.00 82.25 148 ARG A O 1
ATOM 1134 N N . ASN A 1 149 ? 13.309 -22.015 -3.397 1.00 79.62 149 ASN A N 1
ATOM 1135 C CA . ASN A 1 149 ? 13.174 -23.138 -2.466 1.00 79.62 149 ASN A CA 1
ATOM 1136 C C . ASN A 1 149 ? 12.022 -22.945 -1.450 1.00 79.62 149 ASN A C 1
ATOM 1138 O O . ASN A 1 149 ? 10.947 -22.432 -1.773 1.00 79.62 149 ASN A O 1
ATOM 1142 N N . LYS A 1 150 ? 12.257 -23.367 -0.200 1.00 77.81 150 LYS A N 1
ATOM 1143 C CA . LYS A 1 150 ? 11.306 -23.298 0.920 1.00 77.81 150 LYS A CA 1
ATOM 1144 C C . LYS A 1 150 ? 10.992 -21.869 1.378 1.00 77.81 150 LYS A C 1
ATOM 1146 O O . LYS A 1 150 ? 10.097 -21.702 2.193 1.00 77.81 150 LYS A O 1
ATOM 1151 N N . GLY A 1 151 ? 11.765 -20.878 0.928 1.00 84.12 151 GLY A N 1
ATOM 1152 C CA . GLY A 1 151 ? 11.611 -19.471 1.307 1.00 84.12 151 GLY A CA 1
ATOM 1153 C C . GLY A 1 151 ? 10.708 -18.692 0.359 1.00 84.12 151 GLY A C 1
ATOM 1154 O O . GLY A 1 151 ? 10.463 -17.514 0.581 1.00 84.12 151 GLY A O 1
ATOM 1155 N N . SER A 1 152 ? 10.238 -19.334 -0.713 1.00 90.38 152 SER A N 1
ATOM 1156 C CA . SER A 1 152 ? 9.412 -18.672 -1.713 1.00 90.38 152 SER A CA 1
ATOM 1157 C C . SER A 1 152 ? 8.026 -18.296 -1.183 1.00 90.38 152 SER A C 1
ATOM 1159 O O . SER A 1 152 ? 7.403 -19.038 -0.420 1.00 90.38 152 SER A O 1
ATOM 1161 N N . ILE A 1 153 ? 7.523 -17.154 -1.644 1.00 91.50 153 ILE A N 1
ATOM 1162 C CA . ILE A 1 153 ? 6.200 -16.619 -1.314 1.00 91.50 153 ILE A CA 1
ATOM 1163 C C . ILE A 1 153 ? 5.383 -16.407 -2.591 1.00 91.50 153 ILE A C 1
ATOM 1165 O O . ILE A 1 153 ? 5.937 -16.199 -3.669 1.00 91.50 153 ILE A O 1
ATOM 1169 N N . MET A 1 154 ? 4.056 -16.450 -2.474 1.00 89.69 154 MET A N 1
ATOM 1170 C CA . MET A 1 154 ? 3.153 -16.114 -3.581 1.00 89.69 154 MET A CA 1
ATOM 1171 C C . MET A 1 154 ? 2.850 -14.618 -3.594 1.00 89.69 154 MET A C 1
ATOM 1173 O O . MET A 1 154 ? 2.478 -14.060 -2.571 1.00 89.69 154 MET A O 1
ATOM 1177 N N . VAL A 1 155 ? 2.965 -13.954 -4.729 1.00 90.25 155 VAL A N 1
ATOM 1178 C CA . VAL A 1 155 ? 2.687 -12.522 -4.880 1.00 90.25 155 VAL A CA 1
ATOM 1179 C C . VAL A 1 155 ? 1.610 -12.357 -5.937 1.00 90.25 155 VAL A C 1
ATOM 1181 O O . VAL A 1 155 ? 1.646 -13.055 -6.942 1.00 90.25 155 VAL A O 1
ATOM 1184 N N . GLY A 1 156 ? 0.655 -11.462 -5.715 1.00 87.06 156 GLY A N 1
ATOM 1185 C CA . GLY A 1 156 ? -0.409 -11.182 -6.673 1.00 87.06 156 GLY A CA 1
ATOM 1186 C C . GLY A 1 156 ? -1.707 -10.781 -5.989 1.00 87.06 156 GLY A C 1
ATOM 1187 O O . GLY A 1 156 ? -1.765 -10.678 -4.763 1.00 87.06 156 GLY A O 1
ATOM 1188 N N . LYS A 1 157 ? -2.738 -10.533 -6.799 1.00 84.56 157 LYS A N 1
ATOM 1189 C CA . LYS A 1 157 ? -4.010 -9.928 -6.365 1.00 84.56 157 LYS A CA 1
ATOM 1190 C C . LYS A 1 157 ? -4.785 -10.763 -5.336 1.00 84.56 157 LYS A C 1
ATOM 1192 O O . LYS A 1 157 ? -5.569 -10.208 -4.575 1.00 84.56 157 LYS A O 1
ATOM 1197 N N . ASP A 1 158 ? -4.560 -12.076 -5.317 1.00 83.75 158 ASP A N 1
ATOM 1198 C CA . ASP A 1 158 ? -5.295 -13.007 -4.453 1.00 83.75 158 ASP A CA 1
ATOM 1199 C C . ASP A 1 158 ? -4.652 -13.136 -3.060 1.00 83.75 158 ASP A C 1
ATOM 1201 O O . ASP A 1 158 ? -5.208 -13.761 -2.158 1.00 83.75 158 ASP A O 1
ATOM 1205 N N . PHE A 1 159 ? -3.475 -12.535 -2.855 1.00 84.94 159 PHE A N 1
ATOM 1206 C CA . PHE A 1 159 ? -2.736 -12.590 -1.598 1.00 84.94 159 PHE A CA 1
ATOM 1207 C C . PHE A 1 159 ? -2.730 -11.225 -0.898 1.00 84.94 159 PHE A C 1
ATOM 1209 O O . PHE A 1 159 ? -2.749 -10.188 -1.558 1.00 84.94 159 PHE A O 1
ATOM 1216 N N . PRO A 1 160 ? -2.631 -11.189 0.447 1.00 86.12 160 PRO A N 1
ATOM 1217 C CA . PRO A 1 160 ? -2.384 -9.943 1.163 1.00 86.12 160 PRO A CA 1
ATOM 1218 C C . PRO A 1 160 ? -1.118 -9.240 0.647 1.00 86.12 160 PRO A C 1
ATOM 1220 O O . PRO A 1 160 ? -0.188 -9.935 0.212 1.00 86.12 160 PRO A O 1
ATOM 1223 N N . PRO A 1 161 ? -1.039 -7.898 0.756 1.00 89.38 161 PRO A N 1
ATOM 1224 C CA . PRO A 1 161 ? 0.154 -7.148 0.383 1.00 89.38 161 PRO A CA 1
ATOM 1225 C C . PRO A 1 161 ? 1.413 -7.747 1.006 1.00 89.38 161 PRO A C 1
ATOM 1227 O O . PRO A 1 161 ? 1.411 -8.146 2.175 1.00 89.38 161 PRO A O 1
ATOM 1230 N N . ARG A 1 162 ? 2.484 -7.824 0.213 1.00 91.50 162 ARG A N 1
ATOM 1231 C CA . ARG A 1 162 ? 3.783 -8.300 0.687 1.00 91.50 162 ARG A CA 1
ATOM 1232 C C . ARG A 1 162 ? 4.555 -7.164 1.319 1.00 91.50 162 ARG A C 1
ATOM 1234 O O . ARG A 1 162 ? 4.620 -6.072 0.764 1.00 91.50 162 ARG A O 1
ATOM 1241 N N . ILE A 1 163 ? 5.128 -7.441 2.483 1.00 94.56 163 ILE A N 1
ATOM 1242 C CA . ILE A 1 163 ? 5.892 -6.456 3.238 1.00 94.56 163 ILE A CA 1
ATOM 1243 C C . ILE A 1 163 ? 7.358 -6.570 2.830 1.00 94.56 163 ILE A C 1
ATOM 1245 O O . ILE A 1 163 ? 7.989 -7.605 3.050 1.00 94.56 163 ILE A O 1
ATOM 1249 N N . VAL A 1 164 ? 7.891 -5.500 2.249 1.00 96.56 164 VAL A N 1
ATOM 1250 C CA . VAL A 1 164 ? 9.309 -5.368 1.904 1.00 96.56 164 VAL A CA 1
ATOM 1251 C C . VAL A 1 164 ? 10.011 -4.612 3.033 1.00 96.56 164 VAL A C 1
ATOM 1253 O O . VAL A 1 164 ? 9.637 -3.486 3.353 1.00 96.56 164 VAL A O 1
ATOM 1256 N N . GLY A 1 165 ? 10.986 -5.248 3.682 1.00 96.69 165 GLY A N 1
ATOM 1257 C CA . GLY A 1 165 ? 11.791 -4.645 4.742 1.00 96.69 165 GLY A CA 1
ATOM 1258 C C . GLY A 1 165 ? 13.112 -4.109 4.197 1.00 96.69 165 GLY A C 1
ATOM 1259 O O . GLY A 1 165 ? 14.033 -4.892 3.970 1.00 96.69 165 GLY A O 1
ATOM 1260 N N . GLU A 1 166 ? 13.212 -2.791 4.028 1.00 95.62 166 GLU A N 1
ATOM 1261 C CA . GLU A 1 166 ? 14.407 -2.127 3.492 1.00 95.62 166 GLU A CA 1
ATOM 1262 C C . GLU A 1 166 ? 15.522 -1.995 4.538 1.00 95.62 166 GLU A C 1
ATOM 1264 O O . GLU A 1 166 ? 15.397 -1.313 5.569 1.00 95.62 166 GLU A O 1
ATOM 1269 N N . ILE A 1 167 ? 16.660 -2.632 4.261 1.00 93.88 167 ILE A N 1
ATOM 1270 C CA . ILE A 1 167 ? 17.896 -2.437 5.013 1.00 93.88 167 ILE A CA 1
ATOM 1271 C C . ILE A 1 167 ? 18.666 -1.283 4.379 1.00 93.88 167 ILE A C 1
ATOM 1273 O O . ILE A 1 167 ? 19.523 -1.463 3.516 1.00 93.88 167 ILE A O 1
ATOM 1277 N N . VAL A 1 168 ? 18.377 -0.081 4.869 1.00 89.81 168 VAL A N 1
ATOM 1278 C CA . VAL A 1 168 ? 19.028 1.150 4.417 1.00 89.81 168 VAL A CA 1
ATOM 1279 C C . VAL A 1 168 ? 20.546 1.065 4.608 1.00 89.81 168 VAL A C 1
ATOM 1281 O O . VAL A 1 168 ? 21.029 0.758 5.707 1.00 89.81 168 VAL A O 1
ATOM 1284 N N . ASN A 1 169 ? 21.298 1.438 3.568 1.00 84.44 169 ASN A N 1
ATOM 1285 C CA . ASN A 1 169 ? 22.762 1.467 3.559 1.00 84.44 169 ASN A CA 1
ATOM 1286 C C . ASN A 1 169 ? 23.410 0.102 3.866 1.00 84.44 169 ASN A C 1
ATOM 1288 O O . ASN A 1 169 ? 24.471 0.071 4.502 1.00 84.44 169 ASN A O 1
ATOM 1292 N N . ALA A 1 170 ? 22.807 -1.004 3.417 1.00 87.50 170 ALA A N 1
ATOM 1293 C CA . ALA A 1 170 ? 23.286 -2.364 3.674 1.00 87.50 170 ALA A CA 1
ATOM 1294 C C . ALA A 1 170 ? 24.797 -2.575 3.404 1.00 87.50 170 ALA A C 1
ATOM 1296 O O . ALA A 1 170 ? 25.450 -3.176 4.259 1.00 87.50 170 ALA A O 1
ATOM 1297 N N . PRO A 1 171 ? 25.408 -2.018 2.334 1.00 82.75 171 PRO A N 1
ATOM 1298 C CA . PRO A 1 171 ? 26.848 -2.161 2.075 1.00 82.75 171 PRO A CA 1
ATOM 1299 C C . PRO A 1 171 ? 27.784 -1.651 3.182 1.00 82.75 171 PRO A C 1
ATOM 1301 O O . PRO A 1 171 ? 28.924 -2.100 3.268 1.00 82.75 171 PRO A O 1
ATOM 1304 N N . ASN A 1 172 ? 27.333 -0.711 4.023 1.00 85.81 172 ASN A N 1
ATOM 1305 C CA . ASN A 1 172 ? 28.160 -0.128 5.090 1.00 85.81 172 ASN A CA 1
ATOM 1306 C C . ASN A 1 172 ? 28.031 -0.859 6.427 1.00 85.81 172 ASN A C 1
ATOM 1308 O O . ASN A 1 172 ? 28.706 -0.489 7.387 1.00 85.81 172 ASN A O 1
ATOM 1312 N N . LEU A 1 173 ? 27.131 -1.836 6.515 1.00 89.81 173 LEU A N 1
ATOM 1313 C CA . LEU A 1 173 ? 26.923 -2.593 7.736 1.00 89.81 173 LEU A CA 1
ATOM 1314 C C . LEU A 1 173 ? 27.975 -3.687 7.860 1.00 89.81 173 LEU A C 1
ATOM 1316 O O . LEU A 1 173 ? 28.412 -4.295 6.880 1.00 89.81 173 LEU A O 1
ATOM 1320 N N . THR A 1 174 ? 28.363 -3.961 9.098 1.00 94.06 174 THR A N 1
ATOM 1321 C CA . THR A 1 174 ? 29.092 -5.185 9.413 1.00 94.06 174 THR A CA 1
ATOM 1322 C C . THR A 1 174 ? 28.192 -6.403 9.193 1.00 94.06 174 THR A C 1
ATOM 1324 O O . THR A 1 174 ? 26.963 -6.304 9.185 1.00 94.06 174 THR A O 1
ATOM 1327 N N . ALA A 1 175 ? 28.802 -7.581 9.041 1.00 95.25 175 ALA A N 1
ATOM 1328 C CA . ALA A 1 175 ? 28.053 -8.826 8.874 1.00 95.25 175 ALA A CA 1
ATOM 1329 C C . ALA A 1 175 ? 27.069 -9.078 10.033 1.00 95.25 175 ALA A C 1
ATOM 1331 O O . ALA A 1 175 ? 25.934 -9.485 9.802 1.00 95.25 175 ALA A O 1
ATOM 1332 N N . GLU A 1 176 ? 27.486 -8.786 11.269 1.00 96.44 176 GLU A N 1
ATOM 1333 C CA . GLU A 1 176 ? 26.655 -8.941 12.467 1.00 96.44 176 GLU A CA 1
ATOM 1334 C C . GLU A 1 176 ? 25.444 -7.998 12.448 1.00 96.44 176 GLU A C 1
ATOM 1336 O O . GLU A 1 176 ? 24.315 -8.447 12.634 1.00 96.44 176 GLU A O 1
ATOM 1341 N N . GLU A 1 177 ? 25.647 -6.713 12.140 1.00 96.31 177 GLU A N 1
ATOM 1342 C CA . GLU A 1 177 ? 24.555 -5.734 12.053 1.00 96.31 177 GLU A CA 1
ATOM 1343 C C . GLU A 1 177 ? 23.550 -6.078 10.952 1.00 96.31 177 GLU A C 1
ATOM 1345 O O . GLU A 1 177 ? 22.343 -5.903 11.135 1.00 96.31 177 GLU A O 1
ATOM 1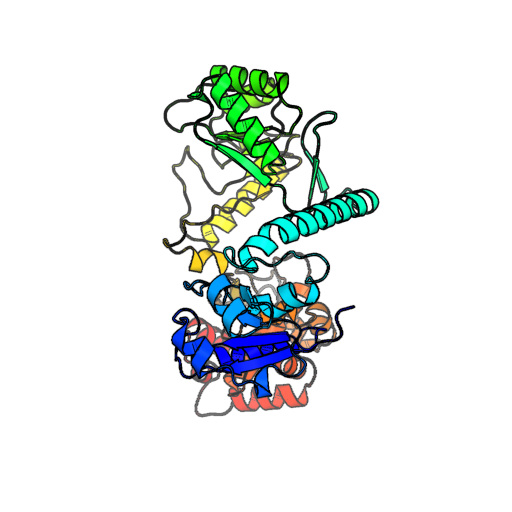350 N N . LEU A 1 178 ? 24.035 -6.558 9.805 1.00 96.12 178 LEU A N 1
ATOM 1351 C CA . LEU A 1 178 ? 23.186 -6.955 8.688 1.00 96.12 178 LEU A CA 1
ATOM 1352 C C . LEU A 1 178 ? 22.312 -8.162 9.060 1.00 96.12 178 LEU A C 1
ATOM 1354 O O . LEU A 1 178 ? 21.104 -8.149 8.805 1.00 96.12 178 LEU A O 1
ATOM 1358 N N . ILE A 1 179 ? 22.891 -9.172 9.716 1.00 97.50 179 ILE A N 1
ATOM 1359 C CA . ILE A 1 179 ? 22.161 -10.349 10.209 1.00 97.50 179 ILE A CA 1
ATOM 1360 C C . ILE A 1 179 ? 21.131 -9.944 11.271 1.00 97.50 179 ILE A C 1
ATOM 1362 O O . ILE A 1 179 ? 19.971 -10.353 11.180 1.00 97.50 179 ILE A O 1
ATOM 1366 N N . ASP A 1 180 ? 21.513 -9.119 12.248 1.00 97.00 180 ASP A N 1
ATOM 1367 C CA . ASP A 1 180 ? 20.626 -8.727 13.347 1.00 97.00 180 ASP A CA 1
ATOM 1368 C C . ASP A 1 180 ? 19.421 -7.910 12.847 1.00 97.00 180 ASP A C 1
ATOM 1370 O O . ASP A 1 180 ? 18.270 -8.203 13.186 1.00 97.00 180 ASP A O 1
ATOM 1374 N N . ARG A 1 181 ? 19.652 -6.951 11.936 1.00 97.19 181 ARG A N 1
ATOM 1375 C CA . ARG A 1 181 ? 18.569 -6.177 11.301 1.00 97.19 181 ARG A CA 1
ATOM 1376 C C . ARG A 1 181 ? 17.639 -7.055 10.476 1.00 97.19 181 ARG A C 1
ATOM 1378 O O . ARG A 1 181 ? 16.423 -6.911 10.596 1.00 97.19 181 ARG A O 1
ATOM 1385 N N . THR A 1 182 ? 18.198 -7.969 9.685 1.00 97.19 182 THR A N 1
ATOM 1386 C CA . THR A 1 182 ? 17.410 -8.911 8.879 1.00 97.19 182 THR A CA 1
ATOM 1387 C C . THR A 1 182 ? 16.521 -9.768 9.778 1.00 97.19 182 THR A C 1
ATOM 1389 O O . THR A 1 182 ? 15.309 -9.830 9.582 1.00 97.19 182 THR A O 1
ATOM 1392 N N . SER A 1 183 ? 17.099 -10.361 10.826 1.00 97.56 183 SER A N 1
ATOM 1393 C CA . SER A 1 183 ? 16.376 -11.170 11.812 1.00 97.56 183 SER A CA 1
ATOM 1394 C C . SER A 1 183 ? 15.230 -10.392 12.466 1.00 97.56 183 SER A C 1
ATOM 1396 O O . SER A 1 183 ? 14.104 -10.891 12.571 1.00 97.56 183 SER A O 1
ATOM 1398 N N . ARG A 1 184 ? 15.481 -9.132 12.847 1.00 96.94 184 ARG A N 1
ATOM 1399 C CA . ARG A 1 184 ? 14.458 -8.249 13.412 1.00 96.94 184 ARG A CA 1
ATOM 1400 C C . ARG A 1 184 ? 13.312 -7.992 12.431 1.00 96.94 184 ARG A C 1
ATOM 1402 O O . ARG A 1 184 ? 12.162 -8.179 12.815 1.00 96.94 184 ARG A O 1
ATOM 1409 N N . TYR A 1 185 ? 13.599 -7.616 11.186 1.00 96.94 185 TYR A N 1
ATOM 1410 C CA . TYR A 1 185 ? 12.558 -7.336 10.187 1.00 96.94 185 TYR A CA 1
ATOM 1411 C C . TYR A 1 185 ? 11.693 -8.557 9.881 1.00 96.94 185 TYR A C 1
ATOM 1413 O O . TYR A 1 185 ? 10.469 -8.443 9.814 1.00 96.94 185 TYR A O 1
ATOM 1421 N N . LEU A 1 186 ? 12.295 -9.744 9.783 1.00 95.12 186 LEU A N 1
ATOM 1422 C CA . LEU A 1 186 ? 11.539 -10.986 9.605 1.00 95.12 186 LEU A CA 1
ATOM 1423 C C . LEU A 1 186 ? 10.627 -11.275 10.806 1.00 95.12 186 LEU A C 1
ATOM 1425 O O . LEU A 1 186 ? 9.481 -11.686 10.634 1.00 95.12 186 LEU A O 1
ATOM 1429 N N . LYS A 1 187 ? 11.097 -11.010 12.032 1.00 92.31 187 LYS A N 1
ATOM 1430 C CA . LYS A 1 187 ? 10.285 -11.140 13.253 1.00 92.31 187 LYS A CA 1
ATOM 1431 C C . LYS A 1 187 ? 9.134 -10.126 13.306 1.00 92.31 187 LYS A C 1
ATOM 1433 O O . LYS A 1 187 ? 8.073 -10.435 13.851 1.00 92.31 187 LYS A O 1
ATOM 1438 N N . GLU A 1 188 ? 9.343 -8.934 12.754 1.00 90.00 188 GLU A N 1
ATOM 1439 C CA . GLU A 1 188 ? 8.347 -7.859 12.663 1.00 90.00 188 GLU A CA 1
ATOM 1440 C C . GLU A 1 188 ? 7.345 -8.061 11.513 1.00 90.00 188 GLU A C 1
ATOM 1442 O O . GLU A 1 188 ? 6.278 -7.451 11.529 1.00 90.00 188 GLU A O 1
ATOM 1447 N N . GLY A 1 189 ? 7.620 -8.990 10.591 1.00 90.31 189 GLY A N 1
ATOM 1448 C CA . GLY A 1 189 ? 6.666 -9.458 9.584 1.00 90.31 189 GLY A CA 1
ATOM 1449 C C . GLY A 1 189 ? 7.037 -9.157 8.134 1.00 90.31 189 GLY A C 1
ATOM 1450 O O . GLY A 1 189 ? 6.173 -9.310 7.275 1.00 90.31 189 GLY A O 1
ATOM 1451 N N . ALA A 1 190 ? 8.278 -8.750 7.846 1.00 95.12 190 ALA A N 1
ATOM 1452 C CA . ALA A 1 190 ? 8.751 -8.619 6.470 1.00 95.12 190 ALA A CA 1
ATOM 1453 C C . ALA A 1 190 ? 8.658 -9.968 5.731 1.00 95.12 190 ALA A C 1
ATOM 1455 O O . ALA A 1 190 ? 9.151 -10.988 6.217 1.00 95.12 190 ALA A O 1
ATOM 1456 N N . ASP A 1 191 ? 8.020 -9.969 4.559 1.00 94.94 191 ASP A N 1
ATOM 1457 C CA . ASP A 1 191 ? 7.979 -11.120 3.654 1.00 94.94 191 ASP A CA 1
ATOM 1458 C C . ASP A 1 191 ? 9.215 -11.141 2.728 1.00 94.94 191 ASP A C 1
ATOM 1460 O O . ASP A 1 191 ? 9.607 -12.212 2.272 1.00 94.94 191 ASP A O 1
ATOM 1464 N N . ILE A 1 192 ? 9.801 -9.973 2.429 1.00 97.31 192 ILE A N 1
ATOM 1465 C CA . ILE A 1 192 ? 10.932 -9.767 1.506 1.00 97.31 192 ILE A CA 1
ATOM 1466 C C . ILE A 1 192 ? 11.959 -8.865 2.197 1.00 97.31 192 ILE A C 1
ATOM 1468 O O . ILE A 1 192 ? 11.576 -7.917 2.885 1.00 97.31 192 ILE A O 1
ATOM 1472 N N . ILE A 1 193 ? 13.250 -9.143 2.016 1.00 97.81 193 ILE A N 1
ATOM 1473 C CA . ILE A 1 193 ? 14.332 -8.285 2.515 1.00 97.81 193 ILE A CA 1
ATOM 1474 C C . ILE A 1 193 ? 14.944 -7.532 1.346 1.00 97.81 193 ILE A C 1
ATOM 1476 O O . ILE A 1 193 ? 15.434 -8.151 0.402 1.00 97.81 193 ILE A O 1
ATOM 1480 N N . ASP A 1 194 ? 14.919 -6.208 1.438 1.00 97.62 194 ASP A N 1
ATOM 1481 C CA . ASP A 1 194 ? 15.433 -5.323 0.405 1.00 97.62 194 ASP A CA 1
ATOM 1482 C C . ASP A 1 194 ? 16.782 -4.729 0.805 1.00 97.62 194 ASP A C 1
ATOM 1484 O O . ASP A 1 194 ? 16.980 -4.258 1.932 1.00 97.62 194 ASP A O 1
ATOM 1488 N N . ILE A 1 195 ? 17.739 -4.825 -0.111 1.00 95.62 195 ILE A N 1
ATOM 1489 C CA . ILE A 1 195 ? 19.122 -4.411 0.089 1.00 95.62 195 ILE A CA 1
ATOM 1490 C C . ILE A 1 195 ? 19.257 -2.976 -0.431 1.00 95.62 195 ILE A C 1
ATOM 1492 O O . ILE A 1 195 ? 19.516 -2.763 -1.613 1.00 95.62 195 ILE A O 1
ATOM 1496 N N . GLY A 1 196 ? 19.106 -2.001 0.469 1.00 88.75 196 GLY A N 1
ATOM 1497 C CA . GLY A 1 196 ? 19.217 -0.575 0.159 1.00 88.75 196 GLY A CA 1
ATOM 1498 C C . GLY A 1 196 ? 20.656 -0.143 -0.140 1.00 88.75 196 GLY A C 1
ATOM 1499 O O . GLY A 1 196 ? 21.508 -0.162 0.764 1.00 88.75 196 GLY A O 1
ATOM 1500 N N . MET A 1 197 ? 20.934 0.282 -1.377 1.00 80.56 197 MET A N 1
ATOM 1501 C CA . MET A 1 197 ? 22.262 0.744 -1.810 1.00 80.56 197 MET A CA 1
ATOM 1502 C C . MET A 1 197 ? 22.483 2.249 -1.575 1.00 80.56 197 MET A C 1
ATOM 1504 O O . MET A 1 197 ? 21.564 3.015 -1.292 1.00 80.56 197 MET A O 1
ATOM 1508 N N . LYS A 1 198 ? 23.744 2.700 -1.666 1.00 67.81 198 LYS A N 1
ATOM 1509 C CA . LYS A 1 198 ? 24.104 4.128 -1.627 1.00 67.81 198 LYS A CA 1
ATOM 1510 C C . LYS A 1 198 ? 24.284 4.690 -3.033 1.00 67.81 198 LYS A C 1
ATOM 1512 O O . LYS A 1 198 ? 24.968 4.095 -3.850 1.00 67.81 198 LYS A O 1
ATOM 1517 N N . ALA A 1 199 ? 23.829 5.925 -3.235 1.00 58.09 199 ALA A N 1
ATOM 1518 C CA . ALA A 1 199 ? 23.958 6.662 -4.496 1.00 58.09 199 ALA A CA 1
ATOM 1519 C C . ALA A 1 199 ? 25.360 7.254 -4.787 1.00 58.09 199 ALA A C 1
ATOM 1521 O O . ALA A 1 199 ? 25.523 7.955 -5.781 1.00 58.09 199 ALA A O 1
ATOM 1522 N N . GLU A 1 200 ? 26.367 7.056 -3.926 1.00 63.47 200 GLU A N 1
ATOM 1523 C CA . GLU A 1 200 ? 27.655 7.761 -4.067 1.00 63.47 200 GLU A CA 1
ATOM 1524 C C . GLU A 1 200 ? 28.643 7.064 -5.017 1.00 63.47 200 GLU A C 1
ATOM 1526 O O . GLU A 1 200 ? 29.356 7.745 -5.755 1.00 63.47 200 GLU A O 1
ATOM 1531 N N . LYS A 1 201 ? 28.714 5.726 -5.010 1.00 73.88 201 LYS A N 1
ATOM 1532 C CA . LYS A 1 201 ? 29.600 4.963 -5.899 1.00 73.88 201 LYS A CA 1
ATOM 1533 C C . LYS A 1 201 ? 29.135 3.512 -6.023 1.00 73.88 201 LYS A C 1
ATOM 1535 O O . LYS A 1 201 ? 28.909 2.876 -4.999 1.00 73.88 201 LYS A O 1
ATOM 1540 N N . SER A 1 202 ? 29.090 3.020 -7.260 1.00 83.69 202 SER A N 1
ATOM 1541 C CA . SER A 1 202 ? 28.814 1.617 -7.575 1.00 83.69 202 SER A CA 1
ATOM 1542 C C . SER A 1 202 ? 29.853 0.680 -6.941 1.00 83.69 202 SER A C 1
ATOM 1544 O O . SER A 1 202 ? 31.064 0.927 -7.051 1.00 83.69 202 SER A O 1
ATOM 1546 N N . ASP A 1 203 ? 29.381 -0.375 -6.270 1.00 87.88 203 ASP A N 1
ATOM 1547 C CA . ASP A 1 203 ? 30.217 -1.421 -5.662 1.00 87.88 203 ASP A CA 1
ATOM 1548 C C . ASP A 1 203 ? 29.626 -2.837 -5.863 1.00 87.88 203 ASP A C 1
ATOM 1550 O O . ASP A 1 203 ? 29.030 -3.424 -4.950 1.00 87.88 203 ASP A O 1
ATOM 1554 N N . PRO A 1 204 ? 29.810 -3.428 -7.061 1.00 92.06 204 PRO A N 1
ATOM 1555 C CA . PRO A 1 204 ? 29.249 -4.736 -7.388 1.00 92.06 204 PRO A CA 1
ATOM 1556 C C . PRO A 1 204 ? 29.802 -5.878 -6.526 1.00 92.06 204 PRO A C 1
ATOM 1558 O O . PRO A 1 204 ? 29.067 -6.807 -6.198 1.00 92.06 204 PRO A O 1
ATOM 1561 N N . GLU A 1 205 ? 31.075 -5.826 -6.114 1.00 92.25 205 GLU A N 1
ATOM 1562 C CA . GLU A 1 205 ? 31.649 -6.866 -5.245 1.00 92.25 205 GLU A CA 1
ATOM 1563 C C . GLU A 1 205 ? 30.971 -6.869 -3.878 1.00 92.25 205 GLU A C 1
ATOM 1565 O O . GLU A 1 205 ? 30.651 -7.936 -3.344 1.00 92.25 205 GLU A O 1
ATOM 1570 N N . LYS A 1 206 ? 30.670 -5.682 -3.336 1.00 90.50 206 LYS A N 1
ATOM 1571 C CA . LYS A 1 206 ? 29.983 -5.594 -2.052 1.00 90.50 206 LYS A CA 1
ATOM 1572 C C . LYS A 1 206 ? 28.561 -6.140 -2.107 1.00 90.50 206 LYS A C 1
ATOM 1574 O O . LYS A 1 206 ? 28.112 -6.761 -1.143 1.00 90.50 206 LYS A O 1
ATOM 1579 N N . ILE A 1 207 ? 27.868 -5.974 -3.234 1.00 92.19 207 ILE A N 1
ATOM 1580 C CA . ILE A 1 207 ? 26.568 -6.618 -3.471 1.00 92.19 207 ILE A CA 1
ATOM 1581 C C . ILE A 1 207 ? 26.706 -8.132 -3.411 1.00 92.19 207 ILE A C 1
ATOM 1583 O O . ILE A 1 207 ? 25.916 -8.784 -2.724 1.00 92.19 207 ILE A O 1
ATOM 1587 N N . ARG A 1 208 ? 27.728 -8.692 -4.072 1.00 95.38 208 ARG A N 1
ATOM 1588 C CA . ARG A 1 208 ? 27.928 -10.143 -4.057 1.00 95.38 208 ARG A CA 1
ATOM 1589 C C . ARG A 1 208 ? 28.162 -10.671 -2.649 1.00 95.38 208 ARG A C 1
ATOM 1591 O O . ARG A 1 208 ? 27.534 -11.650 -2.249 1.00 95.38 208 ARG A O 1
ATOM 1598 N N . GLU A 1 209 ? 29.015 -10.003 -1.875 1.00 94.56 209 GLU A N 1
ATOM 1599 C CA . GLU A 1 209 ? 29.249 -10.344 -0.468 1.00 94.56 209 GLU A CA 1
ATOM 1600 C C . GLU A 1 209 ? 27.958 -10.302 0.361 1.00 94.56 209 GLU A C 1
ATOM 1602 O O . GLU A 1 209 ? 27.663 -11.245 1.097 1.00 94.56 209 GLU A O 1
ATOM 1607 N N . THR A 1 210 ? 27.177 -9.227 0.224 1.00 94.94 210 THR A N 1
ATOM 1608 C CA . THR A 1 210 ? 25.927 -9.020 0.964 1.00 94.94 210 THR A CA 1
ATOM 1609 C C . THR A 1 210 ? 24.888 -10.091 0.634 1.00 94.94 210 THR A C 1
ATOM 1611 O O . THR A 1 210 ? 24.315 -10.685 1.550 1.00 94.94 210 THR A O 1
ATOM 1614 N N . ILE A 1 211 ? 24.663 -10.385 -0.652 1.00 95.81 211 ILE A N 1
ATOM 1615 C CA . ILE A 1 211 ? 23.699 -11.409 -1.075 1.00 95.81 211 ILE A CA 1
ATOM 1616 C C . ILE A 1 211 ? 24.123 -12.779 -0.542 1.00 95.81 211 ILE A C 1
ATOM 1618 O O . ILE A 1 211 ? 23.302 -13.464 0.070 1.00 95.81 211 ILE A O 1
ATOM 1622 N N . ARG A 1 212 ? 25.397 -13.168 -0.698 1.00 96.06 212 ARG A N 1
ATOM 1623 C CA . ARG A 1 212 ? 25.905 -14.455 -0.189 1.00 96.06 212 ARG A CA 1
ATOM 1624 C C . ARG A 1 212 ? 25.696 -14.590 1.313 1.00 96.06 212 ARG A C 1
ATOM 1626 O O . ARG A 1 212 ? 25.124 -15.582 1.756 1.00 96.06 212 ARG A O 1
ATOM 1633 N N . LEU A 1 213 ? 26.070 -13.566 2.080 1.00 96.25 213 LEU A N 1
ATOM 1634 C CA . LEU A 1 213 ? 25.910 -13.571 3.531 1.00 96.25 213 LEU A CA 1
ATOM 1635 C C . LEU A 1 213 ? 24.441 -13.740 3.946 1.00 96.25 213 LEU A C 1
ATOM 1637 O O . LEU A 1 213 ? 24.133 -14.540 4.832 1.00 96.25 213 LEU A O 1
ATOM 1641 N N . LEU A 1 214 ? 23.519 -13.016 3.306 1.00 95.75 214 LEU A N 1
ATOM 1642 C CA . LEU A 1 214 ? 22.091 -13.131 3.604 1.00 95.75 214 LEU A CA 1
ATOM 1643 C C . LEU A 1 214 ? 21.539 -14.509 3.226 1.00 95.75 214 LEU A C 1
ATOM 1645 O O . LEU A 1 214 ? 20.770 -15.081 3.995 1.00 95.75 214 LEU A O 1
ATOM 1649 N N . ARG A 1 215 ? 21.960 -15.081 2.092 1.00 94.25 215 ARG A N 1
ATOM 1650 C CA . ARG A 1 215 ? 21.546 -16.427 1.659 1.00 94.25 215 ARG A CA 1
ATOM 1651 C C . ARG A 1 215 ? 22.068 -17.542 2.559 1.00 94.25 215 ARG A C 1
ATOM 1653 O O . ARG A 1 215 ? 21.376 -18.541 2.734 1.00 94.25 215 ARG A O 1
ATOM 1660 N N . GLU A 1 216 ? 23.260 -17.387 3.128 1.00 95.38 216 GLU A N 1
ATOM 1661 C CA . GLU A 1 216 ? 23.829 -18.351 4.079 1.00 95.38 216 GLU A CA 1
ATOM 1662 C C . GLU A 1 216 ? 23.049 -18.400 5.402 1.00 95.38 216 GLU A C 1
ATOM 1664 O O . GLU A 1 216 ? 22.995 -19.447 6.046 1.00 95.38 216 GLU A O 1
ATOM 1669 N N . ASN A 1 217 ? 22.423 -17.286 5.797 1.00 96.31 217 ASN A N 1
ATOM 1670 C CA . ASN A 1 217 ? 21.770 -17.143 7.101 1.00 96.31 217 ASN A CA 1
ATOM 1671 C C . ASN A 1 217 ? 20.235 -17.189 7.039 1.00 96.31 217 ASN A C 1
ATOM 1673 O O . ASN A 1 217 ? 19.594 -17.564 8.022 1.00 96.31 217 ASN A O 1
ATOM 1677 N N . PHE A 1 218 ? 19.629 -16.830 5.904 1.00 95.38 218 PHE A N 1
ATOM 1678 C CA . PHE A 1 218 ? 18.183 -16.676 5.771 1.00 95.38 218 PHE A CA 1
ATOM 1679 C C . PHE A 1 218 ? 17.651 -17.311 4.487 1.00 95.38 218 PHE A C 1
ATOM 1681 O O . PHE A 1 218 ? 18.242 -17.237 3.413 1.00 95.38 218 PHE A O 1
ATOM 1688 N N . ASN A 1 219 ? 16.461 -17.899 4.593 1.00 94.38 219 ASN A N 1
ATOM 1689 C CA . ASN A 1 219 ? 15.743 -18.495 3.474 1.00 94.38 219 ASN A CA 1
ATOM 1690 C C . ASN A 1 219 ? 14.470 -17.686 3.205 1.00 94.38 219 ASN A C 1
ATOM 1692 O O . ASN A 1 219 ? 13.364 -18.126 3.521 1.00 94.38 219 ASN A O 1
ATOM 1696 N N . VAL A 1 220 ? 14.668 -16.477 2.682 1.00 95.44 220 VAL A N 1
ATOM 1697 C CA . VAL A 1 220 ? 13.630 -15.489 2.352 1.00 95.44 220 VAL A CA 1
ATOM 1698 C C . VAL A 1 220 ? 13.933 -14.856 0.993 1.00 95.44 220 VAL A C 1
ATOM 1700 O O . VAL A 1 220 ? 15.098 -14.884 0.573 1.00 95.44 220 VAL A O 1
ATOM 1703 N N . PRO A 1 221 ? 12.933 -14.306 0.284 1.00 97.69 221 PRO A N 1
ATOM 1704 C CA . PRO A 1 221 ? 13.179 -13.569 -0.939 1.00 97.69 221 PRO A CA 1
ATOM 1705 C C . PRO A 1 221 ? 14.016 -12.317 -0.682 1.00 97.69 221 PRO A C 1
ATOM 1707 O O . PRO A 1 221 ? 13.789 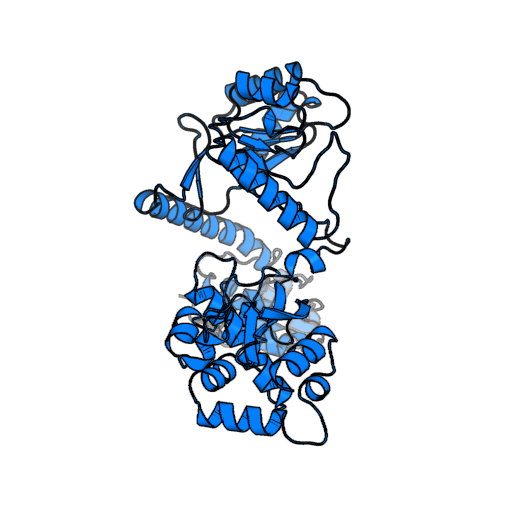-11.607 0.302 1.00 97.69 221 PRO A O 1
ATOM 1710 N N . LEU A 1 222 ? 14.964 -12.059 -1.578 1.00 97.62 222 LEU A N 1
ATOM 1711 C CA . LEU A 1 222 ? 15.830 -10.886 -1.533 1.00 97.62 222 LEU A CA 1
ATOM 1712 C C . LEU A 1 222 ? 15.568 -9.992 -2.743 1.00 97.62 222 LEU A C 1
ATOM 1714 O O . LEU A 1 222 ? 15.542 -10.488 -3.874 1.00 97.62 222 LEU A O 1
ATOM 1718 N N . SER A 1 223 ? 15.434 -8.691 -2.501 1.00 97.69 223 SER A N 1
ATOM 1719 C CA . SER A 1 223 ? 15.484 -7.658 -3.535 1.00 97.69 223 SER A CA 1
ATOM 1720 C C . SER A 1 223 ? 16.711 -6.765 -3.368 1.00 97.69 223 SER A C 1
ATOM 1722 O O . SER A 1 223 ? 17.301 -6.690 -2.288 1.00 97.69 223 SER A O 1
ATOM 1724 N N . ILE A 1 224 ? 17.142 -6.155 -4.468 1.00 96.31 224 ILE A N 1
ATOM 1725 C CA . ILE A 1 224 ? 18.231 -5.175 -4.498 1.00 96.31 224 ILE A CA 1
ATOM 1726 C C . ILE A 1 224 ? 17.646 -3.822 -4.887 1.00 96.31 224 ILE A C 1
ATOM 1728 O O . ILE A 1 224 ? 16.951 -3.785 -5.900 1.00 96.31 224 ILE A O 1
ATOM 1732 N N . ASP A 1 225 ? 17.936 -2.765 -4.116 1.00 93.88 225 ASP A N 1
ATOM 1733 C CA . ASP A 1 225 ? 17.562 -1.381 -4.434 1.00 93.88 225 ASP A CA 1
ATOM 1734 C C . ASP A 1 225 ? 18.731 -0.625 -5.081 1.00 93.88 225 ASP A C 1
ATOM 1736 O O . ASP A 1 225 ? 19.564 -0.021 -4.401 1.00 93.88 225 ASP A O 1
ATOM 1740 N N . THR A 1 226 ? 18.839 -0.719 -6.404 1.00 91.81 226 THR A N 1
ATOM 1741 C CA . THR A 1 226 ? 19.774 0.024 -7.241 1.00 91.81 226 THR A CA 1
ATOM 1742 C C . THR A 1 226 ? 19.243 0.208 -8.662 1.00 91.81 226 THR A C 1
ATOM 1744 O O . THR A 1 226 ? 18.401 -0.529 -9.164 1.00 91.81 226 THR A O 1
ATOM 1747 N N . THR A 1 227 ? 19.789 1.216 -9.329 1.00 90.69 227 THR A N 1
ATOM 1748 C CA . THR A 1 227 ? 19.570 1.506 -10.753 1.00 90.69 227 THR A CA 1
ATOM 1749 C C . THR A 1 227 ? 20.880 1.436 -11.543 1.00 90.69 227 THR A C 1
ATOM 1751 O O . THR A 1 227 ? 20.880 1.700 -12.740 1.00 90.69 227 THR A O 1
ATOM 1754 N N . ASP A 1 228 ? 22.000 1.096 -10.892 1.00 91.88 228 ASP A N 1
ATOM 1755 C CA . ASP A 1 228 ? 23.299 0.943 -11.544 1.00 91.88 228 ASP A CA 1
ATOM 1756 C C . ASP A 1 228 ? 23.374 -0.402 -12.277 1.00 91.88 228 ASP A C 1
ATOM 1758 O O . ASP A 1 228 ? 23.150 -1.470 -11.707 1.00 91.88 228 ASP A O 1
ATOM 1762 N N . GLU A 1 229 ? 23.714 -0.355 -13.562 1.00 94.19 229 GLU A N 1
ATOM 1763 C CA . GLU A 1 229 ? 23.749 -1.533 -14.428 1.00 94.19 229 GLU A CA 1
ATOM 1764 C C . GLU A 1 229 ? 24.712 -2.616 -13.914 1.00 94.19 229 GLU A C 1
ATOM 1766 O O . GLU A 1 229 ? 24.394 -3.808 -13.946 1.00 94.19 229 GLU A O 1
ATOM 1771 N N . SER A 1 230 ? 25.893 -2.225 -13.425 1.00 94.31 230 SER A N 1
ATOM 1772 C CA . SER A 1 230 ? 26.912 -3.182 -12.985 1.00 94.31 230 SER A CA 1
ATOM 1773 C C . SER A 1 230 ? 26.540 -3.859 -11.665 1.00 94.31 230 SER A C 1
ATOM 1775 O O . SER A 1 230 ? 26.803 -5.050 -11.479 1.00 94.31 230 SER A O 1
ATOM 1777 N N . GLU A 1 231 ? 25.857 -3.130 -10.786 1.00 94.31 231 GLU A N 1
ATOM 1778 C CA . GLU A 1 231 ? 25.290 -3.645 -9.545 1.00 94.31 231 GLU A CA 1
ATOM 1779 C C . GLU A 1 231 ? 24.150 -4.637 -9.795 1.00 94.31 231 GLU A C 1
ATOM 1781 O O . GLU A 1 231 ? 24.141 -5.724 -9.211 1.00 94.31 231 GLU A O 1
ATOM 1786 N N . ILE A 1 232 ? 23.236 -4.314 -10.716 1.00 96.00 232 ILE A N 1
ATOM 1787 C CA . ILE A 1 232 ? 22.152 -5.221 -11.118 1.00 96.00 232 ILE A CA 1
ATOM 1788 C C . ILE A 1 232 ? 22.731 -6.510 -11.710 1.00 96.00 232 ILE A C 1
ATOM 1790 O O . ILE A 1 232 ? 22.314 -7.604 -11.324 1.00 96.00 232 ILE A O 1
ATOM 1794 N N . LYS A 1 233 ? 23.724 -6.408 -12.606 1.00 97.19 233 LYS A N 1
ATOM 1795 C CA . LYS A 1 233 ? 24.399 -7.579 -13.195 1.00 97.19 233 LYS A CA 1
ATOM 1796 C C . LYS A 1 233 ? 25.005 -8.479 -12.117 1.00 97.19 233 LYS A C 1
ATOM 1798 O O . LYS A 1 233 ? 24.758 -9.683 -12.126 1.00 97.19 233 LYS A O 1
ATOM 1803 N N . ALA A 1 234 ? 25.725 -7.908 -11.151 1.00 96.62 234 ALA A N 1
ATOM 1804 C CA . ALA A 1 234 ? 26.289 -8.677 -10.043 1.00 96.62 234 ALA A CA 1
ATOM 1805 C C . ALA A 1 234 ? 25.213 -9.320 -9.152 1.00 96.62 234 ALA A C 1
ATOM 1807 O O . ALA A 1 234 ? 25.368 -10.467 -8.733 1.00 96.62 234 ALA A O 1
ATOM 1808 N N . ALA A 1 235 ? 24.103 -8.624 -8.890 1.00 96.75 235 ALA A N 1
ATOM 1809 C CA . ALA A 1 235 ? 22.990 -9.174 -8.120 1.00 96.75 235 ALA A CA 1
ATOM 1810 C C . ALA A 1 235 ? 22.312 -10.357 -8.834 1.00 96.75 235 ALA A C 1
ATOM 1812 O O . ALA A 1 235 ? 21.975 -11.357 -8.195 1.00 96.75 235 ALA A O 1
ATOM 1813 N N . LEU A 1 236 ? 22.143 -10.272 -10.157 1.00 97.25 236 LEU A N 1
ATOM 1814 C CA . LEU A 1 236 ? 21.605 -11.354 -10.984 1.00 97.25 236 LEU A CA 1
ATOM 1815 C C . LEU A 1 236 ? 22.514 -12.589 -10.975 1.00 97.25 236 LEU A C 1
ATOM 1817 O O . LEU A 1 236 ? 22.021 -13.701 -10.782 1.00 97.25 236 LEU A O 1
ATOM 1821 N N . GLU A 1 237 ? 23.831 -12.399 -11.110 1.00 97.06 237 GLU A N 1
ATOM 1822 C CA . GLU A 1 237 ? 24.831 -13.479 -11.043 1.00 97.06 237 GLU A CA 1
ATOM 1823 C C . GLU A 1 237 ? 24.787 -14.237 -9.706 1.00 97.06 237 GLU A C 1
ATOM 1825 O O . GLU A 1 237 ? 24.893 -15.464 -9.680 1.00 97.06 237 GLU A O 1
ATOM 1830 N N . GLU A 1 238 ? 24.575 -13.525 -8.596 1.00 96.56 238 GLU A N 1
ATOM 1831 C CA . GLU A 1 238 ? 24.425 -14.112 -7.252 1.00 96.56 238 GLU A CA 1
ATOM 1832 C C . GLU A 1 238 ? 23.006 -14.601 -6.956 1.00 96.56 238 GLU A C 1
ATOM 1834 O O . GLU A 1 238 ? 22.721 -15.198 -5.912 1.00 96.56 238 GLU A O 1
ATOM 1839 N N . GLY A 1 239 ? 22.099 -14.382 -7.900 1.00 95.12 239 GLY A N 1
ATOM 1840 C CA . GLY A 1 239 ? 20.759 -14.896 -7.835 1.00 95.12 239 GLY A CA 1
ATOM 1841 C C . GLY A 1 239 ? 19.862 -14.168 -6.841 1.00 95.12 239 GLY A C 1
ATOM 1842 O O . GLY A 1 239 ? 19.234 -14.789 -5.973 1.00 95.12 239 GLY A O 1
ATOM 1843 N N . ILE A 1 240 ? 19.774 -12.853 -6.993 1.00 97.00 240 ILE A N 1
ATOM 1844 C CA . ILE A 1 240 ? 18.697 -12.044 -6.426 1.00 97.00 240 ILE A CA 1
ATOM 1845 C C . ILE A 1 240 ? 17.319 -12.527 -6.925 1.00 97.00 240 ILE A C 1
ATOM 1847 O O . ILE A 1 240 ? 17.226 -13.218 -7.944 1.00 97.00 240 ILE A O 1
ATOM 1851 N N . ASP A 1 241 ? 16.247 -12.229 -6.183 1.00 97.69 241 ASP A N 1
ATOM 1852 C CA . ASP A 1 241 ? 14.887 -12.655 -6.549 1.00 97.69 241 ASP A CA 1
ATOM 1853 C C . ASP A 1 241 ? 14.044 -11.538 -7.165 1.00 97.69 241 ASP A C 1
ATOM 1855 O O . ASP A 1 241 ? 13.029 -11.840 -7.787 1.00 97.69 241 ASP A O 1
ATOM 1859 N N . MET A 1 242 ? 14.417 -10.272 -6.966 1.00 97.56 242 MET A N 1
ATOM 1860 C CA . MET A 1 242 ? 13.686 -9.110 -7.470 1.00 97.56 242 MET A CA 1
ATOM 1861 C C . MET A 1 242 ? 14.605 -7.889 -7.585 1.00 97.56 242 MET A C 1
ATOM 1863 O O . MET A 1 242 ? 15.509 -7.713 -6.769 1.00 97.56 242 MET A O 1
ATOM 1867 N N . ILE A 1 243 ? 14.360 -7.039 -8.583 1.00 97.75 243 ILE A N 1
ATOM 1868 C CA . ILE A 1 243 ? 15.091 -5.780 -8.787 1.00 97.75 243 ILE A CA 1
ATOM 1869 C C . ILE A 1 243 ? 14.191 -4.595 -8.439 1.00 97.75 243 ILE A C 1
ATOM 1871 O O . ILE A 1 243 ? 13.066 -4.493 -8.932 1.00 97.75 243 ILE A O 1
ATOM 1875 N N . VAL A 1 244 ? 14.718 -3.679 -7.637 1.00 96.31 244 VAL A N 1
ATOM 1876 C CA . VAL A 1 244 ? 14.185 -2.344 -7.369 1.00 96.31 244 VAL A CA 1
ATOM 1877 C C . VAL A 1 244 ? 15.323 -1.394 -7.753 1.00 96.31 244 VAL A C 1
ATOM 1879 O O . VAL A 1 244 ? 16.397 -1.487 -7.230 1.00 96.31 244 VAL A O 1
ATOM 1882 N N . SER A 1 245 ? 15.299 -0.579 -8.781 1.00 94.25 245 SER A N 1
ATOM 1883 C CA . SER A 1 245 ? 14.322 -0.502 -9.842 1.00 94.25 245 SER A CA 1
ATOM 1884 C C . SER A 1 245 ? 15.045 -0.408 -11.186 1.00 94.25 245 SER A C 1
ATOM 1886 O O . SER A 1 245 ? 16.202 -0.008 -11.288 1.00 94.25 245 SER A O 1
ATOM 1888 N N . ILE A 1 246 ? 14.342 -0.795 -12.241 1.00 97.19 246 ILE A N 1
ATOM 1889 C CA . ILE A 1 246 ? 14.724 -0.537 -13.621 1.00 97.19 246 ILE A CA 1
ATOM 1890 C C . ILE A 1 246 ? 14.076 0.781 -14.037 1.00 97.19 246 ILE A C 1
ATOM 1892 O O . ILE A 1 246 ? 12.887 1.016 -13.806 1.00 97.19 246 ILE A O 1
ATOM 1896 N N . ASP A 1 247 ? 14.849 1.641 -14.681 1.00 96.19 247 ASP A N 1
ATOM 1897 C CA . ASP A 1 247 ? 14.369 2.911 -15.205 1.00 96.19 247 ASP A CA 1
ATOM 1898 C C . ASP A 1 247 ? 14.698 3.030 -16.698 1.00 96.19 247 ASP A C 1
ATOM 1900 O O . ASP A 1 247 ? 15.214 2.105 -17.327 1.00 96.19 247 ASP A O 1
ATOM 1904 N N . GLY A 1 248 ? 14.369 4.163 -17.309 1.00 96.12 248 GLY A N 1
ATOM 1905 C CA . GLY A 1 248 ? 14.594 4.371 -18.735 1.00 96.12 248 GLY A CA 1
ATOM 1906 C C . GLY A 1 248 ? 16.059 4.353 -19.176 1.00 96.12 248 GLY A C 1
ATOM 1907 O O . GLY A 1 248 ? 16.283 4.256 -20.379 1.00 96.12 248 GLY A O 1
ATOM 1908 N N . SER A 1 249 ? 17.025 4.462 -18.256 1.00 95.12 249 SER A N 1
ATOM 1909 C CA . SER A 1 249 ? 18.457 4.322 -18.568 1.00 95.12 249 SER A CA 1
ATOM 1910 C C . SER A 1 249 ? 18.893 2.858 -18.634 1.00 95.12 249 SER A C 1
ATOM 1912 O O . SER A 1 249 ? 19.708 2.509 -19.477 1.00 95.12 249 SER A O 1
ATOM 1914 N N . THR A 1 250 ? 18.320 1.975 -17.811 1.00 96.19 250 THR A N 1
ATOM 1915 C CA . THR A 1 250 ? 18.747 0.563 -17.734 1.00 96.19 250 THR A CA 1
ATOM 1916 C C . THR A 1 250 ? 17.810 -0.435 -18.407 1.00 96.19 250 THR A C 1
ATOM 1918 O O . THR A 1 250 ? 18.184 -1.588 -18.602 1.00 96.19 250 THR A O 1
ATOM 1921 N N . ILE A 1 251 ? 16.603 -0.024 -18.804 1.00 97.25 251 ILE A N 1
ATOM 1922 C CA . ILE A 1 251 ? 15.576 -0.931 -19.343 1.00 97.25 251 ILE A CA 1
ATOM 1923 C C . ILE A 1 251 ? 16.006 -1.722 -20.586 1.00 97.25 251 ILE A C 1
ATOM 1925 O O . ILE A 1 251 ? 15.509 -2.818 -20.814 1.00 97.25 251 ILE A O 1
ATOM 1929 N N . GLU A 1 252 ? 16.905 -1.184 -21.408 1.00 96.94 252 GLU A N 1
ATOM 1930 C CA . GLU A 1 252 ? 17.367 -1.862 -22.626 1.00 96.94 252 GLU A CA 1
ATOM 1931 C C . GLU A 1 252 ? 18.373 -2.986 -22.333 1.00 96.94 252 GLU A C 1
ATOM 1933 O O . GLU A 1 252 ? 18.466 -3.942 -23.101 1.00 96.94 252 GLU A O 1
ATOM 1938 N N . GLU A 1 253 ? 19.094 -2.899 -21.213 1.00 96.81 253 GLU A N 1
ATOM 1939 C CA . GLU A 1 253 ? 20.212 -3.790 -20.877 1.00 96.81 253 GLU A CA 1
ATOM 1940 C C . GLU A 1 253 ? 19.762 -5.158 -20.350 1.00 96.81 253 GLU A C 1
ATOM 1942 O O . GLU A 1 253 ? 20.509 -6.134 -20.429 1.00 96.81 253 GLU A O 1
ATOM 1947 N N . PHE A 1 254 ? 18.535 -5.251 -19.828 1.00 96.06 254 PHE A N 1
ATOM 1948 C CA . PHE A 1 254 ? 18.018 -6.449 -19.157 1.00 96.06 254 PHE A CA 1
ATOM 1949 C C . PHE A 1 254 ? 16.810 -7.060 -19.881 1.00 96.06 254 PHE A C 1
ATOM 1951 O O . PHE A 1 254 ? 15.874 -7.545 -19.252 1.00 96.06 254 PHE A O 1
ATOM 1958 N N . GLY A 1 255 ? 16.816 -7.049 -21.218 1.00 94.56 255 GLY A N 1
ATOM 1959 C CA . GLY A 1 255 ? 15.811 -7.769 -22.005 1.00 94.56 255 GLY A CA 1
ATOM 1960 C C . GLY A 1 255 ? 15.774 -9.269 -21.677 1.00 94.56 255 GLY A C 1
ATOM 1961 O O . GLY A 1 255 ? 16.815 -9.902 -21.512 1.00 94.56 255 GLY A O 1
ATOM 1962 N N . GLY A 1 256 ? 14.570 -9.836 -21.597 1.00 94.31 256 GLY A N 1
ATOM 1963 C CA . GLY A 1 256 ? 14.325 -11.235 -21.242 1.00 94.31 256 GLY A CA 1
ATOM 1964 C C . GLY A 1 256 ? 14.431 -11.527 -19.745 1.00 94.31 256 GLY A C 1
ATOM 1965 O O . GLY A 1 256 ? 14.700 -12.665 -19.372 1.00 94.31 256 GLY A O 1
ATOM 1966 N N . LEU A 1 257 ? 14.282 -10.513 -18.886 1.00 95.69 257 LEU A N 1
ATOM 1967 C CA . LEU A 1 257 ? 14.368 -10.686 -17.439 1.00 95.69 257 LEU A CA 1
ATOM 1968 C C . LEU A 1 257 ? 13.229 -11.577 -16.908 1.00 95.69 257 LEU A C 1
ATOM 1970 O O . LEU A 1 257 ? 12.050 -11.227 -17.014 1.00 95.69 257 LEU A O 1
ATOM 1974 N N . ASP A 1 258 ? 13.603 -12.701 -16.298 1.00 94.06 258 ASP A N 1
ATOM 1975 C CA . ASP A 1 258 ? 12.707 -13.736 -15.764 1.00 94.06 258 ASP A CA 1
ATOM 1976 C C . ASP A 1 258 ? 12.278 -13.483 -14.306 1.00 94.06 258 ASP A C 1
ATOM 1978 O O . ASP A 1 258 ? 11.241 -13.969 -13.840 1.00 94.06 258 ASP A O 1
ATOM 1982 N N . ILE A 1 259 ? 13.047 -12.678 -13.571 1.00 95.12 259 ILE A N 1
ATOM 1983 C CA . ILE A 1 259 ? 12.693 -12.239 -12.222 1.00 95.12 259 ILE A CA 1
ATOM 1984 C C . ILE A 1 259 ? 11.849 -10.950 -12.233 1.00 95.12 259 ILE A C 1
ATOM 1986 O O . ILE A 1 259 ? 11.963 -10.126 -13.142 1.00 95.12 259 ILE A O 1
ATOM 1990 N N . PRO A 1 260 ? 11.007 -10.725 -11.207 1.00 95.75 260 PRO A N 1
ATOM 1991 C CA . PRO A 1 260 ? 10.289 -9.467 -11.036 1.00 95.75 260 PRO A CA 1
ATOM 1992 C C . PRO A 1 260 ? 11.202 -8.239 -10.988 1.00 95.75 260 PRO A C 1
ATOM 1994 O O . PRO A 1 260 ? 12.210 -8.229 -10.280 1.00 95.75 260 PRO A O 1
ATOM 1997 N N . ALA A 1 261 ? 10.797 -7.176 -11.680 1.00 97.25 261 ALA A N 1
ATOM 1998 C CA . ALA A 1 261 ? 11.498 -5.896 -11.669 1.00 97.25 261 ALA A CA 1
ATOM 1999 C C . ALA A 1 261 ? 10.524 -4.735 -11.509 1.00 97.25 261 ALA A C 1
ATOM 2001 O O . ALA A 1 261 ? 9.553 -4.621 -12.259 1.00 97.25 261 ALA A O 1
ATOM 2002 N N . VAL A 1 262 ? 10.808 -3.857 -10.552 1.00 97.62 262 VAL A N 1
ATOM 2003 C CA . VAL A 1 262 ? 10.081 -2.602 -10.369 1.00 97.62 262 VAL A CA 1
ATOM 2004 C C . VAL A 1 262 ? 10.529 -1.614 -11.433 1.00 97.62 262 VAL A C 1
ATOM 2006 O O . VAL A 1 262 ? 11.719 -1.357 -11.572 1.00 97.62 262 VAL A O 1
ATOM 2009 N N . ILE A 1 263 ? 9.581 -1.070 -12.186 1.00 97.94 263 ILE A N 1
ATOM 2010 C CA . ILE A 1 263 ? 9.792 -0.088 -13.242 1.00 97.94 263 ILE A CA 1
ATOM 2011 C C . ILE A 1 263 ? 9.378 1.282 -12.712 1.00 97.94 263 ILE A C 1
ATOM 2013 O O . ILE A 1 263 ? 8.226 1.450 -12.305 1.00 97.94 263 ILE A O 1
ATOM 2017 N N . ILE A 1 264 ? 10.289 2.256 -12.764 1.00 96.81 264 ILE A N 1
ATOM 2018 C CA . ILE A 1 264 ? 10.041 3.629 -12.298 1.00 96.81 264 ILE A CA 1
ATOM 2019 C C . ILE A 1 264 ? 10.121 4.655 -13.445 1.00 96.81 264 ILE A C 1
ATOM 2021 O O . ILE A 1 264 ? 10.958 4.513 -14.343 1.00 96.81 264 ILE A O 1
ATOM 2025 N N . PRO A 1 265 ? 9.299 5.727 -13.443 1.00 95.31 265 PRO A N 1
ATOM 2026 C CA . PRO A 1 265 ? 9.303 6.767 -14.473 1.00 95.31 265 PRO A CA 1
ATOM 2027 C C . PRO A 1 265 ? 10.468 7.750 -14.296 1.00 95.31 265 PRO A C 1
ATOM 2029 O O . PRO A 1 265 ? 10.279 8.921 -13.975 1.00 95.31 265 PRO A O 1
ATOM 2032 N N . ARG A 1 266 ? 11.691 7.275 -14.529 1.00 94.56 266 ARG A N 1
ATOM 2033 C CA . ARG A 1 266 ? 12.940 8.049 -14.466 1.00 94.56 266 ARG A CA 1
ATOM 2034 C C . ARG A 1 266 ? 13.847 7.703 -15.651 1.00 94.56 266 ARG A C 1
ATOM 2036 O O . ARG A 1 266 ? 13.692 6.651 -16.264 1.00 94.56 266 ARG A O 1
ATOM 2043 N N . ASN A 1 267 ? 14.767 8.586 -16.024 1.00 94.38 267 ASN A N 1
ATOM 2044 C CA . ASN A 1 267 ? 15.915 8.252 -16.873 1.00 94.38 267 ASN A CA 1
ATOM 2045 C C . ASN A 1 267 ? 17.140 9.046 -16.412 1.00 94.38 267 ASN A C 1
ATOM 2047 O O . ASN A 1 267 ? 17.121 10.278 -16.428 1.00 94.38 267 ASN A O 1
ATOM 2051 N N . GLN A 1 268 ? 18.189 8.349 -15.985 1.00 88.69 268 GLN A N 1
ATOM 2052 C CA . GLN A 1 268 ? 19.387 8.972 -15.420 1.00 88.69 268 GLN A CA 1
ATOM 2053 C C . GLN A 1 268 ? 20.297 9.543 -16.486 1.00 88.69 268 GLN A C 1
ATOM 2055 O O . GLN A 1 268 ? 20.754 10.674 -16.331 1.00 88.69 268 GLN A O 1
ATOM 2060 N N . ASP A 1 269 ? 20.490 8.810 -17.580 1.00 89.75 269 ASP A N 1
ATOM 2061 C CA . ASP A 1 269 ? 21.364 9.217 -18.681 1.00 89.75 269 ASP A CA 1
ATOM 2062 C C . ASP A 1 269 ? 20.932 10.556 -19.277 1.00 89.75 269 ASP A C 1
ATOM 2064 O O . ASP A 1 269 ? 21.760 11.403 -19.611 1.00 89.75 269 ASP A O 1
ATOM 2068 N N . THR A 1 270 ? 19.618 10.778 -19.375 1.00 92.38 270 THR A N 1
ATOM 2069 C CA . THR A 1 270 ? 19.051 12.038 -19.871 1.00 92.38 270 THR A CA 1
ATOM 2070 C C . THR A 1 270 ? 18.668 13.017 -18.763 1.00 92.38 270 THR A C 1
ATOM 2072 O O . THR A 1 270 ? 18.115 14.073 -19.067 1.00 92.38 270 THR A O 1
ATOM 2075 N N . ASN A 1 271 ? 18.905 12.675 -17.492 1.00 89.75 271 ASN A N 1
ATOM 2076 C CA . ASN A 1 271 ? 18.461 13.434 -16.321 1.00 89.75 271 ASN A CA 1
ATOM 2077 C C . ASN A 1 271 ? 16.964 13.818 -16.384 1.00 89.75 271 ASN A C 1
ATOM 2079 O O . ASN A 1 271 ? 16.578 14.947 -16.078 1.00 89.75 271 ASN A O 1
ATOM 2083 N N . TYR A 1 272 ? 16.121 12.888 -16.837 1.00 92.62 272 TYR A N 1
ATOM 2084 C CA . TYR A 1 272 ? 14.687 13.101 -17.008 1.00 92.62 272 TYR A CA 1
ATOM 2085 C C . TYR A 1 272 ? 13.909 12.512 -15.829 1.00 92.62 272 TYR A C 1
ATOM 2087 O O . TYR A 1 272 ? 13.909 11.301 -15.595 1.00 92.62 272 TYR A O 1
ATOM 2095 N N . PHE A 1 273 ? 13.248 13.404 -15.093 1.00 90.06 273 PHE A N 1
ATOM 2096 C CA . PHE A 1 273 ? 12.478 13.119 -13.886 1.00 90.06 273 PHE A CA 1
ATOM 2097 C C . PHE A 1 273 ? 11.162 13.900 -13.972 1.00 90.06 273 PHE A C 1
ATOM 2099 O O . PHE A 1 273 ? 11.122 15.053 -13.538 1.00 90.06 273 PHE A O 1
ATOM 2106 N N . PRO A 1 274 ? 10.108 13.335 -14.588 1.00 86.00 274 PRO A N 1
ATOM 2107 C CA . PRO A 1 274 ? 8.838 14.032 -14.722 1.00 86.00 274 PRO A CA 1
ATOM 2108 C C . PRO A 1 274 ? 8.291 14.403 -13.341 1.00 86.00 274 PRO A C 1
ATOM 2110 O O . PRO A 1 274 ? 8.195 13.565 -12.441 1.00 86.00 274 PRO A O 1
ATOM 2113 N N . GLU A 1 275 ? 7.962 15.680 -13.155 1.00 79.88 275 GLU A N 1
ATOM 2114 C CA . GLU A 1 275 ? 7.366 16.159 -11.908 1.00 79.88 275 GLU A CA 1
ATOM 2115 C C . GLU A 1 275 ? 5.845 16.015 -11.948 1.00 79.88 275 GLU A C 1
ATOM 2117 O O . GLU A 1 275 ? 5.250 15.577 -10.958 1.00 79.88 275 GLU A O 1
ATOM 2122 N N . ASP A 1 276 ? 5.225 16.357 -13.079 1.00 81.31 276 ASP A N 1
ATOM 2123 C CA . ASP A 1 276 ? 3.783 16.270 -13.293 1.00 81.31 276 ASP A CA 1
ATOM 2124 C C . ASP A 1 276 ? 3.272 14.821 -13.218 1.00 81.31 276 ASP A C 1
ATOM 2126 O O . ASP A 1 276 ? 3.935 13.880 -13.652 1.00 81.31 276 ASP A O 1
ATOM 2130 N N . GLN A 1 277 ? 2.081 14.628 -12.645 1.00 74.94 277 GLN A N 1
ATOM 2131 C CA . GLN A 1 277 ? 1.526 13.292 -12.400 1.00 74.94 277 GLN A CA 1
ATOM 2132 C C . GLN A 1 277 ? 1.156 12.563 -13.688 1.00 74.94 277 GLN A C 1
ATOM 2134 O O . GLN A 1 277 ? 1.414 11.364 -13.811 1.00 74.94 277 GLN A O 1
ATOM 2139 N N . LYS A 1 278 ? 0.564 13.281 -14.646 1.00 77.75 278 LYS A N 1
ATOM 2140 C CA . LYS A 1 278 ? 0.184 12.709 -15.934 1.00 77.75 278 LYS A CA 1
ATOM 2141 C C . LYS A 1 278 ? 1.434 12.370 -16.730 1.00 77.75 278 LYS A C 1
ATOM 2143 O O . LYS A 1 278 ? 1.541 11.260 -17.232 1.00 77.75 278 LYS A O 1
ATOM 2148 N N . GLU A 1 279 ? 2.424 13.259 -16.742 1.00 82.75 279 GLU A N 1
ATOM 2149 C CA . GLU A 1 279 ? 3.709 12.994 -17.396 1.00 82.75 279 GLU A CA 1
ATOM 2150 C C . GLU A 1 279 ? 4.438 11.780 -16.785 1.00 82.75 279 GLU A C 1
ATOM 2152 O O . GLU A 1 279 ? 4.942 10.927 -17.520 1.00 82.75 279 GLU A O 1
ATOM 2157 N N . LYS A 1 280 ? 4.440 11.643 -15.449 1.00 84.62 280 LYS A N 1
ATOM 2158 C CA . LYS A 1 280 ? 4.961 10.452 -14.754 1.00 84.62 280 LYS A CA 1
ATOM 2159 C C . LYS A 1 280 ? 4.248 9.181 -15.194 1.00 84.62 280 LYS A C 1
ATOM 2161 O O . LYS A 1 280 ? 4.913 8.194 -15.508 1.00 84.62 280 LYS A O 1
ATOM 2166 N N . LEU A 1 281 ? 2.916 9.196 -15.207 1.00 86.38 281 LEU A N 1
ATOM 2167 C CA . LEU A 1 281 ? 2.114 8.036 -15.582 1.00 86.38 281 LEU A CA 1
ATOM 2168 C C . LEU A 1 281 ? 2.318 7.672 -17.057 1.00 86.38 281 LEU A C 1
ATOM 2170 O O . LEU A 1 281 ? 2.582 6.512 -17.362 1.00 86.38 281 LEU A O 1
ATOM 2174 N N . ASP A 1 282 ? 2.271 8.650 -17.960 1.00 84.06 282 ASP A N 1
ATOM 2175 C CA . ASP A 1 282 ? 2.504 8.460 -19.394 1.00 84.06 282 ASP A CA 1
ATOM 2176 C C . ASP A 1 282 ? 3.886 7.852 -19.647 1.00 84.06 282 ASP A C 1
ATOM 2178 O O . ASP A 1 282 ? 4.043 6.914 -20.441 1.00 84.06 282 ASP A O 1
ATOM 2182 N N . TYR A 1 283 ? 4.900 8.348 -18.935 1.00 92.06 283 TYR A N 1
ATOM 2183 C CA . TYR A 1 283 ? 6.251 7.833 -19.056 1.00 92.06 283 TYR A CA 1
ATOM 2184 C C . TYR A 1 283 ? 6.401 6.427 -18.461 1.00 92.06 283 TYR A C 1
ATOM 2186 O O . TYR A 1 283 ? 6.989 5.556 -19.106 1.00 92.06 283 TYR A O 1
ATOM 2194 N N . LEU A 1 284 ? 5.801 6.151 -17.300 1.00 95.00 284 LEU A N 1
ATOM 2195 C CA . LEU A 1 284 ? 5.761 4.809 -16.715 1.00 95.00 284 LEU A CA 1
ATOM 2196 C C . LEU A 1 284 ? 5.079 3.810 -17.658 1.00 95.00 284 LEU A C 1
ATOM 2198 O O . LEU A 1 284 ? 5.629 2.749 -17.941 1.00 95.00 284 LEU A O 1
ATOM 2202 N N . LEU A 1 285 ? 3.920 4.163 -18.221 1.00 92.50 285 LEU A N 1
ATOM 2203 C CA . LEU A 1 285 ? 3.204 3.333 -19.193 1.00 92.50 285 LEU A CA 1
ATOM 2204 C C . LEU A 1 285 ? 4.041 3.084 -20.453 1.00 92.50 285 LEU A C 1
ATOM 2206 O O . LEU A 1 285 ? 4.024 1.978 -21.003 1.00 92.50 285 LEU A O 1
ATOM 2210 N N . LYS A 1 286 ? 4.806 4.082 -20.913 1.00 94.44 286 LYS A N 1
ATOM 2211 C CA . LYS A 1 286 ? 5.762 3.918 -22.016 1.00 94.44 286 LYS A CA 1
ATOM 2212 C C . LYS A 1 286 ? 6.859 2.909 -21.661 1.00 94.44 286 LYS A C 1
ATOM 2214 O O . LYS A 1 286 ? 7.157 2.049 -22.493 1.00 94.44 286 LYS A O 1
ATOM 2219 N N . LEU A 1 287 ? 7.428 2.982 -20.457 1.00 96.62 287 LEU A N 1
ATOM 2220 C CA . LEU A 1 287 ? 8.445 2.038 -19.985 1.00 96.62 287 LEU A CA 1
ATOM 2221 C C . LEU A 1 287 ? 7.874 0.625 -19.815 1.00 96.62 287 LEU A C 1
ATOM 2223 O O . LEU A 1 287 ? 8.475 -0.322 -20.303 1.00 96.62 287 LEU A O 1
ATOM 2227 N N . LEU A 1 288 ? 6.672 0.462 -19.261 1.00 96.31 288 LEU A N 1
ATOM 2228 C CA . LEU A 1 288 ? 6.004 -0.843 -19.150 1.00 96.31 288 LEU A CA 1
ATOM 2229 C C . LEU A 1 288 ? 5.727 -1.471 -20.526 1.00 96.31 288 LEU A C 1
ATOM 2231 O O . LEU A 1 288 ? 5.994 -2.654 -20.746 1.00 96.31 288 LEU A O 1
ATOM 2235 N N . LYS A 1 289 ? 5.260 -0.674 -21.502 1.00 95.19 289 LYS A N 1
ATOM 2236 C CA . LYS A 1 289 ? 5.121 -1.120 -22.902 1.00 95.19 289 LYS A CA 1
ATOM 2237 C C . LYS A 1 289 ? 6.470 -1.533 -23.494 1.00 95.19 289 LYS A C 1
ATOM 2239 O O . LYS A 1 289 ? 6.514 -2.450 -24.316 1.00 95.19 289 LYS A O 1
ATOM 2244 N N . ARG A 1 290 ? 7.561 -0.859 -23.114 1.00 96.12 290 ARG A N 1
ATOM 2245 C CA . ARG A 1 290 ? 8.916 -1.211 -23.551 1.00 96.12 290 ARG A CA 1
ATOM 2246 C C . ARG A 1 290 ? 9.399 -2.508 -22.904 1.00 96.12 290 ARG A C 1
ATOM 2248 O O . ARG A 1 290 ? 9.808 -3.387 -23.653 1.00 96.12 290 ARG A O 1
ATOM 2255 N N . ALA A 1 291 ? 9.249 -2.668 -21.591 1.00 96.38 291 ALA A N 1
ATOM 2256 C CA . ALA A 1 291 ? 9.570 -3.888 -20.850 1.00 96.38 291 ALA A CA 1
ATOM 2257 C C . ALA A 1 291 ? 8.850 -5.111 -21.442 1.00 96.38 291 ALA A C 1
ATOM 2259 O O . ALA A 1 291 ? 9.479 -6.123 -21.729 1.00 96.38 291 ALA A O 1
ATOM 2260 N N . LYS A 1 292 ? 7.553 -4.983 -21.763 1.00 94.75 292 LYS A N 1
ATOM 2261 C CA . LYS A 1 292 ? 6.788 -6.045 -22.440 1.00 94.75 292 LYS A CA 1
ATOM 2262 C C . LYS A 1 292 ? 7.373 -6.426 -23.806 1.00 94.75 292 LYS A C 1
ATOM 2264 O O . LYS A 1 292 ? 7.421 -7.602 -24.144 1.00 94.75 292 LYS A O 1
ATOM 2269 N N . LYS A 1 293 ? 7.816 -5.449 -24.608 1.00 96.75 293 LYS A N 1
ATOM 2270 C CA . LYS A 1 293 ? 8.481 -5.710 -25.905 1.00 96.75 293 LYS A CA 1
ATOM 2271 C C . LYS A 1 293 ? 9.859 -6.348 -25.750 1.00 96.75 293 LYS A C 1
ATOM 2273 O O . LYS A 1 293 ? 10.327 -6.977 -26.689 1.00 96.75 293 LYS A O 1
ATOM 2278 N N . LEU A 1 294 ? 10.506 -6.109 -24.617 1.00 97.56 294 LEU A N 1
ATOM 2279 C CA . LEU A 1 294 ? 11.785 -6.694 -24.242 1.00 97.56 294 LEU A CA 1
ATOM 2280 C C . LEU A 1 294 ? 11.604 -8.002 -23.462 1.00 97.56 294 LEU A C 1
ATOM 2282 O O . LEU A 1 294 ? 12.567 -8.469 -22.879 1.00 97.56 294 LEU A O 1
ATOM 2286 N N . GLU A 1 295 ? 10.398 -8.581 -23.437 1.00 96.88 295 GLU A N 1
ATOM 2287 C CA . GLU A 1 295 ? 10.118 -9.887 -22.824 1.00 96.88 295 GLU A CA 1
ATOM 2288 C C . GLU A 1 295 ? 10.434 -9.964 -21.321 1.00 96.88 295 GLU A C 1
ATOM 2290 O O . GLU A 1 295 ? 10.787 -11.020 -20.809 1.00 96.88 295 GLU A O 1
ATOM 2295 N N . TYR A 1 296 ? 10.274 -8.858 -20.588 1.00 96.94 296 TYR A N 1
ATOM 2296 C CA . TYR A 1 296 ? 10.264 -8.906 -19.124 1.00 96.94 296 TYR A CA 1
ATOM 2297 C C . TYR A 1 296 ? 9.065 -9.739 -18.669 1.00 96.94 296 TYR A C 1
ATOM 2299 O O . TYR A 1 296 ? 7.922 -9.386 -18.980 1.00 96.94 296 TYR A O 1
ATOM 2307 N N . GLU A 1 297 ? 9.301 -10.807 -17.907 1.00 92.50 297 GLU A N 1
ATOM 2308 C CA . GLU A 1 297 ? 8.221 -11.698 -17.479 1.00 92.50 297 GLU A CA 1
ATOM 2309 C C . GLU A 1 297 ? 7.280 -11.015 -16.480 1.00 92.50 297 GLU A C 1
ATOM 2311 O O . GLU A 1 297 ? 6.068 -11.231 -16.510 1.00 92.50 297 GLU A O 1
ATOM 2316 N N . ARG A 1 298 ? 7.834 -10.209 -15.561 1.00 92.81 298 ARG A N 1
ATOM 2317 C CA . ARG A 1 298 ? 7.105 -9.694 -14.386 1.00 92.81 298 ARG A CA 1
ATOM 2318 C C . ARG A 1 298 ? 7.447 -8.233 -14.050 1.00 92.81 298 ARG A C 1
ATOM 2320 O O . ARG A 1 298 ? 7.973 -7.961 -12.968 1.00 92.81 298 ARG A O 1
ATOM 2327 N N . PRO A 1 299 ? 7.170 -7.271 -14.948 1.00 94.62 299 PRO A N 1
ATOM 2328 C CA . PRO A 1 299 ? 7.339 -5.858 -14.633 1.00 94.62 299 PRO A CA 1
ATOM 2329 C C . PRO A 1 299 ? 6.304 -5.404 -13.589 1.00 94.62 299 PRO A C 1
ATOM 2331 O O . PRO A 1 299 ? 5.104 -5.625 -13.751 1.00 94.62 299 PRO A O 1
ATOM 2334 N N . ILE A 1 300 ? 6.766 -4.741 -12.531 1.00 94.56 300 ILE A N 1
ATOM 2335 C CA . ILE A 1 300 ? 5.946 -4.145 -11.469 1.00 94.56 300 ILE A CA 1
ATOM 2336 C C . ILE A 1 300 ? 5.995 -2.628 -11.642 1.00 94.56 300 ILE A C 1
ATOM 2338 O O . ILE A 1 300 ? 7.069 -2.053 -11.735 1.00 94.56 300 ILE A O 1
ATOM 2342 N N . ALA A 1 301 ? 4.848 -1.964 -11.703 1.00 94.62 301 ALA A N 1
ATOM 2343 C CA . ALA A 1 301 ? 4.790 -0.519 -11.895 1.00 94.62 301 ALA A CA 1
ATOM 2344 C C . ALA A 1 301 ? 4.955 0.228 -10.560 1.00 94.62 301 ALA A C 1
ATOM 2346 O O . ALA A 1 301 ? 4.179 -0.020 -9.639 1.00 94.62 301 ALA A O 1
ATOM 2347 N N . ASP A 1 302 ? 5.895 1.172 -10.475 1.00 94.75 302 ASP A N 1
ATOM 2348 C CA . ASP A 1 302 ? 5.994 2.122 -9.360 1.00 94.75 302 ASP A CA 1
ATOM 2349 C C . ASP A 1 302 ? 5.898 3.570 -9.884 1.00 94.75 302 ASP A C 1
ATOM 2351 O O . ASP A 1 302 ? 6.793 4.037 -10.593 1.00 94.75 302 ASP A O 1
ATOM 2355 N N . PRO A 1 303 ? 4.813 4.305 -9.567 1.00 88.56 303 PRO A N 1
ATOM 2356 C CA . PRO A 1 303 ? 4.599 5.675 -10.035 1.00 88.56 303 PRO A CA 1
ATOM 2357 C C . PRO A 1 303 ? 5.473 6.732 -9.342 1.00 88.56 303 PRO A C 1
ATOM 2359 O O . PRO A 1 303 ? 5.404 7.902 -9.729 1.00 88.56 303 PRO A O 1
ATOM 2362 N N . LEU A 1 304 ? 6.284 6.360 -8.343 1.00 86.19 304 LEU A N 1
ATOM 2363 C CA . LEU A 1 304 ? 7.072 7.262 -7.500 1.00 86.19 304 LEU A CA 1
ATOM 2364 C C . LEU A 1 304 ? 6.208 8.343 -6.831 1.00 86.19 304 LEU A C 1
ATOM 2366 O O . LEU A 1 304 ? 6.121 9.497 -7.290 1.00 86.19 304 LEU A O 1
ATOM 2370 N N . LEU A 1 305 ? 5.590 7.963 -5.709 1.00 80.56 305 LEU A N 1
ATOM 2371 C CA . LEU A 1 305 ? 4.783 8.857 -4.877 1.00 80.56 305 LEU A CA 1
ATOM 2372 C C . LEU A 1 305 ? 5.616 10.021 -4.320 1.00 80.56 305 LEU A C 1
ATOM 2374 O O . LEU A 1 305 ? 6.819 9.910 -4.072 1.00 80.56 305 LEU A O 1
ATOM 2378 N N . ARG A 1 306 ? 4.971 11.175 -4.122 1.00 69.19 306 ARG A N 1
ATOM 2379 C CA . ARG A 1 306 ? 5.630 12.354 -3.543 1.00 69.19 306 ARG A CA 1
ATOM 2380 C C . ARG A 1 306 ? 5.690 12.254 -2.010 1.00 69.19 306 ARG A C 1
ATOM 2382 O O . ARG A 1 306 ? 4.819 11.641 -1.407 1.00 69.19 306 ARG A O 1
ATOM 2389 N N . PRO A 1 307 ? 6.664 12.888 -1.335 1.00 66.00 307 PRO A N 1
ATOM 2390 C CA . PRO A 1 307 ? 6.669 12.949 0.124 1.00 66.00 307 PRO A CA 1
ATOM 2391 C C . PRO A 1 307 ? 5.446 13.683 0.685 1.00 66.00 307 PRO A C 1
ATOM 2393 O O . PRO A 1 307 ? 5.034 14.723 0.160 1.00 66.00 307 PRO A O 1
ATOM 2396 N N . VAL A 1 308 ? 4.923 13.196 1.813 1.00 51.38 308 VAL A N 1
ATOM 2397 C CA . VAL A 1 308 ? 3.835 13.846 2.560 1.00 51.38 308 VAL A CA 1
ATOM 2398 C C . VAL A 1 308 ? 4.196 15.308 2.861 1.00 51.38 308 VAL A C 1
ATOM 2400 O O . VAL A 1 308 ? 5.247 15.593 3.430 1.00 51.38 308 VAL A O 1
ATOM 2403 N N . GLY A 1 309 ? 3.337 16.250 2.452 1.00 49.28 309 GLY A N 1
ATOM 2404 C CA . GLY A 1 309 ? 3.561 17.697 2.616 1.00 49.28 309 GLY A CA 1
ATOM 2405 C C . GLY A 1 309 ? 4.278 18.403 1.454 1.00 49.28 309 GLY A C 1
ATOM 2406 O O . GLY A 1 309 ? 4.360 19.628 1.467 1.00 49.28 309 GLY A O 1
ATOM 2407 N N . LYS A 1 310 ? 4.742 17.667 0.434 1.00 54.56 310 LYS A N 1
ATOM 2408 C CA . LYS A 1 310 ? 5.113 18.196 -0.891 1.00 54.56 310 LYS A CA 1
ATOM 2409 C C . LYS A 1 310 ? 4.105 17.712 -1.936 1.00 54.56 310 LYS A C 1
ATOM 2411 O O . LYS A 1 310 ? 4.419 16.861 -2.763 1.00 54.56 310 LYS A O 1
ATOM 2416 N N . ASP A 1 311 ? 2.872 18.202 -1.834 1.00 53.09 311 ASP A N 1
ATOM 2417 C CA . ASP A 1 311 ? 1.764 17.876 -2.749 1.00 53.09 311 ASP A CA 1
ATOM 2418 C C . ASP A 1 311 ? 1.355 16.384 -2.762 1.00 53.09 311 ASP A C 1
ATOM 2420 O O . ASP A 1 311 ? 0.741 15.903 -3.708 1.00 53.09 311 ASP A O 1
ATOM 2424 N N . PHE A 1 312 ? 1.659 15.619 -1.704 1.00 42.41 312 PHE A N 1
ATOM 2425 C CA . PHE A 1 312 ? 1.211 14.219 -1.573 1.00 42.41 312 PHE A CA 1
ATOM 2426 C C . PHE A 1 312 ? -0.316 14.070 -1.600 1.00 42.41 312 PHE A C 1
ATOM 2428 O O . PHE A 1 312 ? -0.842 13.140 -2.204 1.00 42.41 312 PHE A O 1
ATOM 2435 N N . ALA A 1 313 ? -1.035 15.023 -0.995 1.00 45.53 313 ALA A N 1
ATOM 2436 C CA . ALA A 1 313 ? -2.493 15.060 -1.060 1.00 45.53 313 ALA A CA 1
ATOM 2437 C C . ALA A 1 313 ? -2.993 15.213 -2.506 1.00 45.53 313 ALA A C 1
ATOM 2439 O O . ALA A 1 313 ? -4.034 14.656 -2.842 1.00 45.53 313 ALA A O 1
ATOM 2440 N N . ASP A 1 314 ? -2.231 15.881 -3.378 1.00 46.31 314 ASP A N 1
ATOM 2441 C CA . ASP A 1 314 ? -2.554 15.945 -4.802 1.00 46.31 314 ASP A CA 1
ATOM 2442 C C . ASP A 1 314 ? -2.250 14.619 -5.513 1.00 46.31 314 ASP A C 1
ATOM 2444 O O . ASP A 1 314 ? -2.909 14.323 -6.504 1.00 46.31 314 ASP A O 1
ATOM 2448 N N . SER A 1 315 ? -1.303 13.802 -5.022 1.00 44.47 315 SER A N 1
ATOM 2449 C CA . SER A 1 315 ? -0.899 12.532 -5.657 1.00 44.47 315 SER A CA 1
ATOM 2450 C C . SER A 1 315 ? -1.827 11.338 -5.415 1.00 44.47 315 SER A C 1
ATOM 2452 O O . SER A 1 315 ? -1.842 10.435 -6.243 1.00 44.47 315 SER A O 1
ATOM 2454 N N . GLU A 1 316 ? -2.622 11.330 -4.340 1.00 41.69 316 GLU A N 1
ATOM 2455 C CA . GLU A 1 316 ? -3.605 10.258 -4.082 1.00 41.69 316 GLU A CA 1
ATOM 2456 C C . GLU A 1 316 ? -5.048 10.640 -4.465 1.00 41.69 316 GLU A C 1
ATOM 2458 O O . GLU A 1 316 ? -5.908 9.767 -4.534 1.00 41.69 316 GLU A O 1
ATOM 2463 N N . SER A 1 317 ? -5.343 11.920 -4.742 1.00 42.16 317 SER A N 1
ATOM 2464 C CA . SER A 1 317 ? -6.733 12.396 -4.908 1.00 42.16 317 SER A CA 1
ATOM 2465 C C . SER A 1 317 ? -7.066 13.063 -6.247 1.00 42.16 317 SER A C 1
ATOM 2467 O O . SER A 1 317 ? -8.173 13.578 -6.425 1.00 42.16 317 SER A O 1
ATOM 2469 N N . GLN A 1 318 ? -6.163 13.029 -7.226 1.00 44.31 318 GLN A N 1
ATOM 2470 C CA . GLN A 1 318 ? -6.422 13.606 -8.543 1.00 44.31 318 GLN A CA 1
ATOM 2471 C C . GLN A 1 318 ? -6.183 12.576 -9.642 1.00 44.31 318 GLN A C 1
ATOM 2473 O O . GLN A 1 318 ? -5.198 12.633 -10.367 1.00 44.31 318 GLN A O 1
ATOM 2478 N N . LEU A 1 319 ? -7.133 11.652 -9.817 1.00 43.97 319 LEU A N 1
ATOM 2479 C CA . LEU A 1 319 ? -7.333 11.042 -11.131 1.00 43.97 319 LEU A CA 1
ATOM 2480 C C . LEU A 1 319 ? -7.628 12.180 -12.125 1.00 43.97 319 LEU A C 1
ATOM 2482 O O . LEU A 1 319 ? -8.768 12.626 -12.265 1.00 43.97 319 LEU A O 1
ATOM 2486 N N . LEU A 1 320 ? -6.572 12.705 -12.747 1.00 51.78 320 LEU A N 1
ATOM 2487 C CA . LEU A 1 320 ? -6.620 13.630 -13.869 1.00 51.78 320 LEU A CA 1
ATOM 2488 C C . LEU A 1 320 ? -7.109 12.832 -15.073 1.00 51.78 320 LEU A C 1
ATOM 2490 O O . LEU A 1 320 ? -6.326 12.214 -15.789 1.00 51.78 320 LEU A O 1
ATOM 2494 N N . PHE A 1 321 ? -8.422 12.805 -15.273 1.00 58.81 321 PHE A N 1
ATOM 2495 C CA . PHE A 1 321 ? -8.977 12.339 -16.535 1.00 58.81 321 PHE A CA 1
ATOM 2496 C C . PHE A 1 321 ? -8.952 13.499 -17.524 1.00 58.81 321 PHE A C 1
ATOM 2498 O O . PHE A 1 321 ? -9.463 14.580 -17.222 1.00 58.81 321 PHE A O 1
ATOM 2505 N N . ASP A 1 322 ? -8.402 13.290 -18.716 1.00 67.00 322 ASP A N 1
ATOM 2506 C CA . ASP A 1 322 ? -8.634 14.226 -19.811 1.00 67.00 322 ASP A CA 1
ATOM 2507 C C . ASP A 1 322 ? -10.028 13.974 -20.363 1.00 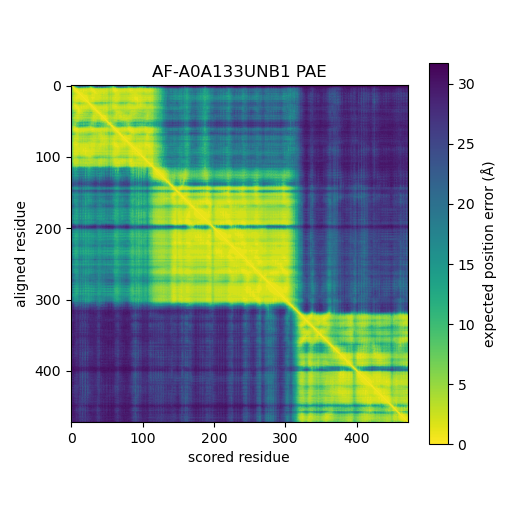67.00 322 ASP A C 1
ATOM 2509 O O . ASP A 1 322 ? -10.310 12.896 -20.882 1.00 67.00 322 ASP A O 1
ATOM 2513 N N . VAL A 1 323 ? -10.908 14.967 -20.282 1.00 73.50 323 VAL A N 1
ATOM 2514 C CA . VAL A 1 323 ? -12.210 14.879 -20.935 1.00 73.50 323 VAL A CA 1
ATOM 2515 C C . VAL A 1 323 ? -12.169 15.666 -22.233 1.00 73.50 323 VAL A C 1
ATOM 2517 O O . VAL A 1 323 ? -11.939 16.878 -22.249 1.00 73.50 323 VAL A O 1
ATOM 2520 N N . ALA A 1 324 ? -12.424 14.968 -23.336 1.00 79.44 324 ALA A N 1
ATOM 2521 C CA . ALA A 1 324 ? -12.514 15.556 -24.661 1.00 79.44 324 ALA A CA 1
ATOM 2522 C C . ALA A 1 324 ? -13.946 15.473 -25.196 1.00 79.44 324 ALA A C 1
ATOM 2524 O O . ALA A 1 324 ? -14.580 14.417 -25.170 1.00 79.44 324 ALA A O 1
ATOM 2525 N N . VAL A 1 325 ? -14.439 16.590 -25.736 1.00 85.38 325 VAL A N 1
ATOM 2526 C CA . VAL A 1 325 ? -15.688 16.643 -26.501 1.00 85.38 325 VAL A CA 1
ATOM 2527 C C . VAL A 1 325 ? -15.346 16.796 -27.975 1.00 85.38 325 VAL A C 1
ATOM 2529 O O . VAL A 1 325 ? -14.721 17.778 -28.382 1.00 85.38 325 VAL A O 1
ATOM 2532 N N . PHE A 1 326 ? -15.794 15.855 -28.799 1.00 86.00 326 PHE A N 1
ATOM 2533 C CA . PHE A 1 326 ? -15.657 15.913 -30.251 1.00 86.00 326 PHE A CA 1
ATOM 2534 C C . PHE A 1 326 ? -16.991 16.246 -30.906 1.00 86.00 326 PHE A C 1
ATOM 2536 O O . PHE A 1 326 ? -18.044 15.829 -30.438 1.00 86.00 326 PHE A O 1
ATOM 2543 N N . ARG A 1 327 ? -16.961 16.933 -32.047 1.00 88.31 327 ARG A N 1
ATOM 2544 C CA . ARG A 1 327 ? -18.133 17.164 -32.897 1.00 88.31 327 ARG A CA 1
ATOM 2545 C C . ARG A 1 327 ? -17.870 16.672 -34.306 1.00 88.31 327 ARG A C 1
ATOM 2547 O O . ARG A 1 327 ? -16.897 17.068 -34.949 1.00 88.31 327 ARG A O 1
ATOM 2554 N N . CYS A 1 328 ? -18.757 15.829 -34.818 1.00 86.81 328 CYS A N 1
ATOM 2555 C CA . CYS A 1 328 ? -18.711 15.401 -36.206 1.00 86.81 328 CYS A CA 1
ATOM 2556 C C . CYS A 1 328 ? -19.144 16.555 -37.110 1.00 86.81 328 CYS A C 1
ATOM 2558 O O . CYS A 1 328 ? -20.278 17.021 -37.030 1.00 86.81 328 CYS A O 1
ATOM 2560 N N . ARG A 1 329 ? -18.273 16.986 -38.023 1.00 87.44 329 ARG A N 1
ATOM 2561 C CA . ARG A 1 329 ? -18.604 18.032 -39.003 1.00 87.44 329 ARG A CA 1
ATOM 2562 C C . ARG A 1 329 ? -19.606 17.570 -40.064 1.00 87.44 329 ARG A C 1
ATOM 2564 O O . ARG A 1 329 ? -20.145 18.406 -40.775 1.00 87.44 329 ARG A O 1
ATOM 2571 N N . ASN A 1 330 ? -19.843 16.262 -40.183 1.00 86.88 330 ASN A N 1
ATOM 2572 C CA . ASN A 1 330 ? -20.747 15.697 -41.184 1.00 86.88 330 ASN A CA 1
ATOM 2573 C C . ASN A 1 330 ? -22.190 15.561 -40.675 1.00 86.88 330 ASN A C 1
ATOM 2575 O O . ASN A 1 330 ? -23.109 16.005 -41.349 1.00 86.88 330 ASN A O 1
ATOM 2579 N N . CYS A 1 331 ? -22.400 14.958 -39.499 1.00 86.19 331 CYS A N 1
ATOM 2580 C CA . CYS A 1 331 ? -23.743 14.753 -38.934 1.00 86.19 331 CYS A CA 1
ATOM 2581 C C . CYS A 1 331 ? -24.037 15.602 -37.690 1.00 86.19 331 CYS A C 1
ATOM 2583 O O . CYS A 1 331 ? -25.121 15.507 -37.128 1.00 86.19 331 CYS A O 1
ATOM 2585 N N . GLY A 1 332 ? -23.080 16.407 -37.223 1.00 84.06 332 GLY A N 1
ATOM 2586 C CA . GLY A 1 332 ? -23.237 17.228 -36.024 1.00 84.06 332 GLY A CA 1
ATOM 2587 C C . GLY A 1 332 ? -23.132 16.467 -34.701 1.00 84.06 332 GLY A C 1
ATOM 2588 O O . GLY A 1 332 ? -23.142 17.128 -33.666 1.00 84.06 332 GLY A O 1
ATOM 2589 N N . ASN A 1 333 ? -22.994 15.132 -34.722 1.00 83.88 333 ASN A N 1
ATOM 2590 C CA . ASN A 1 333 ? -22.966 14.308 -33.511 1.00 83.88 333 ASN A CA 1
ATOM 2591 C C . ASN A 1 333 ? -21.845 14.737 -32.559 1.00 83.88 333 ASN A C 1
ATOM 2593 O O . ASN A 1 333 ? -20.710 14.932 -33.007 1.00 83.88 333 ASN A O 1
ATOM 2597 N N . LYS A 1 334 ? -22.167 14.859 -31.269 1.00 86.50 334 LYS A N 1
ATOM 2598 C CA . LYS A 1 334 ? -21.204 15.177 -30.214 1.00 86.50 334 LYS A CA 1
ATOM 2599 C C . LYS A 1 334 ? -20.785 13.877 -29.523 1.00 86.50 334 LYS A C 1
ATOM 2601 O O . LYS A 1 334 ? -21.640 13.066 -29.187 1.00 86.50 334 LYS A O 1
ATOM 2606 N N . LEU A 1 335 ? -19.483 13.678 -29.356 1.00 82.94 335 LEU A N 1
ATOM 2607 C CA . LEU A 1 335 ? -18.900 12.521 -28.681 1.00 82.94 335 LEU A CA 1
ATOM 2608 C C . LEU A 1 335 ? -18.086 12.979 -27.490 1.00 82.94 335 LEU A C 1
ATOM 2610 O O . LEU A 1 335 ? -17.544 14.083 -27.492 1.00 82.94 335 LEU A O 1
ATOM 2614 N N . LEU A 1 336 ? -17.951 12.088 -26.531 1.00 80.19 336 LEU A N 1
ATOM 2615 C CA . LEU A 1 336 ? -17.271 12.321 -25.285 1.00 80.19 336 LEU A CA 1
ATOM 2616 C C . LEU A 1 336 ? -16.241 11.223 -25.041 1.00 80.19 336 LEU A C 1
ATOM 2618 O O . LEU A 1 336 ? -16.566 10.048 -25.188 1.00 80.19 336 LEU A O 1
ATOM 2622 N N . SER A 1 337 ? -15.026 11.600 -24.654 1.00 75.75 337 SER A N 1
ATOM 2623 C CA . SER A 1 337 ? -13.952 10.661 -24.328 1.00 75.75 337 SER A CA 1
ATOM 2624 C C . SER A 1 337 ? -13.263 11.023 -23.017 1.00 75.75 337 SER A C 1
ATOM 2626 O O . SER A 1 337 ? -13.192 12.200 -22.669 1.00 75.75 337 SER A O 1
ATOM 2628 N N . LEU A 1 338 ? -12.738 9.997 -22.339 1.00 67.25 338 LEU A N 1
ATOM 2629 C CA . LEU A 1 338 ? -11.792 10.089 -21.216 1.00 67.25 338 LEU A CA 1
ATOM 2630 C C . LEU A 1 338 ? -10.325 10.098 -21.684 1.00 67.25 338 LEU A C 1
ATOM 2632 O O . LEU A 1 338 ? -9.411 9.908 -20.885 1.00 67.25 338 LEU A O 1
ATOM 2636 N N . SER A 1 339 ? -10.096 10.252 -22.988 1.00 62.97 339 SER A N 1
ATOM 2637 C CA . SER A 1 339 ? -8.769 10.381 -23.569 1.00 62.97 339 SER A CA 1
ATOM 2638 C C . SER A 1 339 ? -8.711 11.528 -24.563 1.00 62.97 339 SER A C 1
ATOM 2640 O O . SER A 1 339 ? -9.689 11.862 -25.236 1.00 62.97 339 SER A O 1
ATOM 2642 N N . GLU A 1 340 ? -7.506 12.044 -24.760 1.00 63.69 340 GLU A N 1
ATOM 2643 C CA . GLU A 1 340 ? -7.218 13.004 -25.824 1.00 63.69 340 GLU A CA 1
ATOM 2644 C C . GLU A 1 340 ? -7.273 12.381 -27.227 1.00 63.69 340 GLU A C 1
ATOM 2646 O O . GLU A 1 340 ? -7.343 13.102 -28.228 1.00 63.69 340 GLU A O 1
ATOM 2651 N N . GLU A 1 341 ? -7.228 11.049 -27.317 1.00 68.56 341 GLU A N 1
ATOM 2652 C CA . GLU A 1 341 ? -7.255 10.349 -28.591 1.00 68.56 341 GLU A CA 1
ATOM 2653 C C . GLU A 1 341 ? -8.619 10.486 -29.273 1.00 68.56 341 GLU A C 1
ATOM 2655 O O . GLU A 1 341 ? -9.685 10.163 -28.746 1.00 68.56 341 GLU A O 1
ATOM 2660 N N . LYS A 1 342 ? -8.563 11.022 -30.491 1.00 71.75 342 LYS A N 1
ATOM 2661 C CA . LYS A 1 342 ? -9.718 11.236 -31.350 1.00 71.75 342 LYS A CA 1
ATOM 2662 C C . LYS A 1 342 ? -10.132 9.901 -31.984 1.00 71.75 342 LYS A C 1
ATOM 2664 O O . LYS A 1 342 ? -9.298 9.294 -32.657 1.00 71.75 342 LYS A O 1
ATOM 2669 N N . PRO A 1 343 ? -11.419 9.508 -31.920 1.00 73.19 343 PRO A N 1
ATOM 2670 C CA . PRO A 1 343 ? -11.905 8.336 -32.639 1.00 73.19 343 PRO A CA 1
ATOM 2671 C C . PRO A 1 343 ? -11.626 8.441 -34.136 1.00 73.19 343 PRO A C 1
ATOM 2673 O O . PRO A 1 343 ? -11.817 9.503 -34.743 1.00 73.19 343 PRO A O 1
ATOM 2676 N N . ALA A 1 344 ? -11.238 7.324 -34.754 1.00 76.19 344 ALA A N 1
ATOM 2677 C CA . ALA A 1 344 ? -10.961 7.285 -36.187 1.00 76.19 344 ALA A CA 1
ATOM 2678 C C . ALA A 1 344 ? -12.194 7.693 -37.011 1.00 76.19 344 ALA A C 1
ATOM 2680 O O . ALA A 1 344 ? -12.082 8.447 -37.976 1.00 76.19 344 ALA A O 1
ATOM 2681 N N . LYS A 1 345 ? -13.390 7.242 -36.608 1.00 80.38 345 LYS A N 1
ATOM 2682 C CA . LYS A 1 345 ? -14.662 7.491 -37.300 1.00 80.38 345 LYS A CA 1
ATOM 2683 C C . LYS A 1 345 ? -15.752 7.900 -36.318 1.00 80.38 345 LYS A C 1
ATOM 2685 O O . LYS A 1 345 ? -15.773 7.475 -35.172 1.00 80.38 345 LYS A O 1
ATOM 2690 N N . CYS A 1 346 ? -16.693 8.716 -36.786 1.00 79.81 346 CYS A N 1
ATOM 2691 C CA . CYS A 1 346 ? -17.912 9.001 -36.035 1.00 79.81 346 CYS A CA 1
ATOM 2692 C C . CYS A 1 346 ? -18.786 7.734 -35.953 1.00 79.81 346 CYS A C 1
ATOM 2694 O O . CYS A 1 346 ? -19.103 7.199 -37.015 1.00 79.81 346 CYS A O 1
ATOM 2696 N N . PRO A 1 347 ? -19.243 7.295 -34.766 1.00 75.50 347 PRO A N 1
ATOM 2697 C CA . PRO A 1 347 ? -20.063 6.088 -34.631 1.00 75.50 347 PRO A CA 1
ATOM 2698 C C . PRO A 1 347 ? -21.416 6.225 -35.341 1.00 75.50 347 PRO A C 1
ATOM 2700 O O . PRO A 1 347 ? -21.922 5.260 -35.894 1.00 75.50 347 PRO A O 1
ATOM 2703 N N . ASN A 1 348 ? -21.949 7.447 -35.437 1.00 80.06 348 ASN A N 1
ATOM 2704 C CA . ASN A 1 348 ? -23.232 7.707 -36.090 1.00 80.06 348 ASN A CA 1
ATOM 2705 C C . ASN A 1 348 ? -23.152 7.681 -37.637 1.00 80.06 348 ASN A C 1
ATOM 2707 O O . ASN A 1 348 ? -24.029 7.146 -38.302 1.00 80.06 348 ASN A O 1
ATOM 2711 N N . CYS A 1 349 ? -22.108 8.255 -38.256 1.00 84.38 349 CYS A N 1
ATOM 2712 C CA . CYS A 1 349 ? -22.046 8.379 -39.731 1.00 84.38 349 CYS A CA 1
ATOM 2713 C C . CYS A 1 349 ? -20.830 7.726 -40.406 1.00 84.38 349 CYS A C 1
ATOM 2715 O O . CYS A 1 349 ? -20.653 7.864 -41.619 1.00 84.38 349 CYS A O 1
ATOM 2717 N N . ALA A 1 350 ? -19.966 7.065 -39.635 1.00 83.31 350 ALA A N 1
ATOM 2718 C CA . ALA A 1 350 ? -18.739 6.397 -40.072 1.00 83.31 350 ALA A CA 1
ATOM 2719 C C . ALA A 1 350 ? -17.722 7.282 -40.833 1.00 83.31 350 ALA A C 1
ATOM 2721 O O . ALA A 1 350 ? -16.808 6.767 -41.478 1.00 83.31 350 ALA A O 1
ATOM 2722 N N . LYS A 1 351 ? -17.848 8.619 -40.776 1.00 84.50 351 LYS A N 1
ATOM 2723 C CA . LYS A 1 351 ? -16.910 9.571 -41.402 1.00 84.50 351 LYS A CA 1
ATOM 2724 C C . LYS A 1 351 ? -15.789 9.980 -40.445 1.00 84.50 351 LYS A C 1
ATOM 2726 O O . LYS A 1 351 ? -16.026 10.175 -39.256 1.00 84.50 351 LYS A O 1
ATOM 2731 N N . GLU A 1 352 ? -14.603 10.236 -40.991 1.00 83.38 352 GLU A N 1
ATOM 2732 C CA . GLU A 1 352 ? -13.362 10.572 -40.257 1.00 83.38 352 GLU A CA 1
ATOM 2733 C C . GLU A 1 352 ? -13.241 12.075 -39.903 1.00 83.38 352 GLU A C 1
ATOM 2735 O O . GLU A 1 352 ? -12.183 12.603 -39.552 1.00 83.38 352 GLU A O 1
ATOM 2740 N N . ASN A 1 353 ? -14.358 12.805 -39.980 1.00 84.75 353 ASN A N 1
ATOM 2741 C CA . ASN A 1 353 ? -14.407 14.264 -39.881 1.00 84.75 353 ASN A CA 1
ATOM 2742 C C . ASN A 1 353 ? -14.881 14.746 -38.497 1.00 84.75 353 ASN A C 1
ATOM 2744 O O . ASN A 1 353 ? -15.843 15.509 -38.377 1.00 84.75 353 ASN A O 1
ATOM 2748 N N . LEU A 1 354 ? -14.241 14.239 -37.442 1.00 84.25 354 LEU A N 1
ATOM 2749 C CA . LEU A 1 354 ? -14.447 14.670 -36.055 1.00 84.25 354 LEU A CA 1
ATOM 2750 C C . LEU A 1 354 ? -13.511 15.851 -35.723 1.00 84.25 354 LEU A C 1
ATOM 2752 O O . LEU A 1 354 ? -12.319 15.814 -36.033 1.00 84.25 354 LEU A O 1
ATOM 2756 N N . ALA A 1 355 ? -14.043 16.908 -35.117 1.00 85.75 355 ALA A N 1
ATOM 2757 C CA . ALA A 1 355 ? -13.280 18.056 -34.633 1.00 85.75 355 ALA A CA 1
ATOM 2758 C C . ALA A 1 355 ? -13.296 18.084 -33.104 1.00 85.75 355 ALA A C 1
ATOM 2760 O O . ALA A 1 355 ? -14.338 17.814 -32.513 1.00 85.75 355 ALA A O 1
ATOM 2761 N N . VAL A 1 356 ? -12.170 18.427 -32.481 1.00 85.50 356 VAL A N 1
ATOM 2762 C CA . VAL A 1 356 ? -12.114 18.690 -31.037 1.00 85.50 356 VAL A CA 1
ATOM 2763 C C . VAL A 1 356 ? -12.847 20.003 -30.770 1.00 85.50 356 VAL A C 1
ATOM 2765 O O . VAL A 1 356 ? -12.561 21.005 -31.424 1.00 85.50 356 VAL A O 1
ATOM 2768 N N . VAL A 1 357 ? -13.823 19.974 -29.866 1.00 84.88 357 VAL A N 1
ATOM 2769 C CA . VAL A 1 357 ? -14.575 21.155 -29.422 1.00 84.88 357 VAL A CA 1
ATOM 2770 C C . VAL A 1 357 ? -13.977 21.690 -28.132 1.00 84.88 357 VAL A C 1
ATOM 2772 O O . VAL A 1 357 ? -13.704 22.880 -28.045 1.00 84.88 357 VAL A O 1
ATOM 2775 N N . VAL A 1 358 ? -13.754 20.802 -27.164 1.00 82.81 358 VAL A N 1
ATOM 2776 C CA . VAL A 1 358 ? -13.159 21.099 -25.859 1.00 82.81 358 VAL A CA 1
ATOM 2777 C C . VAL A 1 358 ? -12.265 19.934 -25.461 1.00 82.81 358 VAL A C 1
ATOM 2779 O O . VAL A 1 358 ? -12.566 18.782 -25.787 1.00 82.81 358 VAL A O 1
ATOM 2782 N N . LYS A 1 359 ? -11.168 20.251 -24.777 1.00 80.38 359 LYS A N 1
ATOM 2783 C CA . LYS A 1 359 ? -10.233 19.294 -24.198 1.00 80.38 359 LYS A CA 1
ATOM 2784 C C . LYS A 1 359 ? -9.747 19.874 -22.880 1.00 80.38 359 LYS A C 1
ATOM 2786 O O . LYS A 1 359 ? -8.991 20.836 -22.899 1.00 80.38 359 LYS A O 1
ATOM 2791 N N . GLU A 1 360 ? -10.164 19.268 -21.780 1.00 74.44 360 GLU A N 1
ATOM 2792 C CA . GLU A 1 360 ? -9.882 19.779 -20.443 1.00 74.44 360 GLU A CA 1
ATOM 2793 C C . GLU A 1 360 ? -9.364 18.671 -19.531 1.00 74.44 360 GLU A C 1
ATOM 2795 O O . GLU A 1 360 ? -9.913 17.566 -19.507 1.00 74.44 360 GLU A O 1
ATOM 2800 N N . GLY A 1 361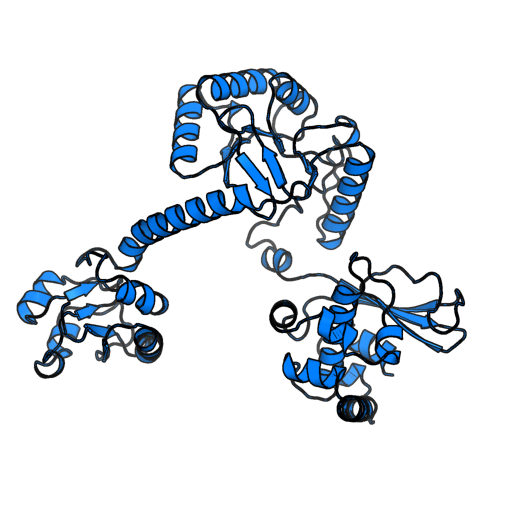 ? -8.333 18.990 -18.748 1.00 68.38 361 GLY A N 1
ATOM 2801 C CA . GLY A 1 361 ? -7.886 18.146 -17.645 1.00 68.38 361 GLY A CA 1
ATOM 2802 C C . GLY A 1 361 ? -8.858 18.281 -16.478 1.00 68.38 361 GLY A C 1
ATOM 2803 O O . GLY A 1 361 ? -9.023 19.363 -15.908 1.00 68.38 361 GLY A O 1
ATOM 2804 N N . VAL A 1 362 ? -9.529 17.192 -16.118 1.00 65.69 362 VAL A N 1
ATOM 2805 C CA . VAL A 1 362 ? -10.529 17.200 -15.055 1.00 65.69 362 VAL A CA 1
ATOM 2806 C C . VAL A 1 362 ? -9.866 16.909 -13.719 1.00 65.69 362 VAL A C 1
ATOM 2808 O O . VAL A 1 362 ? -9.488 15.782 -13.424 1.00 65.69 362 VAL A O 1
ATOM 2811 N N . GLN A 1 363 ? -9.771 17.941 -12.882 1.00 58.53 363 GLN A N 1
ATOM 2812 C CA . GLN A 1 363 ? -9.373 17.811 -11.481 1.00 58.53 363 GLN A CA 1
ATOM 2813 C C . GLN A 1 363 ? -10.602 17.909 -10.586 1.00 58.53 363 GLN A C 1
ATOM 2815 O O . GLN A 1 363 ? -11.322 18.914 -10.646 1.00 58.53 363 GLN A O 1
ATOM 2820 N N . GLY A 1 364 ? -10.795 16.897 -9.732 1.00 58.47 364 GLY A N 1
ATOM 2821 C CA . GLY A 1 364 ? -11.799 16.836 -8.668 1.00 58.47 364 GLY A CA 1
ATOM 2822 C C . GLY A 1 364 ? -13.231 17.082 -9.148 1.00 58.47 364 GLY A C 1
ATOM 2823 O O . GLY A 1 364 ? -13.663 18.222 -9.355 1.00 58.47 364 GLY A O 1
ATOM 2824 N N . PHE A 1 365 ? -14.011 16.016 -9.274 1.00 60.56 365 PHE A N 1
ATOM 2825 C CA . PHE A 1 365 ? -15.424 16.146 -9.596 1.00 60.56 365 PHE A CA 1
ATOM 2826 C C . PHE A 1 365 ? -16.185 16.861 -8.469 1.00 60.56 365 PHE A C 1
ATOM 2828 O O . PHE A 1 365 ? -15.785 16.845 -7.305 1.00 60.56 365 PHE A O 1
ATOM 2835 N N . PRO A 1 366 ? -17.316 17.515 -8.783 1.00 55.22 366 PRO A N 1
ATOM 2836 C CA . PRO A 1 366 ? -18.156 18.152 -7.771 1.00 55.22 366 PRO A CA 1
ATOM 2837 C C . PRO A 1 366 ? -18.888 17.163 -6.843 1.00 55.22 366 PRO A C 1
ATOM 2839 O O . PRO A 1 366 ? -19.736 17.583 -6.052 1.00 55.22 366 PRO A O 1
ATOM 2842 N N . PHE A 1 367 ? -18.596 15.881 -7.001 1.00 63.88 367 PHE A N 1
ATOM 2843 C CA . PHE A 1 367 ? -19.055 14.725 -6.259 1.00 63.88 367 PHE A CA 1
ATOM 2844 C C . PHE A 1 367 ? -17.893 13.735 -6.208 1.00 63.88 367 PHE A C 1
ATOM 2846 O O . PHE A 1 367 ? -17.048 13.740 -7.102 1.00 63.88 367 PHE A O 1
ATOM 2853 N N . ASP A 1 368 ? -17.843 12.922 -5.162 1.00 63.25 368 ASP A N 1
ATOM 2854 C CA . ASP A 1 368 ? -16.794 11.924 -5.015 1.00 63.25 368 ASP A CA 1
ATOM 2855 C C . ASP A 1 368 ? -17.031 10.782 -6.017 1.00 63.25 368 ASP A C 1
ATOM 2857 O O . ASP A 1 368 ? -18.085 10.145 -6.017 1.00 63.25 368 ASP A O 1
ATOM 2861 N N . VAL A 1 369 ? -16.088 10.598 -6.945 1.00 58.72 369 VAL A N 1
ATOM 2862 C CA . VAL A 1 369 ? -16.178 9.559 -7.983 1.00 58.72 369 VAL A CA 1
ATOM 2863 C C . VAL A 1 369 ? -15.872 8.183 -7.415 1.00 58.72 369 VAL A C 1
ATOM 2865 O O . VAL A 1 369 ? -16.414 7.210 -7.928 1.00 58.72 369 VAL A O 1
ATOM 2868 N N . LEU A 1 370 ? -15.067 8.095 -6.354 1.00 58.38 370 LEU A N 1
ATOM 2869 C CA . LEU A 1 370 ? -14.796 6.832 -5.674 1.00 58.38 370 LEU A CA 1
ATOM 2870 C C . LEU A 1 370 ? -16.048 6.376 -4.924 1.00 58.38 370 LEU A C 1
ATOM 2872 O O . LEU A 1 370 ? -16.499 5.260 -5.158 1.00 58.38 370 LEU A O 1
ATOM 2876 N N . ASP A 1 371 ? -16.706 7.274 -4.179 1.00 61.47 371 ASP A N 1
ATOM 2877 C CA . ASP A 1 371 ? -18.009 6.973 -3.555 1.00 61.47 371 ASP A CA 1
ATOM 2878 C C . ASP A 1 371 ? -19.050 6.531 -4.601 1.00 61.47 371 ASP A C 1
ATOM 2880 O O . ASP A 1 371 ? -19.918 5.703 -4.326 1.00 61.47 371 ASP A O 1
ATOM 2884 N N . MET A 1 372 ? -19.007 7.104 -5.810 1.00 65.81 372 MET A N 1
ATOM 2885 C CA . MET A 1 372 ? -19.905 6.710 -6.896 1.00 65.81 372 MET A CA 1
ATOM 2886 C C . MET A 1 372 ? -19.559 5.355 -7.490 1.00 65.81 372 MET A C 1
ATOM 2888 O O . MET A 1 372 ? -20.477 4.584 -7.731 1.00 65.81 372 MET A O 1
ATOM 2892 N N . ALA A 1 373 ? -18.282 5.071 -7.732 1.00 60.06 373 ALA A N 1
ATOM 2893 C CA . ALA A 1 373 ? -17.843 3.790 -8.268 1.00 60.06 373 ALA A CA 1
ATOM 2894 C C . ALA A 1 373 ? -18.082 2.642 -7.273 1.00 60.06 373 ALA A C 1
ATOM 2896 O O . ALA A 1 373 ? -18.397 1.536 -7.694 1.00 60.06 373 ALA A O 1
ATOM 2897 N N . GLU A 1 374 ? -17.990 2.902 -5.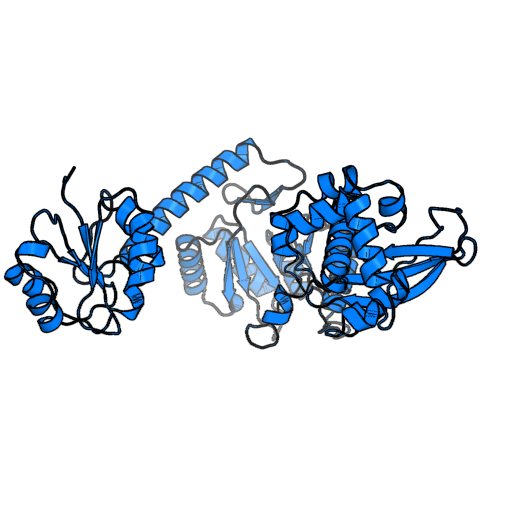965 1.00 65.94 374 GLU A N 1
ATOM 2898 C CA . GLU A 1 374 ? -18.319 1.920 -4.924 1.00 65.94 374 GLU A CA 1
ATOM 2899 C C . GLU A 1 374 ? -19.831 1.699 -4.769 1.00 65.94 374 GLU A C 1
ATOM 2901 O O . GLU A 1 374 ? -20.268 0.599 -4.430 1.00 65.94 374 GLU A O 1
ATOM 2906 N N . ALA A 1 375 ? -20.642 2.738 -4.992 1.00 73.31 375 ALA A N 1
ATOM 2907 C CA . ALA A 1 375 ? -22.089 2.683 -4.786 1.00 73.31 375 ALA A CA 1
ATOM 2908 C C . ALA A 1 375 ? -22.903 2.332 -6.043 1.00 73.31 375 ALA A C 1
ATOM 2910 O O . ALA A 1 375 ? -24.069 1.960 -5.906 1.00 73.31 375 ALA A O 1
ATOM 2911 N N . LEU A 1 376 ? -22.341 2.506 -7.242 1.00 75.69 376 LEU A N 1
ATOM 2912 C CA . LEU A 1 376 ? -22.998 2.252 -8.525 1.00 75.69 376 LEU A CA 1
ATOM 2913 C C . LEU A 1 376 ? -22.377 1.040 -9.212 1.00 75.69 376 LEU A C 1
ATOM 2915 O O . LEU A 1 376 ? -21.169 0.985 -9.419 1.00 75.69 376 LEU A O 1
ATOM 2919 N N . ASP A 1 377 ? -23.225 0.129 -9.679 1.00 82.94 377 ASP A N 1
ATOM 2920 C CA . ASP A 1 377 ? -22.811 -0.892 -10.637 1.00 82.94 377 ASP A CA 1
ATOM 2921 C C . ASP A 1 377 ? -22.647 -0.245 -12.025 1.00 82.94 377 ASP A C 1
ATOM 2923 O O . ASP A 1 377 ? -23.621 0.035 -12.731 1.00 82.94 377 ASP A O 1
ATOM 2927 N N . LEU A 1 378 ? -21.404 0.073 -12.397 1.00 83.00 378 LEU A N 1
ATOM 2928 C CA . LEU A 1 378 ? -21.099 0.815 -13.625 1.00 83.00 378 LEU A CA 1
ATOM 2929 C C . LEU A 1 378 ? -21.409 0.017 -14.899 1.00 83.00 378 LEU A C 1
ATOM 2931 O O . LEU A 1 378 ? -21.779 0.613 -15.915 1.00 83.00 378 LEU A O 1
ATOM 2935 N N . GLU A 1 379 ? -21.323 -1.310 -14.854 1.00 83.56 379 GLU A N 1
ATOM 2936 C CA . GLU A 1 379 ? -21.727 -2.154 -15.979 1.00 83.56 379 GLU A CA 1
ATOM 2937 C C . GLU A 1 379 ? -23.250 -2.166 -16.138 1.00 83.56 379 GLU A C 1
ATOM 2939 O O . GLU A 1 379 ? -23.755 -2.004 -17.253 1.00 83.56 379 GLU A O 1
ATOM 2944 N N . GLU A 1 380 ? -24.000 -2.256 -15.034 1.00 85.19 380 GLU A N 1
ATOM 2945 C CA . GLU A 1 380 ? -25.463 -2.154 -15.074 1.00 85.19 380 GLU A CA 1
ATOM 2946 C C . GLU A 1 380 ? -25.914 -0.762 -15.546 1.00 85.19 380 GLU A C 1
ATOM 2948 O O . GLU A 1 380 ? -26.885 -0.630 -16.299 1.00 85.19 380 GLU A O 1
ATOM 2953 N N . ILE A 1 381 ? -25.201 0.300 -15.158 1.00 86.31 381 ILE A N 1
ATOM 2954 C CA . ILE A 1 381 ? -25.439 1.656 -15.668 1.00 86.31 381 ILE A CA 1
ATOM 2955 C C . ILE A 1 381 ? -25.273 1.706 -17.185 1.00 86.31 381 ILE A C 1
ATOM 2957 O O . ILE A 1 381 ? -26.129 2.271 -17.867 1.00 86.31 381 ILE A O 1
ATOM 2961 N N . TRP A 1 382 ? -24.215 1.104 -17.727 1.00 86.38 382 TRP A N 1
ATOM 2962 C CA . TRP A 1 382 ? -24.011 1.036 -19.172 1.00 86.38 382 TRP A CA 1
ATOM 2963 C C . TRP A 1 382 ? -25.137 0.272 -19.879 1.00 86.38 382 TRP A C 1
ATOM 2965 O O . TRP A 1 382 ? -25.708 0.767 -20.856 1.00 86.38 382 TRP A O 1
ATOM 2975 N N . ASP A 1 383 ? -25.498 -0.904 -19.366 1.00 84.94 383 ASP A N 1
ATOM 2976 C CA . ASP A 1 383 ? -26.492 -1.782 -19.988 1.00 84.94 383 ASP A CA 1
ATOM 2977 C C . ASP A 1 383 ? -27.916 -1.207 -19.920 1.00 84.94 383 ASP A C 1
ATOM 2979 O O . ASP A 1 383 ? -28.690 -1.339 -20.876 1.00 84.94 383 ASP A O 1
ATOM 2983 N N . SER A 1 384 ? -28.249 -0.517 -18.825 1.00 83.81 384 SER A N 1
ATOM 2984 C CA . SER A 1 384 ? -29.551 0.129 -18.615 1.00 83.81 384 SER A CA 1
ATOM 2985 C C . SER A 1 384 ? -29.691 1.491 -19.304 1.00 83.81 384 SER A C 1
ATOM 2987 O O . SER A 1 384 ? -30.802 2.018 -19.410 1.00 83.81 384 SER A O 1
ATOM 2989 N N . CYS A 1 385 ? -28.595 2.065 -19.805 1.00 83.94 385 CYS A N 1
ATOM 2990 C CA . CYS A 1 385 ? -28.614 3.350 -20.489 1.00 83.94 385 CYS A CA 1
ATOM 2991 C C . CYS A 1 385 ? -29.179 3.225 -21.919 1.00 83.94 385 CYS A C 1
ATOM 2993 O O . CYS A 1 385 ? -28.850 2.270 -22.632 1.00 83.94 385 CYS A O 1
ATOM 2995 N N . PRO A 1 386 ? -29.995 4.178 -22.407 1.00 83.12 386 PRO A N 1
ATOM 2996 C CA . PRO A 1 386 ? -30.494 4.153 -23.781 1.00 83.12 386 PRO A CA 1
ATOM 2997 C C . PRO A 1 386 ? -29.380 4.163 -24.832 1.00 83.12 386 PRO A C 1
ATOM 2999 O O . PRO A 1 386 ? -28.328 4.771 -24.641 1.00 83.12 386 PRO A O 1
ATOM 3002 N N . GLU A 1 387 ? -29.639 3.534 -25.979 1.00 80.50 387 GLU A N 1
ATOM 3003 C CA . GLU A 1 387 ? -28.677 3.389 -27.085 1.00 80.50 387 GLU A CA 1
ATOM 3004 C C . GLU A 1 387 ? -28.076 4.735 -27.518 1.00 80.50 387 GLU A C 1
ATOM 3006 O O . GLU A 1 387 ? -26.858 4.879 -27.563 1.00 80.50 387 GLU A O 1
ATOM 3011 N N . LYS A 1 388 ? -28.911 5.770 -27.681 1.00 75.81 388 LYS A N 1
ATOM 3012 C CA . LYS A 1 388 ? -28.466 7.133 -28.026 1.00 75.81 388 LYS A CA 1
ATOM 3013 C C . LYS A 1 388 ? -27.434 7.709 -27.055 1.00 75.81 388 LYS A C 1
ATOM 3015 O O . LYS A 1 388 ? -26.571 8.475 -27.461 1.00 75.81 388 LYS A O 1
ATOM 3020 N N . SER A 1 389 ? -27.533 7.378 -25.769 1.00 79.12 389 SER A N 1
ATOM 3021 C CA . SER A 1 389 ? -26.594 7.850 -24.750 1.00 79.12 389 SER A CA 1
ATOM 3022 C C . SER A 1 389 ? -25.285 7.061 -24.768 1.00 79.12 389 SER A C 1
ATOM 3024 O O . SER A 1 389 ? -24.234 7.636 -24.500 1.00 79.12 389 SER A O 1
ATOM 3026 N N . ARG A 1 390 ? -25.324 5.781 -25.155 1.00 78.94 390 ARG A N 1
ATOM 3027 C CA . ARG A 1 390 ? -24.120 4.971 -25.396 1.00 78.94 390 ARG A CA 1
ATOM 3028 C C . ARG A 1 390 ? -23.371 5.420 -26.651 1.00 78.94 390 ARG A C 1
ATOM 3030 O O . ARG A 1 390 ? -22.152 5.507 -26.628 1.00 78.94 390 ARG A O 1
ATOM 3037 N N . GLU A 1 391 ? -24.086 5.816 -27.705 1.00 75.62 391 GLU A N 1
ATOM 3038 C CA . GLU A 1 391 ? -23.505 6.371 -28.943 1.00 75.62 391 GLU A CA 1
ATOM 3039 C C . GLU A 1 391 ? -22.743 7.695 -28.744 1.00 75.62 391 GLU A C 1
ATOM 3041 O O . GLU A 1 391 ? -21.991 8.124 -29.625 1.00 75.62 391 GLU A O 1
ATOM 3046 N N . MET A 1 392 ? -22.949 8.363 -27.604 1.00 74.81 392 MET A N 1
ATOM 3047 C CA . MET A 1 392 ? -22.244 9.591 -27.226 1.00 74.81 392 MET A CA 1
ATOM 3048 C C . MET A 1 392 ? -20.873 9.305 -26.601 1.00 74.81 392 MET A C 1
ATOM 3050 O O . MET A 1 392 ? -20.050 10.217 -26.525 1.00 74.81 392 MET A O 1
ATOM 3054 N N . VAL A 1 393 ? -20.603 8.066 -26.183 1.00 76.25 393 VAL A N 1
ATOM 3055 C CA . VAL A 1 393 ? -19.314 7.645 -25.627 1.00 76.25 393 VAL A CA 1
ATOM 3056 C C . VAL A 1 393 ? -18.386 7.205 -26.760 1.00 76.25 393 VAL A C 1
ATOM 3058 O O . VAL A 1 393 ? -18.698 6.308 -27.539 1.00 76.25 393 VAL A O 1
ATOM 3061 N N . ALA A 1 394 ? -17.244 7.875 -26.876 1.00 66.19 394 ALA A N 1
ATOM 3062 C CA . ALA A 1 394 ? -16.136 7.449 -27.719 1.00 66.19 394 ALA A CA 1
ATOM 3063 C C . ALA A 1 394 ? -15.339 6.329 -27.028 1.00 66.19 394 ALA A C 1
ATOM 3065 O O . ALA A 1 394 ? -15.320 6.272 -25.800 1.00 66.19 394 ALA A O 1
ATOM 3066 N N . GLU A 1 395 ? -14.672 5.468 -27.809 1.00 60.72 395 GLU A N 1
ATOM 3067 C CA . GLU A 1 395 ? -13.778 4.420 -27.289 1.00 60.72 395 GLU A CA 1
ATOM 3068 C C . GLU A 1 395 ? -12.849 4.974 -26.197 1.00 60.72 395 GLU A C 1
ATOM 3070 O O . GLU A 1 395 ? -12.198 6.007 -26.373 1.00 60.72 395 GLU A O 1
ATOM 3075 N N . THR A 1 396 ? -12.827 4.295 -25.052 1.00 53.31 396 THR A N 1
ATOM 3076 C CA . THR A 1 396 ? -12.026 4.647 -23.879 1.00 53.31 396 THR A CA 1
ATOM 3077 C C . THR A 1 396 ? -10.769 3.781 -23.831 1.00 53.31 396 THR A C 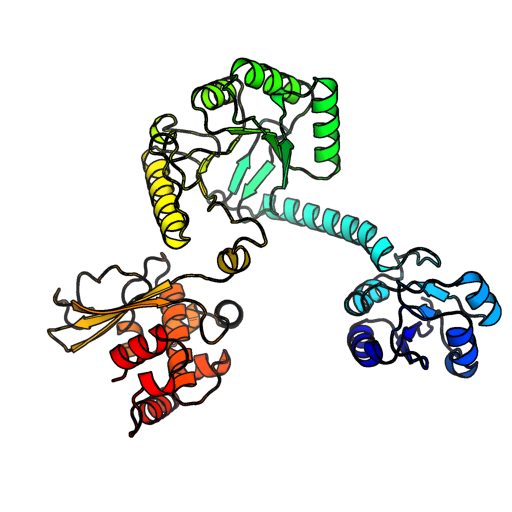1
ATOM 3079 O O . THR A 1 396 ? -10.834 2.592 -24.116 1.00 53.31 396 THR A O 1
ATOM 3082 N N . TYR A 1 397 ? -9.635 4.353 -23.416 1.00 42.66 397 TYR A N 1
ATOM 3083 C CA . TYR A 1 397 ? -8.330 3.668 -23.308 1.00 42.66 397 TYR A CA 1
ATOM 3084 C C . TYR A 1 397 ? -8.301 2.456 -22.362 1.00 42.66 397 TYR A C 1
ATOM 3086 O O . TYR A 1 397 ? -7.357 1.668 -22.378 1.00 42.66 397 TYR A O 1
ATOM 3094 N N . LEU A 1 398 ? -9.295 2.367 -21.481 1.00 47.72 398 LEU A N 1
ATOM 3095 C CA . LEU A 1 398 ? -9.422 1.341 -20.461 1.00 47.72 398 LEU A CA 1
ATOM 3096 C C . LEU A 1 398 ? -10.195 0.166 -21.068 1.00 47.72 398 LEU A C 1
ATOM 3098 O O . LEU A 1 398 ? -11.323 0.334 -21.530 1.00 47.72 398 LEU A O 1
ATOM 3102 N N . ASP A 1 399 ? -9.541 -0.993 -21.080 1.00 48.06 399 ASP A N 1
ATOM 3103 C CA . ASP A 1 399 ? -9.833 -2.237 -21.817 1.00 48.06 399 ASP A CA 1
ATOM 3104 C C . ASP A 1 399 ? -11.149 -2.947 -21.415 1.00 48.06 399 ASP A C 1
ATOM 3106 O O . ASP A 1 399 ? -11.342 -4.129 -21.681 1.00 48.06 399 ASP A O 1
ATOM 3110 N N . ASP A 1 400 ? -12.081 -2.221 -20.791 1.00 54.31 400 ASP A N 1
ATOM 3111 C CA . ASP A 1 400 ? -13.436 -2.684 -20.527 1.00 54.31 400 ASP A CA 1
ATOM 3112 C C . ASP A 1 400 ? -14.461 -1.610 -20.928 1.00 54.31 400 ASP A C 1
ATOM 3114 O O . ASP A 1 400 ? -14.711 -0.621 -20.223 1.00 54.31 400 ASP A O 1
ATOM 3118 N N . SER A 1 401 ? -15.010 -1.777 -22.137 1.00 64.44 401 SER A N 1
ATOM 3119 C CA . SER A 1 401 ? -15.880 -0.790 -22.796 1.00 64.44 401 SER A CA 1
ATOM 3120 C C . SER A 1 401 ? -17.136 -0.451 -21.988 1.00 64.44 401 SER A C 1
ATOM 3122 O O . SER A 1 401 ? -17.613 0.684 -22.043 1.00 64.44 401 SER A O 1
ATOM 3124 N N . LYS A 1 402 ? -17.658 -1.412 -21.211 1.00 76.31 402 LYS A N 1
ATOM 3125 C CA . LYS A 1 402 ? -18.872 -1.218 -20.415 1.00 76.31 402 LYS A CA 1
ATOM 3126 C C . LYS A 1 402 ? -18.588 -0.446 -19.140 1.00 76.31 402 LYS A C 1
ATOM 3128 O O . LYS A 1 402 ? -19.247 0.558 -18.893 1.00 76.31 402 LYS A O 1
ATOM 3133 N N . PHE A 1 403 ? -17.591 -0.876 -18.370 1.00 73.50 403 PHE A N 1
ATOM 3134 C CA . PHE A 1 403 ? -17.207 -0.219 -17.123 1.00 73.50 403 PHE A CA 1
ATOM 3135 C C . PHE A 1 403 ? -16.833 1.248 -17.367 1.00 73.50 403 PHE A C 1
ATOM 3137 O O . PHE A 1 403 ? -17.375 2.166 -16.748 1.00 73.50 403 PHE A O 1
ATOM 3144 N N . SER A 1 404 ? -15.960 1.478 -18.347 1.00 70.12 404 SER A N 1
ATOM 3145 C CA . SER A 1 404 ? -15.461 2.811 -18.689 1.00 70.12 404 SER A CA 1
ATOM 3146 C C . SER A 1 404 ? -16.560 3.707 -19.261 1.00 70.12 404 SER A C 1
ATOM 3148 O O . SER A 1 404 ? -16.666 4.886 -18.912 1.00 70.12 404 SER A O 1
ATOM 3150 N N . GLY A 1 405 ? -17.428 3.142 -20.103 1.00 76.75 405 GLY A N 1
ATOM 3151 C CA . GLY A 1 405 ? -18.590 3.846 -20.623 1.00 76.75 405 GLY A CA 1
ATOM 3152 C C . GLY A 1 405 ? -19.618 4.178 -19.537 1.00 76.75 405 GLY A C 1
ATOM 3153 O O . GLY A 1 405 ? -20.158 5.285 -19.513 1.00 76.75 405 GLY A O 1
ATOM 3154 N N . GLY A 1 406 ? -19.853 3.257 -18.602 1.00 80.12 406 GLY A N 1
ATOM 3155 C CA . GLY A 1 406 ? -20.717 3.443 -17.439 1.00 80.12 406 GLY A CA 1
ATOM 3156 C C . GLY A 1 406 ? -20.216 4.540 -16.501 1.00 80.12 406 GLY A C 1
ATOM 3157 O O . GLY A 1 406 ? -21.001 5.391 -16.067 1.00 80.12 406 GLY A O 1
ATOM 3158 N N . ALA A 1 407 ? -18.904 4.593 -16.256 1.00 77.75 407 ALA A N 1
ATOM 3159 C CA . ALA A 1 407 ? -18.261 5.667 -15.501 1.00 77.75 407 ALA A CA 1
ATOM 3160 C C . ALA A 1 407 ? -18.504 7.034 -16.160 1.00 77.75 407 ALA A C 1
ATOM 3162 O O . ALA A 1 407 ? -18.946 7.988 -15.513 1.00 77.75 407 ALA A O 1
ATOM 3163 N N . LEU A 1 408 ? -18.283 7.117 -17.473 1.00 78.69 408 LEU A N 1
ATOM 3164 C CA . LEU A 1 408 ? -18.431 8.352 -18.235 1.00 78.69 408 LEU A CA 1
ATOM 3165 C C . LEU A 1 408 ? -19.883 8.855 -18.262 1.00 78.69 408 LEU A C 1
ATOM 3167 O O . LEU A 1 408 ? -20.144 10.042 -18.046 1.00 78.69 408 LEU A O 1
ATOM 3171 N N . ILE A 1 409 ? -20.841 7.947 -18.460 1.00 84.75 409 ILE A N 1
ATOM 3172 C CA . ILE A 1 409 ? -22.277 8.247 -18.393 1.00 84.75 409 ILE A CA 1
ATOM 3173 C C . ILE A 1 409 ? -22.662 8.749 -16.996 1.00 84.75 409 ILE A C 1
ATOM 3175 O O . ILE A 1 409 ? -23.384 9.742 -16.883 1.00 84.75 409 ILE A O 1
ATOM 3179 N N . SER A 1 410 ? -22.152 8.113 -15.938 1.00 84.00 410 SER A N 1
ATOM 3180 C CA . SER A 1 410 ? -22.429 8.493 -14.546 1.00 84.00 410 SER A CA 1
ATOM 3181 C C . SER A 1 410 ? -21.921 9.896 -14.224 1.00 84.00 410 SER A C 1
ATOM 3183 O O . SER A 1 410 ? -22.649 10.715 -13.656 1.00 84.00 410 SER A O 1
ATOM 3185 N N . 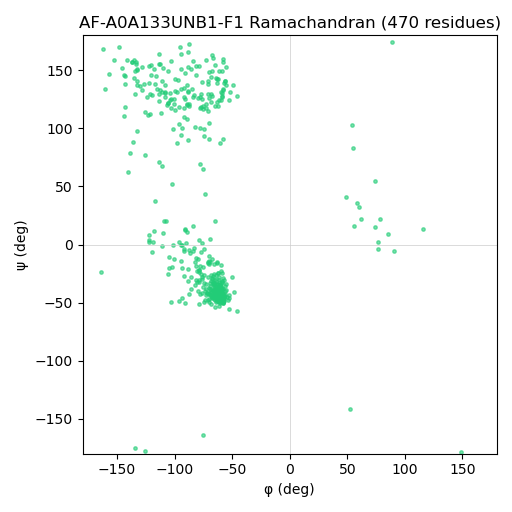VAL A 1 411 ? -20.703 10.218 -14.664 1.00 79.25 411 VAL A N 1
ATOM 3186 C CA . VAL A 1 411 ? -20.120 11.557 -14.535 1.00 79.25 411 VAL A CA 1
ATOM 3187 C C . VAL A 1 411 ? -21.005 12.608 -15.212 1.00 79.25 411 VAL A C 1
ATOM 3189 O O . VAL A 1 411 ? -21.328 13.637 -14.613 1.00 79.25 411 VAL A O 1
ATOM 3192 N N . PHE A 1 412 ? -21.453 12.347 -16.440 1.00 82.31 412 PHE A N 1
ATOM 3193 C CA . PHE A 1 412 ? -22.280 13.291 -17.195 1.00 82.31 412 PHE A CA 1
ATOM 3194 C C . PHE A 1 412 ? -23.681 13.448 -16.619 1.00 82.31 412 PHE A C 1
ATOM 3196 O O . PHE A 1 412 ? -24.196 14.565 -16.542 1.00 82.31 412 PHE A O 1
ATOM 3203 N N . ALA A 1 413 ? -24.276 12.358 -16.142 1.00 87.19 413 ALA A N 1
ATOM 3204 C CA . ALA A 1 413 ? -25.518 12.389 -15.387 1.00 87.19 413 ALA A CA 1
ATOM 3205 C C . ALA A 1 413 ? -25.378 13.235 -14.107 1.00 87.19 413 ALA A C 1
ATOM 3207 O O . ALA A 1 413 ? -26.264 14.034 -13.788 1.00 87.19 413 ALA A O 1
ATOM 3208 N N . GLY A 1 414 ? -24.242 13.129 -13.411 1.00 85.69 414 GLY A N 1
ATOM 3209 C CA . GLY A 1 414 ? -23.915 13.952 -12.249 1.00 85.69 414 GLY A CA 1
ATOM 3210 C C . GLY A 1 414 ? -23.786 15.442 -12.587 1.00 85.69 414 GLY A C 1
ATOM 3211 O O . GLY A 1 414 ? -24.353 16.289 -11.887 1.00 85.69 414 GLY A O 1
ATOM 3212 N N . LEU A 1 415 ? -23.103 15.775 -13.688 1.00 83.31 415 LEU A N 1
ATOM 3213 C CA . LEU A 1 415 ? -22.996 17.149 -14.194 1.00 83.31 415 LEU A CA 1
ATOM 3214 C C . LEU A 1 415 ? -24.364 17.715 -14.596 1.00 83.31 415 LEU A C 1
ATOM 3216 O O . LEU A 1 415 ? -24.679 18.842 -14.217 1.00 83.31 415 LEU A O 1
ATOM 3220 N N . LEU A 1 416 ? -25.202 16.930 -15.283 1.00 86.94 416 LEU A N 1
ATOM 3221 C CA . LEU A 1 416 ? -26.555 17.327 -15.686 1.00 86.94 416 LEU A CA 1
ATOM 3222 C C . LEU A 1 416 ? -27.435 17.596 -14.461 1.00 86.94 416 LEU A C 1
ATOM 3224 O O . LEU A 1 416 ? -28.092 18.634 -14.371 1.00 86.94 416 LEU A O 1
ATOM 3228 N N . CYS A 1 417 ? -27.398 16.692 -13.477 1.00 86.94 417 CYS A N 1
ATOM 3229 C CA . CYS A 1 417 ? -28.094 16.855 -12.206 1.00 86.94 417 CYS A CA 1
ATOM 3230 C C . CYS A 1 417 ? -27.667 18.150 -11.504 1.00 86.94 417 CYS A C 1
ATOM 3232 O O . CYS A 1 417 ? -28.515 18.897 -11.013 1.00 86.94 417 CYS A O 1
ATOM 3234 N N . LYS A 1 418 ? -26.362 18.434 -11.464 1.00 84.06 418 LYS A N 1
ATOM 3235 C CA . LYS A 1 418 ? -25.830 19.639 -10.824 1.00 84.06 418 LYS A CA 1
ATOM 3236 C C . LYS A 1 418 ? -26.198 20.914 -11.587 1.00 84.06 418 LYS A C 1
ATOM 3238 O O . LYS A 1 418 ? -26.631 21.878 -10.960 1.00 84.06 418 LYS A O 1
ATOM 3243 N N . ALA A 1 419 ? -26.087 20.913 -12.915 1.00 83.00 419 ALA A N 1
ATOM 3244 C CA . ALA A 1 419 ? -26.450 22.044 -13.771 1.00 83.00 419 ALA A CA 1
ATOM 3245 C C . ALA A 1 419 ? -27.944 22.390 -13.660 1.00 83.00 419 ALA A C 1
ATOM 3247 O O . ALA A 1 419 ? -28.327 23.556 -13.723 1.00 83.00 419 ALA A O 1
ATOM 3248 N N . ALA A 1 420 ? -28.792 21.387 -13.420 1.00 85.31 420 ALA A N 1
ATOM 3249 C CA . ALA A 1 420 ? -30.215 21.564 -13.148 1.00 85.31 420 ALA A CA 1
ATOM 3250 C C . ALA A 1 420 ? -30.533 22.011 -11.699 1.00 85.31 420 ALA A C 1
ATOM 3252 O O . ALA A 1 420 ? -31.708 22.107 -11.335 1.00 85.31 420 ALA A O 1
ATOM 3253 N N . GLY A 1 421 ? -29.517 22.272 -10.863 1.00 82.88 421 GLY A N 1
ATOM 3254 C CA . GLY A 1 421 ? -29.654 22.715 -9.468 1.00 82.88 421 GLY A CA 1
ATOM 3255 C C . GLY A 1 421 ? -29.841 21.589 -8.441 1.00 82.88 421 GLY A C 1
ATOM 3256 O O . GLY A 1 421 ? -30.158 21.858 -7.282 1.00 82.88 421 GLY A O 1
ATOM 3257 N N . GLY A 1 422 ? -29.677 20.328 -8.847 1.00 83.38 422 GLY A N 1
ATOM 3258 C CA . GLY A 1 422 ? -29.780 19.150 -7.985 1.00 83.38 422 GLY A CA 1
ATOM 3259 C C . GLY A 1 422 ? -28.467 18.773 -7.290 1.00 83.38 422 GLY A C 1
ATOM 3260 O O . GLY A 1 422 ? -27.399 19.316 -7.571 1.00 83.38 422 GLY A O 1
ATOM 3261 N N . LYS A 1 423 ? -28.543 17.794 -6.378 1.00 83.12 423 LYS A N 1
ATOM 3262 C CA . LYS A 1 423 ? -27.368 17.172 -5.745 1.00 83.12 423 LYS A CA 1
ATOM 3263 C C . LYS A 1 423 ? -27.108 15.795 -6.376 1.00 83.12 423 LYS A C 1
ATOM 3265 O O . LYS A 1 423 ? -27.967 14.925 -6.220 1.00 83.12 423 LYS A O 1
ATOM 3270 N N . PRO A 1 424 ? -25.959 15.580 -7.036 1.00 81.38 424 PRO A N 1
ATOM 3271 C CA . PRO A 1 424 ? -25.643 14.318 -7.701 1.00 81.38 424 PRO A CA 1
ATOM 3272 C C . PRO A 1 424 ? -25.280 13.244 -6.667 1.00 81.38 424 PRO A C 1
ATOM 3274 O O . PRO A 1 424 ? -24.147 13.153 -6.211 1.00 81.38 424 PRO A O 1
ATOM 3277 N N . LYS A 1 425 ? -26.284 12.469 -6.254 1.00 84.94 425 LYS A N 1
ATOM 3278 C CA . LYS A 1 425 ? -26.140 11.261 -5.424 1.00 84.94 425 LYS A CA 1
ATOM 3279 C C . LYS A 1 425 ? -26.283 10.013 -6.307 1.00 84.94 425 LYS A C 1
ATOM 3281 O O . LYS A 1 425 ? -26.982 10.132 -7.316 1.00 84.94 425 LYS A O 1
ATOM 3286 N N . PRO A 1 426 ? -25.766 8.835 -5.906 1.00 83.00 426 PRO A N 1
ATOM 3287 C CA . PRO A 1 426 ? -25.877 7.594 -6.685 1.00 83.00 426 PRO A CA 1
ATOM 3288 C C . PRO A 1 426 ? -27.290 7.333 -7.235 1.00 83.00 426 PRO A C 1
ATOM 3290 O O . PRO A 1 426 ? -27.498 7.391 -8.442 1.00 83.00 426 PRO A O 1
ATOM 3293 N N . GLY A 1 427 ? -28.312 7.259 -6.374 1.00 84.44 427 GLY A N 1
ATOM 3294 C CA . GLY A 1 427 ? -29.694 7.038 -6.831 1.00 84.44 427 GLY A CA 1
ATOM 3295 C C . GLY A 1 427 ? -30.311 8.173 -7.670 1.00 84.44 427 GLY A C 1
ATOM 3296 O O . GLY A 1 427 ? -31.323 7.969 -8.334 1.00 84.44 427 GLY A O 1
ATOM 3297 N N . GLN A 1 428 ? -29.746 9.390 -7.659 1.00 86.00 428 GLN A N 1
ATOM 3298 C CA . GLN A 1 428 ? -30.154 10.433 -8.614 1.00 86.00 428 GLN A CA 1
ATOM 3299 C C . GLN A 1 428 ? -29.506 10.210 -9.977 1.00 86.00 428 GLN A C 1
ATOM 3301 O O . GLN A 1 428 ? -30.181 10.377 -10.984 1.00 86.00 428 GLN A O 1
ATOM 3306 N N . ILE A 1 429 ? -28.236 9.809 -10.015 1.00 86.62 429 ILE A N 1
ATOM 3307 C CA . ILE A 1 429 ? -27.529 9.481 -11.256 1.00 86.62 429 ILE A CA 1
ATOM 3308 C C . ILE A 1 429 ? -28.180 8.294 -11.949 1.00 86.62 429 ILE A C 1
ATOM 3310 O O . ILE A 1 429 ? -28.522 8.416 -13.121 1.00 86.62 429 ILE A O 1
ATOM 3314 N N . GLU A 1 430 ? -28.458 7.211 -11.221 1.00 87.62 430 GLU A N 1
ATOM 3315 C CA . GLU A 1 430 ? -29.198 6.063 -11.762 1.00 87.62 430 GLU A CA 1
ATOM 3316 C C . GLU A 1 430 ? -30.510 6.504 -12.401 1.00 87.62 430 GLU A C 1
ATOM 3318 O O . GLU A 1 430 ? -30.849 6.084 -13.504 1.00 87.62 430 GLU A O 1
ATOM 3323 N N . ARG A 1 431 ? -31.229 7.414 -11.738 1.00 90.12 431 ARG A N 1
ATOM 3324 C CA . ARG A 1 431 ? -32.473 7.956 -12.269 1.00 90.12 431 ARG A CA 1
ATOM 3325 C C . ARG A 1 431 ? -32.249 8.778 -13.537 1.00 90.12 431 ARG A C 1
ATOM 3327 O O . ARG A 1 431 ? -33.005 8.615 -14.481 1.00 90.12 431 ARG A O 1
ATOM 3334 N N . VAL A 1 432 ? -31.226 9.632 -13.600 1.00 89.94 432 VAL A N 1
ATOM 3335 C CA . VAL A 1 432 ? -30.886 10.375 -14.833 1.00 89.94 432 VAL A CA 1
ATOM 3336 C C . VAL A 1 432 ? -30.547 9.425 -15.989 1.00 89.94 432 VAL A C 1
ATOM 3338 O O . VAL A 1 432 ? -30.864 9.712 -17.144 1.00 89.94 432 VAL A O 1
ATOM 3341 N N . VAL A 1 433 ? -29.916 8.290 -15.698 1.00 88.19 433 VAL A N 1
ATOM 3342 C CA . VAL A 1 433 ? -29.560 7.292 -16.711 1.00 88.19 433 VAL A CA 1
ATOM 3343 C C . VAL A 1 433 ? -30.789 6.507 -17.183 1.00 88.19 433 VAL A C 1
ATOM 3345 O O . VAL A 1 433 ? -31.015 6.400 -18.391 1.00 88.19 433 VAL A O 1
ATOM 3348 N N . ARG A 1 434 ? -31.598 5.994 -16.249 1.00 87.69 434 ARG A N 1
ATOM 3349 C CA . ARG A 1 434 ? -32.678 5.029 -16.521 1.00 87.69 434 ARG A CA 1
ATOM 3350 C C . ARG A 1 434 ? -34.028 5.668 -16.876 1.00 87.69 434 ARG A C 1
ATOM 3352 O O . ARG A 1 434 ? -34.792 5.077 -17.631 1.00 87.69 434 ARG A O 1
ATOM 3359 N N . ASP A 1 435 ? -34.344 6.847 -16.339 1.00 89.19 435 ASP A N 1
ATOM 3360 C CA . ASP A 1 435 ? -35.642 7.524 -16.502 1.00 89.19 435 ASP A CA 1
ATOM 3361 C C . ASP A 1 435 ? -35.525 8.640 -17.559 1.00 89.19 435 ASP A C 1
ATOM 3363 O O . ASP A 1 435 ? -35.022 9.736 -17.292 1.00 89.19 435 ASP A O 1
ATOM 3367 N N . GLU A 1 436 ? -35.964 8.340 -18.786 1.00 86.88 436 GLU A N 1
ATOM 3368 C CA . GLU A 1 436 ? -35.884 9.251 -19.936 1.00 86.88 436 GLU A CA 1
ATOM 3369 C C . GLU A 1 436 ? -36.670 10.550 -19.708 1.00 86.88 436 GLU A C 1
ATOM 3371 O O . GLU A 1 436 ? -36.123 11.630 -19.920 1.00 86.88 436 GLU A O 1
ATOM 3376 N N . GLU A 1 437 ? -37.892 10.469 -19.175 1.00 87.56 437 GLU A N 1
ATOM 3377 C CA . GLU A 1 437 ? -38.730 11.642 -18.887 1.00 87.56 437 GLU A CA 1
ATOM 3378 C C . GLU A 1 437 ? -38.092 12.528 -17.802 1.00 87.56 437 GLU A C 1
ATOM 3380 O O . GLU A 1 437 ? -38.136 13.762 -17.838 1.00 87.56 437 GLU A O 1
ATOM 3385 N N . TYR A 1 438 ? -37.465 11.919 -16.793 1.00 90.06 438 TYR A N 1
ATOM 3386 C CA . TYR A 1 438 ? -36.691 12.664 -15.806 1.00 90.06 438 TYR A CA 1
ATOM 3387 C C . TYR A 1 438 ? -35.471 13.348 -16.421 1.00 90.06 438 TYR A C 1
ATOM 3389 O O . TYR A 1 438 ? -35.259 14.534 -16.157 1.00 90.06 438 TYR A O 1
ATOM 3397 N N . ARG A 1 439 ? -34.708 12.649 -17.265 1.00 90.00 439 ARG A N 1
ATOM 3398 C CA . ARG A 1 439 ? -33.545 13.217 -17.954 1.00 90.00 439 ARG A CA 1
ATOM 3399 C C . ARG A 1 439 ? -33.927 14.381 -18.869 1.00 90.00 439 ARG A C 1
ATOM 3401 O O . ARG A 1 439 ? -33.266 15.417 -18.810 1.00 90.00 439 ARG A O 1
ATOM 3408 N N . GLU A 1 440 ? -34.990 14.252 -19.659 1.00 87.69 440 GLU A N 1
ATOM 3409 C CA . GLU A 1 440 ? -35.480 15.317 -20.547 1.00 87.69 440 GLU A CA 1
ATOM 3410 C C . GLU A 1 440 ? -35.858 16.578 -19.764 1.00 87.69 440 GLU A C 1
ATOM 3412 O O . GLU A 1 440 ? -35.412 17.671 -20.106 1.00 87.69 440 GLU A O 1
ATOM 3417 N N . ARG A 1 441 ? -36.549 16.436 -18.624 1.00 88.56 441 ARG A N 1
ATOM 3418 C CA . ARG A 1 441 ? -36.853 17.575 -17.739 1.00 88.56 441 ARG A CA 1
ATOM 3419 C C . ARG A 1 441 ? -35.606 18.272 -17.198 1.00 88.56 441 ARG A C 1
ATOM 3421 O O . ARG A 1 441 ? -35.632 19.482 -16.965 1.00 88.56 441 ARG A O 1
ATOM 3428 N N . LEU A 1 442 ? -34.526 17.536 -16.927 1.00 88.94 442 LEU A N 1
ATOM 3429 C CA . LEU A 1 442 ? -33.264 18.154 -16.508 1.00 88.94 442 LEU A CA 1
ATOM 3430 C C . LEU A 1 442 ? -32.593 18.886 -17.671 1.00 88.94 442 LEU A C 1
ATOM 3432 O O . LEU A 1 442 ? -32.125 20.004 -17.475 1.00 88.94 442 LEU A O 1
ATOM 3436 N N . LEU A 1 443 ? -32.589 18.296 -18.869 1.00 85.94 443 LEU A N 1
ATOM 3437 C CA . LEU A 1 443 ? -32.060 18.934 -20.077 1.00 85.94 443 LEU A CA 1
ATOM 3438 C C . LEU A 1 443 ? -32.810 20.231 -20.394 1.00 85.94 443 LEU A C 1
ATOM 3440 O O . LEU A 1 443 ? -32.172 21.261 -20.583 1.00 85.94 443 LEU A O 1
ATOM 3444 N N . GLU A 1 444 ? -34.143 20.235 -20.333 1.00 85.38 444 GLU A N 1
ATOM 3445 C CA . GLU A 1 444 ? -34.951 21.450 -20.501 1.00 85.38 444 GLU A CA 1
ATOM 3446 C C . GLU A 1 444 ? -34.565 22.536 -19.493 1.00 85.38 444 GLU A C 1
ATOM 3448 O O . GLU A 1 444 ? -34.369 23.696 -19.860 1.00 85.38 444 GLU A O 1
ATOM 3453 N N . LYS A 1 445 ? -34.390 22.172 -18.216 1.00 84.12 445 LYS A N 1
ATOM 3454 C CA . LYS A 1 445 ? -33.943 23.113 -17.177 1.00 84.12 445 LYS A CA 1
ATOM 3455 C C . LYS A 1 445 ? -32.553 23.667 -17.457 1.00 84.12 445 LYS A C 1
ATOM 3457 O O . LYS A 1 445 ? -32.302 24.840 -17.178 1.00 84.12 445 LYS A O 1
ATOM 3462 N N . VAL A 1 446 ? -31.650 22.848 -17.984 1.00 82.44 446 VAL A N 1
ATOM 3463 C CA . VAL A 1 446 ? -30.275 23.246 -18.299 1.00 82.44 446 VAL A CA 1
ATOM 3464 C C . VAL A 1 446 ? -30.221 24.136 -19.539 1.00 82.44 446 VAL A C 1
ATOM 3466 O O . VAL A 1 446 ? -29.550 25.164 -19.488 1.00 82.44 446 VAL A O 1
ATOM 3469 N N . SER A 1 447 ? -31.016 23.852 -20.568 1.00 75.50 447 SER A N 1
ATOM 3470 C CA . SER A 1 447 ? -31.097 24.645 -21.804 1.00 75.50 447 SER A CA 1
ATOM 3471 C C . SER A 1 447 ? -32.037 25.863 -21.716 1.00 75.50 447 SER A C 1
ATOM 3473 O O . SER A 1 447 ? -32.088 26.670 -22.642 1.00 75.50 447 SER A O 1
ATOM 3475 N N . SER A 1 448 ? -32.778 26.037 -20.613 1.00 72.56 448 SER A N 1
ATOM 3476 C CA . SER A 1 448 ? -33.680 27.186 -20.414 1.00 72.56 448 SER A CA 1
ATOM 3477 C C . SER A 1 448 ? -32.916 28.510 -20.181 1.00 72.56 448 SER A C 1
ATOM 3479 O O . SER A 1 448 ? -32.079 28.558 -19.267 1.00 72.56 448 SER A O 1
ATOM 3481 N N . PRO A 1 449 ? -33.235 29.600 -20.919 1.00 64.56 449 PRO A N 1
ATOM 3482 C CA . PRO A 1 449 ? -32.683 30.949 -20.704 1.00 64.56 449 PRO A CA 1
ATOM 3483 C C . PRO A 1 449 ? -32.951 31.497 -19.284 1.00 64.56 449 PRO A C 1
ATOM 3485 O O . PRO A 1 449 ? -33.898 31.046 -18.637 1.00 64.56 449 PRO A O 1
ATOM 3488 N N . PRO A 1 450 ? -32.194 32.503 -18.784 1.00 59.25 450 PRO A N 1
ATOM 3489 C CA . PRO A 1 450 ? -31.177 33.314 -19.472 1.00 59.25 450 PRO A CA 1
ATOM 3490 C C . PRO A 1 450 ? -29.729 32.809 -19.326 1.00 59.25 450 PRO A C 1
ATOM 3492 O O . PRO A 1 450 ? -28.816 33.443 -19.847 1.00 59.25 450 PRO A O 1
ATOM 3495 N N . LEU A 1 451 ? -29.500 31.709 -18.605 1.00 64.00 451 LEU A N 1
ATOM 3496 C CA . LEU A 1 451 ? -28.159 31.193 -18.315 1.00 64.00 451 LEU A CA 1
ATOM 3497 C C . LEU A 1 451 ? -27.890 29.913 -19.108 1.00 64.00 451 LEU A C 1
ATOM 3499 O O . LEU A 1 451 ? -28.705 28.991 -19.063 1.00 64.00 451 LEU A O 1
ATOM 3503 N N . SER A 1 452 ? -26.742 29.860 -19.787 1.00 72.88 452 SER A N 1
ATOM 3504 C CA . SER A 1 452 ? -26.278 28.671 -20.510 1.00 72.88 452 SER A CA 1
ATOM 3505 C C . SER A 1 452 ? -25.926 27.530 -19.547 1.00 72.88 452 SER A C 1
ATOM 3507 O O . SER A 1 452 ? -25.740 27.758 -18.341 1.00 72.88 452 SER A O 1
ATOM 3509 N N . ALA A 1 453 ? -25.823 26.304 -20.061 1.00 73.38 453 ALA A N 1
ATOM 3510 C CA . ALA A 1 453 ? -25.470 25.139 -19.257 1.00 73.38 453 ALA A CA 1
ATOM 3511 C C . ALA A 1 453 ? -24.132 25.331 -18.526 1.00 73.38 453 ALA A C 1
ATOM 3513 O O . ALA A 1 453 ? -24.022 25.059 -17.326 1.00 73.38 453 ALA A O 1
ATOM 3514 N N . GLY A 1 454 ? -23.139 25.893 -19.223 1.00 70.81 454 GLY A N 1
ATOM 3515 C CA . GLY A 1 454 ? -21.845 26.230 -18.638 1.00 70.81 454 GLY A CA 1
ATOM 3516 C C . GLY A 1 454 ? -21.927 27.261 -17.513 1.00 70.81 454 GLY A C 1
ATOM 3517 O O . GLY A 1 454 ? -21.227 27.129 -16.506 1.00 70.81 454 GLY A O 1
ATOM 3518 N N . HIS A 1 455 ? -22.805 28.261 -17.626 1.00 75.00 455 HIS A N 1
ATOM 3519 C CA . HIS A 1 455 ? -22.959 29.293 -16.595 1.00 75.00 455 HIS A CA 1
ATOM 3520 C C . HIS A 1 455 ? -23.573 28.732 -15.299 1.00 75.00 455 HIS A C 1
ATOM 3522 O O . HIS A 1 455 ? -23.230 29.171 -14.198 1.00 75.00 455 HIS A O 1
ATOM 3528 N N . LYS A 1 456 ? -24.437 27.714 -15.415 1.00 75.50 456 LYS A N 1
ATOM 3529 C CA . LYS A 1 456 ? -25.066 27.017 -14.277 1.00 75.50 456 LYS A CA 1
ATOM 3530 C C . LYS A 1 456 ? -24.081 26.136 -13.493 1.00 75.50 456 LYS A C 1
ATOM 3532 O O . LYS A 1 456 ? -24.364 25.773 -12.354 1.00 75.50 456 LYS A O 1
ATOM 3537 N N . LEU A 1 457 ? -22.912 25.841 -14.064 1.00 75.31 457 LEU A N 1
ATOM 3538 C CA . LEU A 1 457 ? -21.815 25.104 -13.425 1.00 75.31 457 LEU A CA 1
ATOM 3539 C C . LEU A 1 457 ? -20.615 26.000 -13.054 1.00 75.31 457 LEU A C 1
ATOM 3541 O O . LEU A 1 457 ? -19.512 25.490 -12.848 1.00 75.31 457 LEU A O 1
ATOM 3545 N N . SER A 1 458 ? -20.822 27.319 -12.938 1.00 59.78 458 SER A N 1
ATOM 3546 C CA . SER A 1 458 ? -19.795 28.315 -12.586 1.00 59.78 458 SER A CA 1
ATOM 3547 C C . SER A 1 458 ? -19.176 28.058 -11.201 1.00 59.78 458 SER A C 1
ATOM 3549 O O . SER A 1 458 ? -19.616 28.542 -10.163 1.00 59.78 458 SER A O 1
ATOM 3551 N N . GLY A 1 459 ? -18.134 27.233 -11.187 1.00 61.94 459 GLY A N 1
ATOM 3552 C CA . GLY A 1 459 ? -17.364 26.878 -9.995 1.00 61.94 459 GLY A CA 1
ATOM 3553 C C . GLY A 1 459 ? -16.012 26.238 -10.313 1.00 61.94 459 GLY A C 1
ATOM 3554 O O . GLY A 1 459 ? -15.102 26.338 -9.498 1.00 61.94 459 GLY A O 1
ATOM 3555 N N . ARG A 1 460 ? -15.855 25.625 -11.500 1.00 67.50 460 ARG A N 1
ATOM 3556 C CA . ARG A 1 460 ? -14.562 25.246 -12.106 1.00 67.50 460 ARG A CA 1
ATOM 3557 C C . ARG A 1 460 ? -14.641 25.456 -13.621 1.00 67.50 460 ARG A C 1
ATOM 3559 O O . ARG A 1 460 ? -15.671 25.139 -14.214 1.00 67.50 460 ARG A O 1
ATOM 3566 N N . GLN A 1 461 ? -13.579 25.994 -14.219 1.00 72.81 461 GLN A N 1
ATOM 3567 C CA . GLN A 1 461 ? -13.537 26.385 -15.634 1.00 72.81 461 GLN A CA 1
ATOM 3568 C C . GLN A 1 461 ? -13.836 25.204 -16.570 1.00 72.81 461 GLN A C 1
ATOM 3570 O O . GLN A 1 461 ? -14.771 25.288 -17.364 1.00 72.81 461 GLN A O 1
ATOM 3575 N N . TRP A 1 462 ? -13.167 24.068 -16.364 1.00 74.19 462 TRP A N 1
ATOM 3576 C CA . TRP A 1 462 ? -13.358 22.858 -17.167 1.00 74.19 462 TRP A CA 1
ATOM 3577 C C . TRP A 1 462 ? -14.820 22.371 -17.210 1.00 74.19 462 TRP A C 1
ATOM 3579 O O . TRP A 1 462 ? -15.317 21.972 -18.259 1.00 74.19 462 TRP A O 1
ATOM 3589 N N . MET A 1 463 ? -15.560 22.451 -16.090 1.00 75.12 463 MET A N 1
ATOM 3590 C CA . MET A 1 463 ? -16.973 22.035 -16.037 1.00 75.12 463 MET A CA 1
ATOM 3591 C C . MET A 1 463 ? -17.844 22.920 -16.921 1.00 75.12 463 MET A C 1
ATOM 3593 O O . MET A 1 463 ? -18.760 22.435 -17.583 1.00 75.12 463 MET A O 1
ATOM 3597 N N . SER A 1 464 ? -17.571 24.224 -16.896 1.00 76.88 464 SER A N 1
ATOM 3598 C CA . SER A 1 464 ? -18.300 25.203 -17.690 1.00 76.88 464 SER A CA 1
ATOM 3599 C C . SER A 1 464 ? -18.052 24.974 -19.178 1.00 76.88 464 SER A C 1
ATOM 3601 O O . SER A 1 464 ? -18.999 24.949 -19.962 1.00 76.88 464 SER A O 1
ATOM 3603 N N . GLU A 1 465 ? -16.799 24.731 -19.556 1.00 80.75 465 GLU A N 1
ATOM 3604 C CA . GLU A 1 465 ? -16.395 24.518 -20.944 1.00 80.75 465 GLU A CA 1
ATOM 3605 C C . GLU A 1 465 ? -16.947 23.210 -21.514 1.00 80.75 465 GLU A C 1
ATOM 3607 O O . GLU A 1 465 ? -17.542 23.222 -22.591 1.00 80.75 465 GLU A O 1
ATOM 3612 N N . ILE A 1 466 ? -16.860 22.104 -20.766 1.00 79.62 466 ILE A N 1
ATOM 3613 C CA . ILE A 1 466 ? -17.440 20.816 -21.171 1.00 79.62 466 ILE A CA 1
ATOM 3614 C C . ILE A 1 466 ? -18.961 20.924 -21.312 1.00 79.62 466 ILE A C 1
ATOM 3616 O O . ILE A 1 466 ? -19.518 20.509 -22.328 1.00 79.62 466 ILE A O 1
ATOM 3620 N N . ALA A 1 467 ? -19.645 21.501 -20.321 1.00 79.31 467 ALA A N 1
ATOM 3621 C CA . ALA A 1 467 ? -21.099 21.639 -20.353 1.00 79.31 467 ALA A CA 1
ATOM 3622 C C . ALA A 1 467 ? -21.572 22.549 -21.491 1.00 79.31 467 ALA A C 1
ATOM 3624 O O . ALA A 1 467 ? -22.557 22.224 -22.150 1.00 79.31 467 ALA A O 1
ATOM 3625 N N . THR A 1 468 ? -20.845 23.635 -21.764 1.00 80.75 468 THR A N 1
ATOM 3626 C CA . THR A 1 468 ? -21.113 24.514 -22.911 1.00 80.75 468 THR A CA 1
ATOM 3627 C C . THR A 1 468 ? -20.898 23.765 -24.219 1.00 80.75 468 THR A C 1
ATOM 3629 O O . THR A 1 468 ? -21.771 23.740 -25.075 1.00 80.75 468 THR A O 1
ATOM 3632 N N . ALA A 1 469 ? -19.764 23.080 -24.375 1.00 80.31 469 ALA A N 1
ATOM 3633 C CA . ALA A 1 469 ? -19.468 22.324 -25.587 1.00 80.31 469 ALA A CA 1
ATOM 3634 C C . ALA A 1 469 ? -20.516 21.244 -25.879 1.00 80.31 469 ALA A C 1
ATOM 3636 O O . ALA A 1 469 ? -20.800 20.942 -27.044 1.00 80.31 469 ALA A O 1
ATOM 3637 N N . PHE A 1 470 ? -21.089 20.656 -24.830 1.00 78.00 470 PHE A N 1
ATOM 3638 C CA . PHE A 1 470 ? -21.977 19.514 -24.945 1.00 78.00 470 PHE A CA 1
ATOM 3639 C C . PHE A 1 470 ? -23.465 19.879 -25.027 1.00 78.00 470 PHE A C 1
ATOM 3641 O O . PHE A 1 470 ? -24.145 19.380 -25.926 1.00 78.00 470 PHE A O 1
ATOM 3648 N N . TRP A 1 471 ? -23.966 20.773 -24.170 1.00 80.12 471 TRP A N 1
ATOM 3649 C CA . TRP A 1 471 ? -25.398 21.099 -24.070 1.00 80.12 471 TRP A CA 1
ATOM 3650 C C . TRP A 1 471 ? -25.811 22.436 -24.687 1.00 80.12 471 TRP A C 1
ATOM 3652 O O . TRP A 1 471 ? -26.993 22.585 -25.000 1.00 80.12 471 TRP A O 1
ATOM 3662 N N . ASP A 1 472 ? -24.870 23.361 -24.891 1.00 74.44 472 ASP A N 1
ATOM 3663 C CA . ASP A 1 472 ? -25.092 24.598 -25.651 1.00 74.44 472 ASP A CA 1
ATOM 3664 C C . ASP A 1 472 ? -24.701 24.392 -27.140 1.00 74.44 472 ASP A C 1
ATOM 3666 O O . ASP A 1 472 ? -25.258 25.105 -28.007 1.00 74.44 472 ASP A O 1
#

InterPro domains:
  IPR000489 Pterin-binding domain [PF00809] (175-250)
  IPR000489 Pterin-binding domain [PS50972] (152-394)
  IPR011005 Dihydropteroate synthase-like superfamily [G3DSA:3.20.20.20] (151-372)
  IPR011005 Dihydropteroate synthase-like superfamily [SSF51717] (151-311)
  IPR045406 Domain of unknown function DUF6513 [PF20123] (6-88)